Protein 3E0Z (pdb70)

Solvent-accessible surface area: 18967 Å² total

Sequence (419 aa):
GITSIARQQSIILKCLRQKSVLVSNYELYYTAGLAKKCFGIAVDADEPKQLLEEELQKHIIDKVSSPADEQEKYLIHLLGNYEPDDTHDEEQTVELFHGETEEHIWQVSITSIARQSIILKCLRQKSVLVSNYELYYTAGLAKKCFGIAVDDADEPKQLLEEELQKHIDKVVSPADEQEKYLIHLLGNYEPDDTHDEQQTVELFHGETEEHIWQVSITGITSSIARQSSIILKCLRQKSVLVSNYELYYTAGLAKKCFGIAVDADEPKQLLEEELQKHIIDKVSPADEEQEKYLIHLLGNYEPDDTHDEQTVELFHGETEEHIWQVSIGITSIARQSIILKCLRQKSVLVSNYELYYTAGLAKKCFGIAVDADEPKQLLEEELQKHIDKVSPADEQEKYLIHLLGNYEPDDTHDEQTVELFHGETEEHIWQVSI

CATH classification: 1.20.58.1400

Foldseek 3Di:
DAQLVLQQVLLVCLVVVDDEDDALLVVLLLLLLCCQQPVQPAALPWRVVSLVSCVVPLVVDDHPDSSSVSSSVRSVDDDYDGDRDPSSRVSNCVNPDPPRSDRD/DLLVLQVVLLVCLVVVDDEDDALLVVLLLLLLCCQQFVQPAALPWRVVSLVSCVVPLVPGDGPDSSSVSSSVRSVDDDYDGDRDPSSSVSNVVNPDPQRSDNDPD/DCLLVLLLVLLVCLVVVDDEDDALLVVLLLLLLCCQQFVQDAALPFSVVSLVSCVVPLVPGDGPDSSSVSSSVRSVDDDYDGDSDVSSSVSNPNNPDPQRSDSPD/DPLLVLVLVLLVCLVVVDDADDALSVVLLLLLLCCQPPVQDDALPFPVVSLVSLVVPLPPSDDPDSSNVSSSVRSVDDDYDGDRDVSSRVSSCNNPDPPHSDSDD

Secondary structure (DSSP, 8-state):
--HHHHHHHHHHHHHHT-----SHHHHHHHHHHHHHHH--------HHHHHHHHHTTGGG---SSHHHHHHHHHHHS----S---HHHHHHH--TT-SSTT---/-HHHHHHHHHHHHHHT-----SHHHHHHHHHHHHHHH--------HHHHHHHHHHHTTT---SSHHHHHHHHHHHS----S---HHHHHHH--TT-SSTT-----/--HHHHHHHHHHHHHHT-----SHHHHHHHHHHHHHHH--------HHHHHHHHHHHGGG---SSHHHHHHHHHTTS----S---HHHHHHH--TT-SSTT-S--/--HHHHHHHHHHHHHHT-----SHHHHHHHHHHHHHHH--------HHHHHHHHHHHSTTT--SSHHHHHHHHHHTS----S---HHHHHHH--TT-SSTT-S--

Structure (mmCIF, N/CA/C/O backbone):
data_3E0Z
#
_entry.id   3E0Z
#
_cell.length_a   51.790
_cell.length_b   60.180
_cell.length_c   59.860
_cell.angle_alpha   90.000
_cell.angle_beta   98.180
_cell.angle_gamma   90.000
#
_symmetry.space_group_name_H-M   'P 1 21 1'
#
loop_
_entity.id
_entity.type
_entity.pdbx_description
1 polymer 'protein of unknown function'
2 non-polymer DI(HYDROXYETHYL)ETHER
3 non-polymer 'TETRAETHYLENE GLYCOL'
4 water water
#
loop_
_atom_site.group_PDB
_atom_site.id
_atom_site.type_symbol
_atom_site.label_atom_id
_atom_site.label_alt_id
_atom_site.label_comp_id
_atom_site.label_asym_id
_atom_site.label_entity_id
_atom_site.label_seq_id
_atom_site.pdbx_PDB_ins_code
_atom_site.Cartn_x
_atom_site.Cartn_y
_atom_site.Cartn_z
_atom_site.occupancy
_atom_site.B_iso_or_equiv
_atom_site.auth_seq_id
_atom_site.auth_comp_id
_atom_site.auth_asym_id
_atom_site.auth_atom_id
_atom_site.pdbx_PDB_model_num
ATOM 1 N N . GLY A 1 1 ? 21.307 6.837 7.674 1.00 31.56 0 GLY A N 1
ATOM 2 C CA . GLY A 1 1 ? 20.402 7.849 8.300 1.00 28.27 0 GLY A CA 1
ATOM 3 C C . GLY A 1 1 ? 21.072 8.863 9.218 1.00 26.43 0 GLY A C 1
ATOM 4 O O . GLY A 1 1 ? 20.775 8.907 10.424 1.00 25.49 0 GLY A O 1
ATOM 13 N N . ILE A 1 3 ? 23.971 9.168 10.728 1.00 16.59 2 ILE A N 1
ATOM 14 C CA . ILE A 1 3 ? 24.806 8.781 11.896 1.00 16.08 2 ILE A CA 1
ATOM 15 C C . ILE A 1 3 ? 26.110 9.604 12.000 1.00 16.07 2 ILE A C 1
ATOM 16 O O . ILE A 1 3 ? 26.478 10.063 13.090 1.00 16.52 2 ILE A O 1
ATOM 21 N N . THR A 1 4 ? 26.754 9.872 10.864 1.00 15.17 3 THR A N 1
ATOM 22 C CA . THR A 1 4 ? 28.038 10.593 10.905 1.00 13.56 3 THR A CA 1
ATOM 23 C C . THR A 1 4 ? 27.939 12.060 11.336 1.00 11.27 3 THR A C 1
ATOM 24 O O . THR A 1 4 ? 28.703 12.474 12.225 1.00 13.27 3 THR A O 1
ATOM 28 N N . SER A 1 5 ? 27.012 12.840 10.771 1.00 11.11 4 SER A N 1
ATOM 29 C CA . SER A 1 5 ? 26.871 14.255 11.181 1.00 12.45 4 SER A CA 1
ATOM 30 C C . SER A 1 5 ? 26.388 14.347 12.642 1.00 11.15 4 SER A C 1
ATOM 31 O O . SER A 1 5 ? 26.834 15.211 13.383 1.00 12.86 4 SER A O 1
ATOM 34 N N . ILE A 1 6 ? 25.483 13.442 13.036 1.00 11.55 5 ILE A N 1
ATOM 35 C CA . ILE A 1 6 ? 24.938 13.412 14.405 1.00 11.22 5 ILE A CA 1
ATOM 36 C C . ILE A 1 6 ? 26.011 13.199 15.470 1.00 9.94 5 ILE A C 1
ATOM 37 O O . ILE A 1 6 ? 26.084 13.987 16.441 1.00 10.64 5 ILE A O 1
ATOM 42 N N . ALA A 1 7 ? 26.833 12.169 15.262 1.00 8.02 6 ALA A N 1
ATOM 43 C CA . ALA A 1 7 ? 27.905 11.808 16.194 1.00 8.48 6 ALA A CA 1
ATOM 44 C C . ALA A 1 7 ? 28.965 12.890 16.306 1.00 10.26 6 ALA A C 1
ATOM 45 O O . ALA A 1 7 ? 29.410 13.199 17.414 1.00 10.65 6 ALA A O 1
ATOM 47 N N . ARG A 1 8 ? 29.369 13.474 15.178 1.00 8.50 7 ARG A N 1
ATOM 48 C CA . ARG A 1 8 ? 30.346 14.576 15.192 1.00 9.51 7 ARG A CA 1
ATOM 49 C C . ARG A 1 8 ? 29.854 15.780 15.978 1.00 10.45 7 ARG A C 1
ATOM 50 O O . ARG A 1 8 ? 30.579 16.308 16.829 1.00 10.25 7 ARG A O 1
ATOM 58 N N A GLN A 1 9 ? 28.634 16.207 15.679 0.50 10.41 8 GLN A N 1
ATOM 59 N N B GLN A 1 9 ? 28.640 16.223 15.641 0.50 10.43 8 GLN A N 1
ATOM 60 C CA A GLN A 1 9 ? 28.044 17.374 16.332 0.50 10.34 8 GLN A CA 1
ATOM 61 C CA B GLN A 1 9 ? 27.966 17.356 16.289 0.50 10.20 8 GLN A CA 1
ATOM 62 C C A GLN A 1 9 ? 27.848 17.147 17.829 0.50 9.45 8 GLN A C 1
ATOM 63 C C B GLN A 1 9 ? 27.874 17.131 17.800 0.50 9.14 8 GLN A C 1
ATOM 64 O O A GLN A 1 9 ? 28.105 18.057 18.635 0.50 9.90 8 GLN A O 1
ATOM 65 O O B GLN A 1 9 ? 28.244 18.017 18.582 0.50 9.44 8 GLN A O 1
ATOM 76 N N . SER A 1 10 ? 27.400 15.941 18.186 1.00 9.14 9 SER A N 1
ATOM 77 C CA . SER A 1 10 ? 27.189 15.562 19.585 1.00 10.83 9 SER A CA 1
ATOM 78 C C . SER A 1 10 ? 28.450 15.656 20.439 1.00 9.97 9 SER A C 1
ATOM 79 O O . SER A 1 10 ? 28.415 16.249 21.533 1.00 8.19 9 SER A O 1
ATOM 82 N N . ILE A 1 11 ? 29.550 15.130 19.900 1.00 9.21 10 ILE A N 1
ATOM 83 C CA . ILE A 1 11 ? 30.847 15.165 20.552 1.00 7.55 10 ILE A CA 1
ATOM 84 C C . ILE A 1 11 ? 31.406 16.590 20.654 1.00 8.19 10 ILE A C 1
ATOM 85 O O . ILE A 1 11 ? 31.909 16.977 21.708 1.00 8.06 10 ILE A O 1
ATOM 90 N N . ILE A 1 12 ? 31.285 17.363 19.583 1.00 11.49 11 ILE A N 1
ATOM 91 C CA . ILE A 1 12 ? 31.727 18.765 19.606 1.00 9.11 11 ILE A CA 1
ATOM 92 C C . ILE A 1 12 ? 30.970 19.558 20.715 1.00 8.45 11 ILE A C 1
ATOM 93 O O . ILE A 1 12 ? 31.605 20.213 21.561 1.00 9.60 11 ILE A O 1
ATOM 98 N N . LEU A 1 13 ? 29.641 19.448 20.729 1.00 11.28 12 LEU A N 1
ATOM 99 C CA . LEU A 1 13 ? 28.815 20.107 21.747 1.00 10.53 12 LEU A CA 1
ATOM 100 C C . LEU A 1 13 ? 29.182 19.652 23.172 1.00 11.90 12 LEU A C 1
ATOM 101 O O . LEU A 1 13 ? 29.280 20.493 24.039 1.00 10.94 12 LEU A O 1
ATOM 106 N N . LYS A 1 14 ? 29.409 18.345 23.390 1.00 11.25 13 LYS A N 1
ATOM 107 C CA . LYS A 1 14 ? 29.830 17.853 24.715 1.00 10.86 13 LYS A CA 1
ATOM 108 C C . LYS A 1 14 ? 31.160 18.463 25.147 1.00 12.18 13 LYS A C 1
ATOM 109 O O . LYS A 1 14 ? 31.285 18.906 26.278 1.00 12.96 13 LYS A O 1
ATOM 115 N N . CYS A 1 15 ? 32.123 18.572 24.232 1.00 10.80 14 CYS A N 1
ATOM 116 C CA . CYS A 1 15 ? 33.423 19.136 24.566 1.00 10.12 14 CYS A CA 1
ATOM 117 C C . CYS A 1 15 ? 33.378 20.656 24.753 1.00 10.51 14 CYS A C 1
ATOM 118 O O . CYS A 1 15 ? 34.114 21.164 25.570 1.00 10.98 14 CYS A O 1
ATOM 121 N N . LEU A 1 16 ? 32.543 21.354 23.988 1.00 9.30 15 LEU A N 1
ATOM 122 C CA . LEU A 1 16 ? 32.402 22.806 24.139 1.00 11.69 15 LEU A CA 1
ATOM 123 C C . LEU A 1 16 ? 31.679 23.177 25.454 1.00 11.38 15 LEU A C 1
ATOM 124 O O . LEU A 1 16 ? 32.059 24.118 26.131 1.00 12.73 15 LEU A O 1
ATOM 129 N N . ARG A 1 17 ? 30.655 22.415 25.790 1.00 12.63 16 ARG A N 1
ATOM 130 C CA . ARG A 1 17 ? 29.865 22.618 27.005 1.00 12.55 16 ARG A CA 1
ATOM 131 C C . ARG A 1 17 ? 30.486 22.000 28.259 1.00 11.96 16 ARG A C 1
ATOM 132 O O . ARG A 1 17 ? 30.184 22.446 29.368 1.00 13.47 16 ARG A O 1
ATOM 140 N N . GLN A 1 18 ? 31.346 20.998 28.062 1.00 12.27 17 GLN A N 1
ATOM 141 C CA . GLN A 1 18 ? 32.009 20.219 29.123 1.00 12.84 17 GLN A CA 1
ATOM 142 C C . GLN A 1 18 ? 30.897 19.538 29.932 1.00 12.84 17 GLN A C 1
ATOM 143 O O . GLN A 1 18 ? 30.813 19.672 31.147 1.00 11.80 17 GLN A O 1
ATOM 149 N N . LYS A 1 19 ? 30.052 18.807 29.215 1.00 11.44 18 LYS A N 1
ATOM 150 C CA . LYS A 1 19 ? 28.940 18.093 29.794 1.00 12.15 18 LYS A CA 1
ATOM 151 C C . LYS A 1 19 ? 28.762 16.737 29.138 1.00 10.81 18 LYS A C 1
ATOM 152 O O . LYS A 1 19 ? 29.113 16.554 27.958 1.00 10.27 18 LYS A O 1
ATOM 158 N N . SER A 1 20 ? 28.231 15.822 29.945 1.00 8.99 19 SER A N 1
ATOM 159 C CA . SER A 1 20 ? 27.877 14.456 29.548 1.00 9.55 19 SER A CA 1
ATOM 160 C C . SER A 1 20 ? 29.104 13.551 29.224 1.00 10.74 19 SER A C 1
ATOM 161 O O . SER A 1 20 ? 30.264 13.877 29.518 1.00 9.26 19 SER A O 1
ATOM 164 N N . VAL A 1 21 ? 28.786 12.378 28.690 1.00 9.15 20 VAL A N 1
ATOM 165 C CA . VAL A 1 21 ? 29.699 11.312 28.400 1.00 9.14 20 VAL A CA 1
ATOM 166 C C . VAL A 1 21 ? 29.364 10.677 27.064 1.00 9.07 20 VAL A C 1
ATOM 167 O O . VAL A 1 21 ? 28.338 11.009 26.449 1.00 9.45 20 VAL A O 1
ATOM 171 N N . LEU A 1 22 ? 30.208 9.741 26.631 1.00 9.17 21 LEU A N 1
ATOM 172 C CA . LEU A 1 22 ? 29.969 8.995 25.422 1.00 7.92 21 LEU A CA 1
ATOM 173 C C . LEU A 1 22 ? 28.732 8.109 25.660 1.00 8.61 21 LEU A C 1
ATOM 174 O O . LEU A 1 22 ? 28.599 7.499 26.740 1.00 9.47 21 LEU A O 1
ATOM 179 N N . VAL A 1 23 ? 27.821 8.091 24.692 1.00 8.40 22 VAL A N 1
ATOM 180 C CA . VAL A 1 23 ? 26.594 7.294 24.793 1.00 8.50 22 VAL A CA 1
ATOM 181 C C . VAL A 1 23 ? 26.403 6.327 23.631 1.00 9.54 22 VAL A C 1
ATOM 182 O O . VAL A 1 23 ? 25.362 5.667 23.592 1.00 9.48 22 VAL A O 1
ATOM 186 N N . SER A 1 24 ? 27.391 6.218 22.725 1.00 9.34 23 SER A N 1
ATOM 187 C CA . SER A 1 24 ? 27.340 5.295 21.612 1.00 6.97 23 SER A CA 1
ATOM 188 C C . SER A 1 24 ? 28.730 5.034 21.061 1.00 7.50 23 SER A C 1
ATOM 189 O O . SER A 1 24 ? 29.672 5.840 21.293 1.00 7.93 23 SER A O 1
ATOM 192 N N . ASN A 1 25 ? 28.874 3.905 20.378 1.00 7.20 24 ASN A N 1
ATOM 193 C CA . ASN A 1 25 ? 30.158 3.591 19.726 1.00 6.17 24 ASN A CA 1
ATOM 194 C C . ASN A 1 25 ? 30.455 4.555 18.566 1.00 8.49 24 ASN A C 1
ATOM 195 O O . ASN A 1 25 ? 31.624 4.814 18.268 1.00 9.20 24 ASN A O 1
ATOM 200 N N . TYR A 1 26 ? 29.416 5.114 17.931 1.00 7.83 25 TYR A N 1
ATOM 201 C CA . TYR A 1 26 ? 29.610 6.097 16.862 1.00 8.59 25 TYR A CA 1
ATOM 202 C C . TYR A 1 26 ? 30.384 7.283 17.483 1.00 9.50 25 TYR A C 1
ATOM 203 O O . TYR A 1 26 ? 31.424 7.712 16.941 1.00 8.16 25 TYR A O 1
ATOM 212 N N . GLU A 1 27 ? 29.903 7.757 18.639 1.00 8.46 26 GLU A N 1
ATOM 213 C CA . GLU A 1 27 ? 30.599 8.803 19.407 1.00 8.74 26 GLU A CA 1
ATOM 214 C C . GLU A 1 27 ? 32.007 8.351 19.822 1.00 8.41 26 GLU A C 1
ATOM 215 O O . GLU A 1 27 ? 32.950 9.135 19.709 1.00 10.87 26 GLU A O 1
ATOM 221 N N . LEU A 1 28 ? 32.155 7.117 20.298 1.00 8.79 27 LEU A N 1
ATOM 222 C CA . LEU A 1 28 ? 33.483 6.597 20.681 1.00 8.18 27 LEU A CA 1
ATOM 223 C C . LEU A 1 28 ? 34.516 6.656 19.558 1.00 8.04 27 LEU A C 1
ATOM 224 O O . LEU A 1 28 ? 35.614 7.135 19.798 1.00 6.99 27 LEU A O 1
ATOM 229 N N . TYR A 1 29 ? 34.145 6.191 18.357 1.00 6.46 28 TYR A N 1
ATOM 230 C CA . TYR A 1 29 ? 35.080 6.131 17.231 1.00 8.57 28 TYR A CA 1
ATOM 231 C C . TYR A 1 29 ? 35.499 7.522 16.755 1.00 7.72 28 TYR A C 1
ATOM 232 O O . TYR A 1 29 ? 36.692 7.735 16.468 1.00 7.20 28 TYR A O 1
ATOM 241 N N . TYR A 1 30 ? 34.558 8.467 16.746 1.00 7.93 29 TYR A N 1
ATOM 242 C CA . TYR A 1 30 ? 34.870 9.837 16.374 1.00 6.99 29 TYR A CA 1
ATOM 243 C C . TYR A 1 30 ? 35.832 10.429 17.409 1.00 7.73 29 TYR A C 1
ATOM 244 O O . TYR A 1 30 ? 36.872 11.000 17.050 1.00 7.90 29 TYR A O 1
ATOM 253 N N . THR A 1 31 ? 35.498 10.231 18.686 1.00 6.81 30 THR A N 1
ATOM 254 C CA . THR A 1 31 ? 36.312 10.681 19.798 1.00 7.66 30 THR A CA 1
ATOM 255 C C . THR A 1 31 ? 37.741 10.064 19.759 1.00 7.72 30 THR A C 1
ATOM 256 O O . THR A 1 31 ? 38.709 10.788 20.011 1.00 9.74 30 THR A O 1
ATOM 260 N N . ALA A 1 32 ? 37.833 8.762 19.415 1.00 8.06 31 ALA A N 1
ATOM 261 C CA . ALA A 1 32 ? 39.090 8.022 19.274 1.00 8.71 31 ALA A CA 1
ATOM 262 C C . ALA A 1 32 ? 39.944 8.654 18.182 1.00 8.37 31 ALA A C 1
ATOM 263 O O . ALA A 1 32 ? 41.160 8.795 18.334 1.00 8.37 31 ALA A O 1
ATOM 265 N N . GLY A 1 33 ? 39.296 9.038 17.084 1.00 7.72 32 GLY A N 1
ATOM 266 C CA . GLY A 1 33 ? 39.960 9.678 15.980 1.00 7.49 32 GLY A CA 1
ATOM 267 C C . GLY A 1 33 ? 40.553 11.000 16.396 1.00 8.49 32 GLY A C 1
ATOM 268 O O . GLY A 1 33 ? 41.705 11.280 16.075 1.00 9.55 32 GLY A O 1
ATOM 269 N N . LEU A 1 34 ? 39.769 11.799 17.121 1.00 9.32 33 LEU A N 1
ATOM 270 C CA . LEU A 1 34 ? 40.230 13.092 17.631 1.00 8.60 33 LEU A CA 1
ATOM 271 C C . LEU A 1 34 ? 41.440 12.935 18.571 1.00 8.79 33 LEU A C 1
ATOM 272 O O . LEU A 1 34 ? 42.344 13.731 18.510 1.00 8.21 33 LEU A O 1
ATOM 277 N N . ALA A 1 35 ? 41.421 11.893 19.400 1.00 9.49 34 ALA A N 1
ATOM 278 C CA . ALA A 1 35 ? 42.513 11.557 20.299 1.00 8.84 34 ALA A CA 1
ATOM 279 C C . ALA A 1 35 ? 43.775 11.229 19.493 1.00 11.25 34 ALA A C 1
ATOM 280 O O . ALA A 1 35 ? 44.873 11.647 19.896 1.00 11.16 34 ALA A O 1
ATOM 282 N N . LYS A 1 36 ? 43.648 10.470 18.390 1.00 11.56 35 LYS A N 1
ATOM 283 C CA . LYS A 1 36 ? 44.812 10.171 17.525 1.00 9.98 35 LYS A CA 1
ATOM 284 C C . LYS A 1 36 ? 45.394 11.465 16.990 1.00 11.50 35 LYS A C 1
ATOM 285 O O . LYS A 1 36 ? 46.606 11.673 17.043 1.00 11.27 35 LYS A O 1
ATOM 291 N N . LYS A 1 37 ? 44.521 12.326 16.462 1.00 11.80 36 LYS A N 1
ATOM 292 C CA . LYS A 1 37 ? 44.935 13.625 15.921 1.00 11.36 36 LYS A CA 1
ATOM 293 C C . LYS A 1 37 ? 45.579 14.560 16.963 1.00 11.47 36 LYS A C 1
ATOM 294 O O . LYS A 1 37 ? 46.648 15.110 16.719 1.00 12.34 36 LYS A O 1
ATOM 300 N N . CYS A 1 38 ? 44.883 14.763 18.078 1.00 11.81 37 CYS A N 1
ATOM 301 C CA . CYS A 1 38 ? 45.316 15.676 19.131 1.00 11.12 37 CYS A CA 1
ATOM 302 C C . CYS A 1 38 ? 46.420 15.177 20.032 1.00 11.69 37 CYS A C 1
ATOM 303 O O . CYS A 1 38 ? 47.274 15.970 20.424 1.00 10.21 37 CYS A O 1
ATOM 306 N N . PHE A 1 39 ? 46.390 13.882 20.362 1.00 9.90 38 PHE A N 1
ATOM 307 C CA . PHE A 1 39 ? 47.363 13.286 21.310 1.00 9.77 38 PHE A CA 1
ATOM 308 C C . PHE A 1 39 ? 48.374 12.294 20.751 1.00 11.24 38 PHE A C 1
ATOM 309 O O . PHE A 1 39 ? 49.305 11.954 21.475 1.00 13.63 38 PHE A O 1
ATOM 317 N N . GLY A 1 40 ? 48.189 11.826 19.517 1.00 10.90 39 GLY A N 1
ATOM 318 C CA . GLY A 1 40 ? 49.102 10.881 18.907 1.00 11.90 39 GLY A CA 1
ATOM 319 C C . GLY A 1 40 ? 49.079 9.464 19.432 1.00 10.58 39 GLY A C 1
ATOM 320 O O . GLY A 1 40 ? 50.036 8.712 19.231 1.00 12.36 39 GLY A O 1
ATOM 321 N N . ILE A 1 41 ? 47.987 9.089 20.086 1.00 9.97 40 ILE A N 1
ATOM 322 C CA . ILE A 1 41 ? 47.827 7.734 20.610 1.00 8.16 40 ILE A CA 1
ATOM 323 C C . ILE A 1 41 ? 47.606 6.849 19.380 1.00 10.22 40 ILE A C 1
ATOM 324 O O . ILE A 1 41 ? 46.818 7.177 18.490 1.00 7.78 40 ILE A O 1
ATOM 329 N N . ALA A 1 42 ? 48.312 5.733 19.354 1.00 10.11 41 ALA A N 1
ATOM 330 C CA . ALA A 1 42 ? 48.281 4.785 18.243 1.00 11.19 41 ALA A CA 1
ATOM 331 C C . ALA A 1 42 ? 47.052 3.882 18.200 1.00 11.27 41 ALA A C 1
ATOM 332 O O . ALA A 1 42 ? 47.124 2.701 18.551 1.00 12.61 41 ALA A O 1
ATOM 334 N N . VAL A 1 43 ? 45.940 4.462 17.771 1.00 12.72 42 VAL A N 1
ATOM 335 C CA . VAL A 1 43 ? 44.663 3.776 17.578 1.00 10.25 42 VAL A CA 1
ATOM 336 C C . VAL A 1 43 ? 44.368 3.796 16.065 1.00 9.20 42 VAL A C 1
ATOM 337 O O . VAL A 1 43 ? 44.983 4.552 15.326 1.00 11.43 42 VAL A O 1
ATOM 341 N N . ASP A 1 44 ? 43.483 2.911 15.607 1.00 11.48 43 ASP A N 1
ATOM 342 C CA . ASP A 1 44 ? 43.078 2.885 14.185 1.00 10.57 43 ASP A CA 1
ATOM 343 C C . ASP A 1 44 ? 41.632 2.457 14.115 1.00 8.01 43 ASP A C 1
ATOM 344 O O . ASP A 1 44 ? 41.124 1.798 15.036 1.00 10.31 43 ASP A O 1
ATOM 349 N N . ALA A 1 45 ? 40.987 2.827 13.004 1.00 8.54 44 ALA A N 1
ATOM 350 C CA . ALA A 1 45 ? 39.570 2.546 12.749 1.00 9.71 44 ALA A CA 1
ATOM 351 C C . ALA A 1 45 ? 39.176 1.065 12.775 1.00 9.90 44 ALA A C 1
ATOM 352 O O . ALA A 1 45 ? 38.020 0.755 13.119 1.00 12.43 44 ALA A O 1
ATOM 354 N N . ASP A 1 46 ? 40.114 0.190 12.422 1.00 9.20 45 ASP A N 1
ATOM 355 C CA . ASP A 1 46 ? 39.880 -1.266 12.359 1.00 9.75 45 ASP A CA 1
ATOM 356 C C . ASP A 1 46 ? 39.932 -1.998 13.709 1.00 9.79 45 ASP A C 1
ATOM 357 O O . ASP A 1 46 ? 39.654 -3.197 13.747 1.00 11.08 45 ASP A O 1
ATOM 367 N N . GLU A 1 48 ? 38.651 -3.152 17.324 1.00 6.59 47 GLU A N 1
ATOM 368 C CA . GLU A 1 48 ? 37.334 -3.436 17.892 1.00 7.00 47 GLU A CA 1
ATOM 369 C C . GLU A 1 48 ? 37.070 -2.484 19.057 1.00 8.13 47 GLU A C 1
ATOM 370 O O . GLU A 1 48 ? 38.023 -1.903 19.590 1.00 9.38 47 GLU A O 1
ATOM 376 N N . PRO A 1 49 ? 35.776 -2.295 19.445 1.00 9.73 48 PRO A N 1
ATOM 377 C CA . PRO A 1 49 ? 35.473 -1.288 20.482 1.00 10.18 48 PRO A CA 1
ATOM 378 C C . PRO A 1 49 ? 36.254 -1.320 21.811 1.00 7.51 48 PRO A C 1
ATOM 379 O O . PRO A 1 49 ? 36.833 -0.302 22.192 1.00 9.58 48 PRO A O 1
ATOM 383 N N . LYS A 1 50 ? 36.272 -2.468 22.491 1.00 9.04 49 LYS A N 1
ATOM 384 C CA . LYS A 1 50 ? 37.004 -2.605 23.762 1.00 11.67 49 LYS A CA 1
ATOM 385 C C . LYS A 1 50 ? 38.513 -2.479 23.549 1.00 10.55 49 LYS A C 1
ATOM 386 O O . LYS A 1 50 ? 39.179 -1.828 24.355 1.00 11.26 49 LYS A O 1
ATOM 392 N N . GLN A 1 51 ? 39.023 -3.063 22.463 1.00 10.35 50 GLN A N 1
ATOM 393 C CA . GLN A 1 51 ? 40.433 -2.959 22.083 1.00 11.54 50 GLN A CA 1
ATOM 394 C C . GLN A 1 51 ? 40.851 -1.491 21.927 1.00 10.12 50 GLN A C 1
ATOM 395 O O . GLN A 1 51 ? 41.885 -1.075 22.428 1.00 9.33 50 GLN A O 1
ATOM 401 N N . LEU A 1 52 ? 40.039 -0.734 21.191 1.00 11.03 51 LEU A N 1
ATOM 402 C CA . LEU A 1 52 ? 40.260 0.675 20.933 1.00 10.58 51 LEU A CA 1
ATOM 403 C C . LEU A 1 52 ? 40.327 1.451 22.241 1.00 11.61 51 LEU A C 1
ATOM 404 O O . LEU A 1 52 ? 41.269 2.187 22.477 1.00 10.33 51 LEU A O 1
ATOM 409 N N . LEU A 1 53 ? 39.324 1.216 23.092 1.00 11.10 52 LEU A N 1
ATOM 410 C CA . LEU A 1 53 ? 39.229 1.884 24.391 1.00 11.31 52 LEU A CA 1
ATOM 411 C C . LEU A 1 53 ? 40.392 1.527 25.313 1.00 11.11 52 LEU A C 1
ATOM 412 O O . LEU A 1 53 ? 40.888 2.409 26.017 1.00 9.83 52 LEU A O 1
ATOM 417 N N A GLU A 1 54 ? 40.813 0.250 25.313 0.50 13.03 53 GLU A N 1
ATOM 418 N N B GLU A 1 54 ? 40.807 0.256 25.293 0.50 12.88 53 GLU A N 1
ATOM 419 C CA A GLU A 1 54 ? 41.956 -0.221 26.121 0.50 13.54 53 GLU A CA 1
ATOM 420 C CA B GLU A 1 54 ? 41.931 -0.255 26.086 0.50 13.95 53 GLU A CA 1
ATOM 421 C C A GLU A 1 54 ? 43.225 0.526 25.713 0.50 12.21 53 GLU A C 1
ATOM 422 C C B GLU A 1 54 ? 43.225 0.478 25.708 0.50 12.58 53 GLU A C 1
ATOM 423 O O A GLU A 1 54 ? 43.973 0.972 26.583 0.50 10.07 53 GLU A O 1
ATOM 424 O O B GLU A 1 54 ? 43.976 0.890 26.590 0.50 10.55 53 GLU A O 1
ATOM 435 N N . GLU A 1 55 ? 43.471 0.625 24.402 1.00 10.82 54 GLU A N 1
ATOM 436 C CA . GLU A 1 55 ? 44.655 1.342 23.895 1.00 11.00 54 GLU A CA 1
ATOM 437 C C . GLU A 1 55 ? 44.608 2.826 24.303 1.00 11.54 54 GLU A C 1
ATOM 438 O O . GLU A 1 55 ? 45.614 3.366 24.738 1.00 11.69 54 GLU A O 1
ATOM 444 N N . LEU A 1 56 ? 43.447 3.475 24.168 1.00 9.42 55 LEU A N 1
ATOM 445 C CA . LEU A 1 56 ? 43.313 4.878 24.582 1.00 11.12 55 LEU A CA 1
ATOM 446 C C . LEU A 1 56 ? 43.549 5.026 26.085 1.00 12.19 55 LEU A C 1
ATOM 447 O O . LEU A 1 56 ? 44.325 5.903 26.492 1.00 9.86 55 LEU A O 1
ATOM 452 N N . GLN A 1 57 ? 42.938 4.132 26.877 1.00 11.49 56 GLN A N 1
ATOM 453 C CA . GLN A 1 57 ? 43.060 4.168 28.351 1.00 12.59 56 GLN A CA 1
ATOM 454 C C . GLN A 1 57 ? 44.459 3.853 28.904 1.00 12.59 56 GLN A C 1
ATOM 455 O O . GLN A 1 57 ? 44.742 4.211 30.062 1.00 12.02 56 GLN A O 1
ATOM 461 N N . LYS A 1 58 ? 45.310 3.158 28.113 1.00 13.46 57 LYS A N 1
ATOM 462 C CA . LYS A 1 58 ? 46.720 2.957 28.496 1.00 13.55 57 LYS A CA 1
ATOM 463 C C . LYS A 1 58 ? 47.480 4.293 28.553 1.00 14.19 57 LYS A C 1
ATOM 464 O O . LYS A 1 58 ? 48.512 4.362 29.229 1.00 13.94 57 LYS A O 1
ATOM 470 N N . HIS A 1 59 ? 47.022 5.322 27.809 1.00 12.06 58 HIS A N 1
ATOM 471 C CA . HIS A 1 59 ? 47.731 6.632 27.714 1.00 13.67 58 HIS A CA 1
ATOM 472 C C . HIS A 1 59 ? 47.033 7.968 27.932 1.00 14.62 58 HIS A C 1
ATOM 473 O O . HIS A 1 59 ? 47.736 8.978 28.175 1.00 13.55 58 HIS A O 1
ATOM 480 N N A ILE A 1 60 ? 45.699 8.014 27.816 0.50 14.05 59 ILE A N 1
ATOM 481 N N B ILE A 1 60 ? 45.703 7.972 27.869 0.50 13.84 59 ILE A N 1
ATOM 482 C CA A ILE A 1 60 ? 44.917 9.273 27.998 0.50 14.34 59 ILE A CA 1
ATOM 483 C CA B ILE A 1 60 ? 44.896 9.191 27.993 0.50 14.28 59 ILE A CA 1
ATOM 484 C C A ILE A 1 60 ? 45.157 10.049 29.301 0.50 14.74 59 ILE A C 1
ATOM 485 C C B ILE A 1 60 ? 45.120 10.014 29.289 0.50 14.85 59 ILE A C 1
ATOM 486 O O A ILE A 1 60 ? 45.128 11.273 29.294 0.50 16.48 59 ILE A O 1
ATOM 487 O O B ILE A 1 60 ? 45.055 11.240 29.257 0.50 16.76 59 ILE A O 1
ATOM 496 N N . ASP A 1 61 ? 45.444 9.334 30.386 1.00 15.02 60 ASP A N 1
ATOM 497 C CA . ASP A 1 61 ? 45.672 9.964 31.688 1.00 17.11 60 ASP A CA 1
ATOM 498 C C . ASP A 1 61 ? 47.057 10.627 31.846 1.00 17.53 60 ASP A C 1
ATOM 499 O O . ASP A 1 61 ? 47.295 11.274 32.865 1.00 16.40 60 ASP A O 1
ATOM 504 N N . LYS A 1 62 ? 47.961 10.420 30.876 1.00 16.59 61 LYS A N 1
ATOM 505 C CA . LYS A 1 62 ? 49.316 11.012 30.818 1.00 16.76 61 LYS A CA 1
ATOM 506 C C . LYS A 1 62 ? 49.409 12.207 29.840 1.00 14.40 61 LYS A C 1
ATOM 507 O O . LYS A 1 62 ? 50.440 12.874 29.755 1.00 11.79 61 LYS A O 1
ATOM 511 N N . VAL A 1 63 ? 48.338 12.447 29.095 1.00 14.56 62 VAL A N 1
ATOM 512 C CA . VAL A 1 63 ? 48.233 13.518 28.141 1.00 13.36 62 VAL A CA 1
ATOM 513 C C . VAL A 1 63 ? 48.054 14.871 28.838 1.00 13.48 62 VAL A C 1
ATOM 514 O O . VAL A 1 63 ? 47.371 14.938 29.860 1.00 13.47 62 VAL A O 1
ATOM 518 N N A SER A 1 64 ? 48.681 15.910 28.286 0.50 14.34 63 SER A N 1
ATOM 519 N N B SER A 1 64 ? 48.675 15.912 28.283 0.50 14.63 63 SER A N 1
ATOM 520 C CA A SER A 1 64 ? 48.573 17.275 28.782 0.50 14.87 63 SER A CA 1
ATOM 521 C CA B SER A 1 64 ? 48.571 17.287 28.766 0.50 15.48 63 SER A CA 1
ATOM 522 C C A SER A 1 64 ? 47.698 17.962 27.721 0.50 14.57 63 SER A C 1
ATOM 523 C C B SER A 1 64 ? 47.699 17.973 27.715 0.50 14.85 63 SER A C 1
ATOM 524 O O A SER A 1 64 ? 48.197 18.250 26.630 0.50 15.05 63 SER A O 1
ATOM 525 O O B SER A 1 64 ? 48.203 18.275 26.630 0.50 15.31 63 SER A O 1
ATOM 530 N N . PRO A 1 65 ? 46.389 18.200 28.011 1.00 14.26 64 PRO A N 1
ATOM 531 C CA . PRO A 1 65 ? 45.515 18.806 27.007 1.00 15.11 64 PRO A CA 1
ATOM 532 C C . PRO A 1 65 ? 45.856 20.259 26.691 1.00 13.62 64 PRO A C 1
ATOM 533 O O . PRO A 1 65 ? 46.283 20.989 27.574 1.00 14.43 64 PRO A O 1
ATOM 537 N N . ALA A 1 66 ? 45.719 20.620 25.421 1.00 15.35 65 ALA A N 1
ATOM 538 C CA . ALA A 1 66 ? 46.025 21.979 24.955 1.00 16.95 65 ALA A CA 1
ATOM 539 C C . ALA A 1 66 ? 44.954 22.999 25.290 1.00 16.01 65 ALA A C 1
ATOM 540 O O . ALA A 1 66 ? 45.236 24.207 25.242 1.00 16.09 65 ALA A O 1
ATOM 542 N N . ASP A 1 67 ? 43.737 22.542 25.593 1.00 14.63 66 ASP A N 1
ATOM 543 C CA . ASP A 1 67 ? 42.613 23.436 25.884 1.00 14.61 66 ASP A CA 1
ATOM 544 C C . ASP A 1 67 ? 41.510 22.648 26.584 1.00 13.18 66 ASP A C 1
ATOM 545 O O . ASP A 1 67 ? 41.634 21.431 26.747 1.00 10.45 66 ASP A O 1
ATOM 550 N N . GLU A 1 68 ? 40.423 23.326 26.944 1.00 10.65 67 GLU A N 1
ATOM 551 C CA . GLU A 1 68 ? 39.301 22.698 27.656 1.00 11.86 67 GLU A CA 1
ATOM 552 C C . GLU A 1 68 ? 38.594 21.580 26.864 1.00 10.29 67 GLU A C 1
ATOM 553 O O . GLU A 1 68 ? 38.136 20.612 27.453 1.00 10.33 67 GLU A O 1
ATOM 559 N N . GLN A 1 69 ? 38.580 21.670 25.542 1.00 9.88 68 GLN A N 1
ATOM 560 C CA . GLN A 1 69 ? 37.911 20.673 24.692 1.00 10.89 68 GLN A CA 1
ATOM 561 C C . GLN A 1 69 ? 38.710 19.359 24.695 1.00 9.75 68 GLN A C 1
ATOM 562 O O . GLN A 1 69 ? 38.119 18.289 24.817 1.00 9.38 68 GLN A O 1
ATOM 568 N N . GLU A 1 70 ? 40.048 19.458 24.600 1.00 10.90 69 GLU A N 1
ATOM 569 C CA . GLU A 1 70 ? 40.913 18.298 24.672 1.00 11.44 69 GLU A CA 1
ATOM 570 C C . GLU A 1 70 ? 40.857 17.695 26.062 1.00 9.92 69 GLU A C 1
ATOM 571 O O . GLU A 1 70 ? 40.892 16.492 26.184 1.00 11.95 69 GLU A O 1
ATOM 577 N N . LYS A 1 71 ? 40.744 18.536 27.091 1.00 12.18 70 LYS A N 1
ATOM 578 C CA . LYS A 1 71 ? 40.620 18.052 28.460 1.00 11.23 70 LYS A CA 1
ATOM 579 C C . LYS A 1 71 ? 39.322 17.246 28.566 1.00 11.68 70 LYS A C 1
ATOM 580 O O . LYS A 1 71 ? 39.322 16.197 29.192 1.00 10.50 70 LYS A O 1
ATOM 586 N N . TYR A 1 72 ? 38.252 17.689 27.892 1.00 11.49 71 TYR A N 1
ATOM 587 C CA . TYR A 1 72 ? 36.988 16.946 27.934 1.00 10.55 71 TYR A CA 1
ATOM 588 C C . TYR A 1 72 ? 37.106 15.618 27.164 1.00 11.03 71 TYR A C 1
ATOM 589 O O . TYR A 1 72 ? 36.496 14.649 27.572 1.00 9.38 71 TYR A O 1
ATOM 598 N N . LEU A 1 73 ? 37.910 15.555 26.099 1.00 11.19 72 LEU A N 1
ATOM 599 C CA . LEU A 1 73 ? 38.145 14.280 25.391 1.00 12.32 72 LEU A CA 1
ATOM 600 C C . LEU A 1 73 ? 38.674 13.217 26.360 1.00 10.88 72 LEU A C 1
ATOM 601 O O . LEU A 1 73 ? 38.267 12.075 26.284 1.00 11.63 72 LEU A O 1
ATOM 606 N N . ILE A 1 74 ? 39.525 13.625 27.305 1.00 10.47 73 ILE A N 1
ATOM 607 C CA . ILE A 1 74 ? 40.097 12.718 28.320 1.00 11.42 73 ILE A CA 1
ATOM 608 C C . ILE A 1 74 ? 38.961 12.196 29.212 1.00 9.84 73 ILE A C 1
ATOM 609 O O . ILE A 1 74 ? 38.922 10.997 29.533 1.00 10.08 73 ILE A O 1
ATOM 614 N N . HIS A 1 75 ? 38.049 13.084 29.595 1.00 9.98 74 HIS A N 1
ATOM 615 C CA . HIS A 1 75 ? 36.877 12.683 30.370 1.00 9.43 74 HIS A CA 1
ATOM 616 C C . HIS A 1 75 ? 36.007 11.686 29.596 1.00 8.06 74 HIS A C 1
ATOM 617 O O . HIS A 1 75 ? 35.620 10.667 30.145 1.00 10.34 74 HIS A O 1
ATOM 624 N N . LEU A 1 76 ? 35.735 11.986 28.332 1.00 8.11 75 LEU A N 1
ATOM 625 C CA . LEU A 1 76 ? 34.924 11.084 27.503 1.00 7.59 75 LEU A CA 1
ATOM 626 C C . LEU A 1 76 ? 35.516 9.676 27.366 1.00 8.35 75 LEU A C 1
ATOM 627 O O . LEU A 1 76 ? 34.822 8.669 27.552 1.00 10.13 75 LEU A O 1
ATOM 632 N N . LEU A 1 77 ? 36.819 9.619 27.075 1.00 11.07 76 LEU A N 1
ATOM 633 C CA . LEU A 1 77 ? 37.515 8.349 26.873 1.00 10.54 76 LEU A CA 1
ATOM 634 C C . LEU A 1 77 ? 37.801 7.561 28.138 1.00 13.23 76 LEU A C 1
ATOM 635 O O . LEU A 1 77 ? 38.028 6.356 28.044 1.00 16.20 76 LEU A O 1
ATOM 640 N N . GLY A 1 78 ? 37.786 8.196 29.313 1.00 12.55 77 GLY A N 1
ATOM 641 C CA . GLY A 1 78 ? 38.006 7.451 30.553 1.00 12.77 77 GLY A CA 1
ATOM 642 C C . GLY A 1 78 ? 36.755 6.867 31.180 1.00 12.82 77 GLY A C 1
ATOM 643 O O . GLY A 1 78 ? 36.880 6.161 32.148 1.00 13.06 77 GLY A O 1
ATOM 644 N N . ASN A 1 79 ? 35.558 7.130 30.614 1.00 13.04 78 ASN A N 1
ATOM 645 C CA . ASN A 1 79 ? 34.281 6.748 31.224 1.00 14.44 78 ASN A CA 1
ATOM 646 C C . ASN A 1 79 ? 33.232 6.199 30.253 1.00 11.75 78 ASN A C 1
ATOM 647 O O . ASN A 1 79 ? 32.210 6.830 30.032 1.00 10.73 78 ASN A O 1
ATOM 652 N N . TYR A 1 80 ? 33.498 5.032 29.663 1.00 11.51 79 TYR A N 1
ATOM 653 C CA . TYR A 1 80 ? 32.552 4.421 28.701 1.00 9.91 79 TYR A CA 1
ATOM 654 C C . TYR A 1 80 ? 32.622 2.887 28.648 1.00 11.32 79 TYR A C 1
ATOM 655 O O . TYR A 1 80 ? 33.714 2.334 28.711 1.00 11.58 79 TYR A O 1
ATOM 664 N N . GLU A 1 81 ? 31.451 2.236 28.567 1.00 9.31 80 GLU A N 1
ATOM 665 C CA . GLU A 1 81 ? 31.328 0.783 28.431 1.00 13.51 80 GLU A CA 1
ATOM 666 C C . GLU A 1 81 ? 30.787 0.545 26.995 1.00 12.19 80 GLU A C 1
ATOM 667 O O . GLU A 1 81 ? 29.589 0.704 26.773 1.00 11.61 80 GLU A O 1
ATOM 671 N N . PRO A 1 82 ? 31.665 0.207 26.022 1.00 12.70 81 PRO A N 1
ATOM 672 C CA . PRO A 1 82 ? 31.175 0.030 24.650 1.00 12.04 81 PRO A CA 1
ATOM 673 C C . PRO A 1 82 ? 30.358 -1.203 24.390 1.00 12.62 81 PRO A C 1
ATOM 674 O O . PRO A 1 82 ? 30.469 -2.170 25.132 1.00 12.66 81 PRO A O 1
ATOM 678 N N . ASP A 1 83 ? 29.538 -1.147 23.337 1.00 12.59 82 ASP A N 1
ATOM 679 C CA . ASP A 1 83 ? 28.768 -2.305 22.900 1.00 12.19 82 ASP A CA 1
ATOM 680 C C . ASP A 1 83 ? 29.604 -2.884 21.752 1.00 10.61 82 ASP A C 1
ATOM 681 O O . ASP A 1 83 ? 30.745 -2.422 21.514 1.00 10.41 82 ASP A O 1
ATOM 686 N N . ASP A 1 84 ? 29.057 -3.870 21.045 1.00 12.19 83 ASP A N 1
ATOM 687 C CA . ASP A 1 84 ? 29.778 -4.498 19.920 1.00 11.88 83 ASP A CA 1
ATOM 688 C C . ASP A 1 84 ? 29.650 -3.790 18.546 1.00 11.50 83 ASP A C 1
ATOM 689 O O . ASP A 1 84 ? 30.026 -4.388 17.544 1.00 16.14 83 ASP A O 1
ATOM 694 N N . THR A 1 85 ? 29.153 -2.546 18.483 1.00 9.62 84 THR A N 1
ATOM 695 C CA . THR A 1 85 ? 29.012 -1.859 17.195 1.00 9.38 84 THR A CA 1
ATOM 696 C C . THR A 1 85 ? 30.369 -1.422 16.609 1.00 9.24 84 THR A C 1
ATOM 697 O O . THR A 1 85 ? 31.098 -0.643 17.232 1.00 8.89 84 THR A O 1
ATOM 701 N N . HIS A 1 86 ? 30.694 -1.964 15.440 1.00 9.08 85 HIS A N 1
ATOM 702 C CA . HIS A 1 86 ? 31.913 -1.648 14.735 1.00 8.10 85 HIS A CA 1
ATOM 703 C C . HIS A 1 86 ? 31.615 -1.842 13.252 1.00 9.62 85 HIS A C 1
ATOM 704 O O . HIS A 1 86 ? 32.158 -2.705 12.583 1.00 12.90 85 HIS A O 1
ATOM 711 N N . ASP A 1 87 ? 30.724 -0.999 12.776 1.00 10.65 86 ASP A N 1
ATOM 712 C CA . ASP A 1 87 ? 30.228 -1.052 11.393 1.00 11.33 86 ASP A CA 1
ATOM 713 C C . ASP A 1 87 ? 30.968 -0.048 10.524 1.00 10.60 86 ASP A C 1
ATOM 714 O O . ASP A 1 87 ? 31.929 0.579 10.984 1.00 9.82 86 ASP A O 1
ATOM 719 N N A GLU A 1 88 ? 30.512 0.078 9.278 0.50 10.34 87 GLU A N 1
ATOM 720 N N B GLU A 1 88 ? 30.548 0.088 9.265 0.50 10.52 87 GLU A N 1
ATOM 721 C CA A GLU A 1 88 ? 31.048 1.016 8.285 0.50 11.12 87 GLU A CA 1
ATOM 722 C CA B GLU A 1 88 ? 31.172 1.051 8.336 0.50 11.08 87 GLU A CA 1
ATOM 723 C C A GLU A 1 88 ? 31.038 2.490 8.762 0.50 10.09 87 GLU A C 1
ATOM 724 C C B GLU A 1 88 ? 31.077 2.517 8.797 0.50 10.27 87 GLU A C 1
ATOM 725 O O A GLU A 1 88 ? 31.951 3.231 8.438 0.50 8.75 87 GLU A O 1
ATOM 726 O O B GLU A 1 88 ? 31.966 3.291 8.481 0.50 9.08 87 GLU A O 1
ATOM 737 N N . GLN A 1 89 ? 30.047 2.872 9.573 1.00 10.65 88 GLN A N 1
ATOM 738 C CA . GLN A 1 89 ? 29.896 4.244 10.102 1.00 10.90 88 GLN A CA 1
ATOM 739 C C . GLN A 1 89 ? 30.864 4.498 11.269 1.00 8.96 88 GLN A C 1
ATOM 740 O O . GLN A 1 89 ? 31.373 5.611 11.418 1.00 8.39 88 GLN A O 1
ATOM 746 N N . THR A 1 90 ? 31.129 3.497 12.104 1.00 8.71 89 THR A N 1
ATOM 747 C CA . THR A 1 90 ? 32.131 3.676 13.179 1.00 9.27 89 THR A CA 1
ATOM 748 C C . THR A 1 90 ? 33.529 3.927 12.510 1.00 9.75 89 THR A C 1
ATOM 749 O O . THR A 1 90 ? 34.297 4.799 12.936 1.00 8.14 89 THR A O 1
ATOM 753 N N . VAL A 1 91 ? 33.821 3.183 11.435 1.00 6.62 90 VAL A N 1
ATOM 754 C CA . VAL A 1 91 ? 35.090 3.336 10.711 1.00 8.15 90 VAL A CA 1
ATOM 755 C C . VAL A 1 91 ? 35.231 4.738 10.106 1.00 8.30 90 VAL A C 1
ATOM 756 O O . VAL A 1 91 ? 36.262 5.377 10.308 1.00 10.25 90 VAL A O 1
ATOM 760 N N . GLU A 1 92 ? 34.175 5.216 9.439 1.00 8.89 91 GLU A N 1
ATOM 761 C CA . GLU A 1 92 ? 34.193 6.551 8.832 1.00 10.32 91 GLU A CA 1
ATOM 762 C C . GLU A 1 92 ? 34.318 7.617 9.894 1.00 8.18 91 GLU A C 1
ATOM 763 O O . GLU A 1 92 ? 35.040 8.564 9.685 1.00 9.18 91 GLU A O 1
ATOM 769 N N . LEU A 1 93 ? 33.576 7.481 10.988 1.00 8.26 92 LEU A N 1
ATOM 770 C CA . LEU A 1 93 ? 33.682 8.421 12.112 1.00 7.95 92 LEU A CA 1
ATOM 771 C C . LEU A 1 93 ? 35.102 8.503 12.702 1.00 9.33 92 LEU A C 1
ATOM 772 O O . LEU A 1 93 ? 35.571 9.597 13.040 1.00 10.33 92 LEU A O 1
ATOM 777 N N . PHE A 1 94 ? 35.794 7.362 12.795 1.00 9.31 93 PHE A N 1
ATOM 778 C CA . PHE A 1 94 ? 37.189 7.354 13.249 1.00 8.99 93 PHE A CA 1
ATOM 779 C C . PHE A 1 94 ? 38.010 8.196 12.252 1.00 8.56 93 PHE A C 1
ATOM 780 O O . PHE A 1 94 ? 38.772 9.080 12.661 1.00 8.64 93 PHE A O 1
ATOM 788 N N . HIS A 1 95 ? 37.842 7.937 10.953 1.00 8.49 94 HIS A N 1
ATOM 789 C CA . HIS A 1 95 ? 38.601 8.699 9.938 1.00 9.99 94 HIS A CA 1
ATOM 790 C C . HIS A 1 95 ? 38.263 10.196 9.958 1.00 9.68 94 HIS A C 1
ATOM 791 O O . HIS A 1 95 ? 39.129 11.034 9.760 1.00 11.55 94 HIS A O 1
ATOM 806 N N . GLY A 1 97 ? 37.383 11.865 12.647 1.00 9.44 96 GLY A N 1
ATOM 807 C CA . GLY A 1 97 ? 38.039 12.433 13.832 1.00 8.78 96 GLY A CA 1
ATOM 808 C C . GLY A 1 97 ? 39.529 12.650 13.630 1.00 9.50 96 GLY A C 1
ATOM 809 O O . GLY A 1 97 ? 40.053 13.732 13.946 1.00 9.97 96 GLY A O 1
ATOM 810 N N . GLU A 1 98 ? 40.212 11.640 13.096 1.00 10.64 97 GLU A N 1
ATOM 811 C CA . GLU A 1 98 ? 41.664 11.753 12.881 1.00 11.47 97 GLU A CA 1
ATOM 812 C C . GLU A 1 98 ? 42.061 12.812 11.848 1.00 9.59 97 GLU 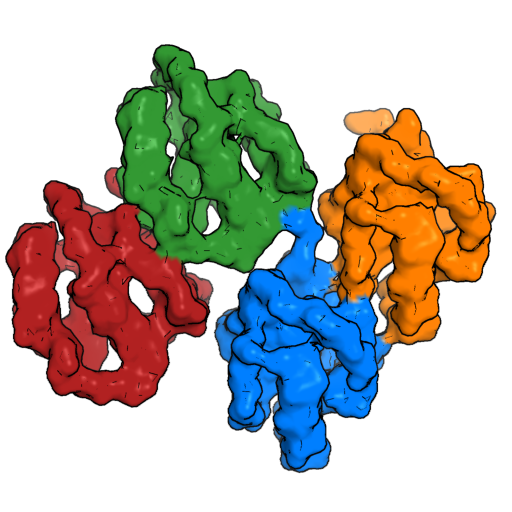A C 1
ATOM 813 O O 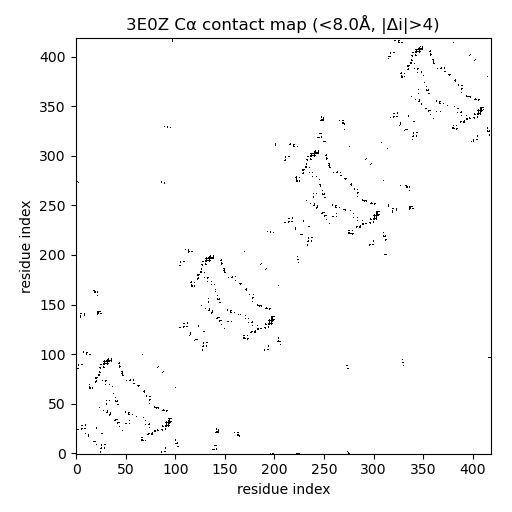. GLU A 1 98 ? 43.157 13.329 11.918 1.00 13.42 97 GLU A O 1
ATOM 819 N N . THR A 1 99 ? 41.203 13.061 10.861 1.00 10.60 98 THR A N 1
ATOM 820 C CA . THR A 1 99 ? 41.468 14.052 9.800 1.00 12.03 98 THR A CA 1
ATOM 821 C C . THR A 1 99 ? 40.644 15.320 9.970 1.00 12.94 98 THR A C 1
ATOM 822 O O . THR A 1 99 ? 40.545 16.084 9.020 1.00 15.69 98 THR A O 1
ATOM 826 N N . GLU A 1 100 ? 40.074 15.565 11.158 1.00 12.25 99 GLU A N 1
ATOM 827 C CA . GLU A 1 100 ? 39.214 16.727 11.394 1.00 8.71 99 GLU A CA 1
ATOM 828 C C . GLU A 1 100 ? 39.848 18.072 10.980 1.00 10.57 99 GLU A C 1
ATOM 829 O O . GLU A 1 100 ? 40.840 18.483 11.557 1.00 12.25 99 GLU A O 1
ATOM 835 N N . GLU A 1 101 ? 39.257 18.717 9.973 1.00 9.59 100 GLU A N 1
ATOM 836 C CA . GLU A 1 101 ? 39.768 19.997 9.450 1.00 12.88 100 GLU A CA 1
ATOM 837 C C . GLU A 1 101 ? 39.092 21.216 10.060 1.00 10.85 100 GLU A C 1
ATOM 838 O O . GLU A 1 101 ? 39.592 22.320 9.890 1.00 13.80 100 GLU A O 1
ATOM 844 N N . HIS A 1 102 ? 37.976 21.033 10.766 1.00 11.88 101 HIS A N 1
ATOM 845 C CA . HIS A 1 102 ? 37.232 22.133 11.408 1.00 11.08 101 HIS A CA 1
ATOM 846 C C . HIS A 1 102 ? 36.991 21.701 12.860 1.00 10.56 101 HIS A C 1
ATOM 847 O O . HIS A 1 102 ? 35.852 21.625 13.316 1.00 9.56 101 HIS A O 1
ATOM 854 N N . ILE A 1 103 ? 38.080 21.447 13.586 1.00 11.20 102 ILE A N 1
ATOM 855 C CA . ILE A 1 103 ? 37.967 20.936 14.965 1.00 10.07 102 ILE A CA 1
ATOM 856 C C . ILE A 1 103 ? 37.195 21.903 15.874 1.00 11.98 102 ILE A C 1
ATOM 857 O O . ILE A 1 103 ? 37.376 23.131 15.818 1.00 11.12 102 ILE A O 1
ATOM 862 N N . TRP A 1 104 ? 36.236 21.325 16.586 1.00 13.33 103 TRP A N 1
ATOM 863 C CA . TRP A 1 104 ? 35.347 22.016 17.515 1.00 13.28 103 TRP A CA 1
ATOM 864 C C . TRP A 1 104 ? 34.371 23.017 16.880 1.00 13.59 103 TRP A C 1
ATOM 865 O O . TRP A 1 104 ? 33.783 23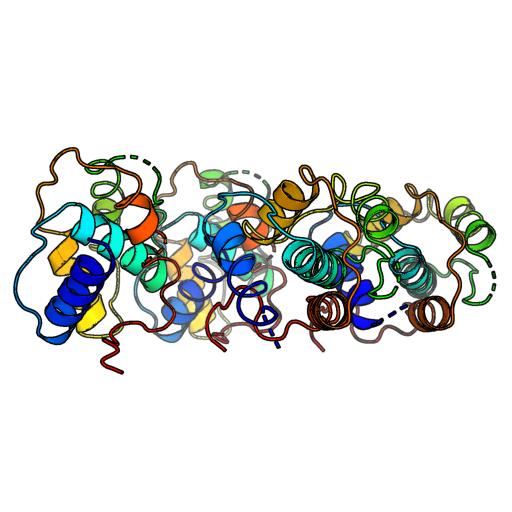.803 17.607 1.00 14.83 103 TRP A O 1
ATOM 876 N N . GLN A 1 105 ? 34.141 22.933 15.570 1.00 14.02 104 GLN A N 1
ATOM 877 C CA . GLN A 1 105 ? 33.228 23.825 14.867 1.00 14.94 104 GLN A CA 1
ATOM 878 C C . GLN A 1 105 ? 32.007 23.038 14.467 1.00 14.25 104 GLN A C 1
ATOM 879 O O . GLN A 1 105 ? 32.123 22.153 13.645 1.00 14.96 104 GLN A O 1
ATOM 885 N N . VAL A 1 106 ? 30.846 23.334 15.050 1.00 16.91 105 VAL A N 1
ATOM 886 C CA . VAL A 1 106 ? 29.591 22.656 14.659 1.00 19.14 105 VAL A CA 1
ATOM 887 C C . VAL A 1 106 ? 29.191 23.120 13.261 1.00 20.63 105 VAL A C 1
ATOM 888 O O . VAL A 1 106 ? 29.631 24.186 12.806 1.00 18.13 105 VAL A O 1
ATOM 892 N N . SER A 1 107 ? 28.383 22.306 12.587 1.00 24.92 106 SER A N 1
ATOM 893 C CA . SER A 1 107 ? 27.876 22.613 11.238 1.00 28.92 106 SER A CA 1
ATOM 894 C C . SER A 1 107 ? 26.548 23.377 11.333 1.00 29.96 106 SER A C 1
ATOM 895 O O . SER A 1 107 ? 26.473 24.572 11.022 1.00 32.16 106 SER A O 1
ATOM 903 N N . ILE B 1 3 ? -1.397 9.944 10.687 1.00 18.59 2 ILE B N 1
ATOM 904 C CA . ILE B 1 3 ? -0.653 9.449 11.838 1.00 19.24 2 ILE B CA 1
ATOM 905 C C . ILE B 1 3 ? 0.712 10.112 12.087 1.00 17.78 2 ILE B C 1
ATOM 906 O O . ILE B 1 3 ? 0.989 10.506 13.219 1.00 19.44 2 ILE B O 1
ATOM 911 N N . THR B 1 4 ? 1.501 10.304 11.027 1.00 16.88 3 THR B N 1
ATOM 912 C CA . THR B 1 4 ? 2.862 10.896 11.169 1.00 14.93 3 THR B CA 1
ATOM 913 C C . THR B 1 4 ? 2.856 12.403 11.488 1.00 15.25 3 THR B C 1
ATOM 914 O O . THR B 1 4 ? 3.655 12.857 12.315 1.00 14.52 3 THR B O 1
ATOM 918 N N . SER B 1 5 ? 1.986 13.170 10.827 1.00 15.94 4 SER B N 1
ATOM 919 C CA . SER B 1 5 ? 1.865 14.624 11.103 1.00 14.99 4 SER B CA 1
ATOM 920 C C . SER B 1 5 ? 1.330 14.844 12.535 1.00 14.23 4 SER B C 1
ATOM 921 O O . SER B 1 5 ? 1.860 15.676 13.246 1.00 13.21 4 SER B O 1
ATOM 924 N N . ILE B 1 6 ? 0.324 14.055 12.947 1.00 13.92 5 ILE B N 1
ATOM 925 C CA . ILE B 1 6 ? -0.284 14.112 14.298 1.00 13.87 5 ILE B CA 1
ATOM 926 C C . ILE B 1 6 ? 0.726 13.802 15.402 1.00 12.56 5 ILE B C 1
ATOM 927 O O . ILE B 1 6 ? 0.827 14.537 16.384 1.00 10.74 5 ILE B O 1
ATOM 932 N N . ALA B 1 7 ? 1.471 12.718 15.210 1.00 10.05 6 ALA B N 1
ATOM 933 C CA . ALA B 1 7 ? 2.463 12.284 16.186 1.00 10.45 6 ALA B CA 1
ATOM 934 C C . ALA B 1 7 ? 3.584 13.306 16.340 1.00 10.25 6 ALA B C 1
ATOM 935 O O . ALA B 1 7 ? 3.943 13.662 17.467 1.00 11.66 6 ALA B O 1
ATOM 937 N N . ARG B 1 8 ? 4.108 13.809 15.218 1.00 9.70 7 ARG B N 1
ATOM 938 C CA . ARG B 1 8 ? 5.163 14.820 15.272 1.00 10.47 7 ARG B CA 1
ATOM 939 C C . ARG B 1 8 ? 4.712 16.108 15.999 1.00 11.20 7 ARG B C 1
ATOM 940 O O . ARG B 1 8 ? 5.426 16.604 16.874 1.00 10.45 7 ARG B O 1
ATOM 948 N N . GLN B 1 9 ? 3.552 16.629 15.619 1.00 12.89 8 GLN B N 1
ATOM 949 C CA . GLN B 1 9 ? 3.022 17.868 16.223 1.00 12.52 8 GLN B CA 1
ATOM 950 C C . GLN B 1 9 ? 2.781 17.703 17.720 1.00 10.34 8 GLN B C 1
ATOM 951 O O . GLN B 1 9 ? 3.178 18.563 18.514 1.00 8.26 8 GLN B O 1
ATOM 957 N N . SER B 1 10 ? 2.209 16.562 18.096 1.00 11.57 9 SER B N 1
ATOM 958 C CA . SER B 1 10 ? 1.936 16.238 19.499 1.00 11.21 9 SER B CA 1
ATOM 959 C C . SER B 1 10 ? 3.201 16.229 20.351 1.00 12.30 9 SER B C 1
ATOM 960 O O . SER B 1 10 ? 3.221 16.865 21.414 1.00 11.97 9 SER B O 1
ATOM 963 N N . ILE B 1 11 ? 4.255 15.551 19.878 1.00 10.40 10 ILE B N 1
ATOM 964 C CA . ILE B 1 11 ? 5.540 15.526 20.597 1.00 10.04 10 ILE B CA 1
ATOM 965 C C . ILE B 1 11 ? 6.178 16.915 20.717 1.00 8.11 10 ILE B C 1
ATOM 966 O O . ILE B 1 11 ? 6.662 17.276 21.797 1.00 10.87 10 ILE B O 1
ATOM 971 N N . ILE B 1 12 ? 6.152 17.692 19.642 1.00 9.13 11 ILE B N 1
ATOM 972 C CA . ILE B 1 12 ? 6.680 19.084 19.667 1.00 9.03 11 ILE B CA 1
ATOM 973 C C . ILE B 1 12 ? 5.942 19.922 20.735 1.00 10.51 11 ILE B C 1
ATOM 974 O O . ILE B 1 12 ? 6.585 20.529 21.597 1.00 10.00 11 ILE B O 1
ATOM 979 N N . LEU B 1 13 ? 4.616 19.861 20.726 1.00 10.16 12 LEU B N 1
ATOM 980 C CA . LEU B 1 13 ? 3.804 20.609 21.706 1.00 11.59 12 LEU B CA 1
ATOM 981 C C . LEU B 1 13 ? 4.013 20.161 23.143 1.00 10.43 12 LEU B C 1
ATOM 982 O O . LEU B 1 13 ? 4.018 20.985 24.041 1.00 11.37 12 LEU B O 1
ATOM 987 N N . LYS B 1 14 ? 4.174 18.859 23.346 1.00 9.79 13 LYS B N 1
ATOM 988 C CA . LYS B 1 14 ? 4.443 18.294 24.678 1.00 9.48 13 LYS B CA 1
ATOM 989 C C . LYS B 1 14 ? 5.795 18.757 25.185 1.00 10.07 13 LYS B C 1
ATOM 990 O O . LYS B 1 14 ? 5.915 19.092 26.361 1.00 8.98 13 LYS B O 1
ATOM 996 N N . CYS B 1 15 ? 6.810 18.775 24.310 1.00 11.36 14 CYS B N 1
ATOM 997 C CA . CYS B 1 15 ? 8.152 19.233 24.679 1.00 11.29 14 CYS B CA 1
ATOM 998 C C . CYS B 1 15 ? 8.200 20.759 24.868 1.00 11.60 14 CYS B C 1
ATOM 999 O O . CYS B 1 15 ? 8.906 21.233 25.743 1.00 11.51 14 CYS B O 1
ATOM 1002 N N . LEU B 1 16 ? 7.450 21.504 24.057 1.00 12.98 15 LEU B N 1
ATOM 1003 C CA . LEU B 1 16 ? 7.399 22.969 24.190 1.00 12.50 15 LEU B CA 1
ATOM 1004 C C . LEU B 1 16 ? 6.698 23.396 25.482 1.00 13.86 15 LEU B C 1
ATOM 1005 O O . LEU B 1 16 ? 7.174 24.302 26.161 1.00 15.00 15 LEU B O 1
ATOM 1010 N N . ARG B 1 17 ? 5.607 22.716 25.830 1.00 11.68 16 ARG B N 1
ATOM 1011 C CA . ARG B 1 17 ? 4.838 23.007 27.038 1.00 12.32 16 ARG B CA 1
ATOM 1012 C C . ARG B 1 17 ? 5.207 22.216 28.285 1.00 12.84 16 ARG B C 1
ATOM 1013 O O . ARG B 1 17 ? 4.721 22.542 29.370 1.00 15.04 16 ARG B O 1
ATOM 1021 N N . GLN B 1 18 ? 6.088 21.227 28.138 1.00 12.73 17 GLN B N 1
ATOM 1022 C CA . GLN B 1 18 ? 6.478 20.299 29.204 1.00 12.06 17 GLN B CA 1
ATOM 1023 C C . GLN B 1 18 ? 5.234 19.732 29.915 1.00 13.14 17 GLN B C 1
ATOM 1024 O O . GLN B 1 18 ? 5.070 19.897 31.122 1.00 8.83 17 GLN B O 1
ATOM 1030 N N . LYS B 1 19 ? 4.367 19.114 29.102 1.00 11.44 18 LYS B N 1
ATOM 1031 C CA . LYS B 1 19 ? 3.138 18.486 29.560 1.00 12.15 18 LYS B CA 1
ATOM 1032 C C . LYS B 1 19 ? 2.943 17.145 28.919 1.00 12.09 18 LYS B C 1
ATOM 1033 O O . LYS B 1 19 ? 3.355 16.922 27.773 1.00 13.20 18 LYS B O 1
ATOM 1039 N N . SER B 1 20 ? 2.283 16.282 29.673 1.00 10.84 19 SER B N 1
ATOM 1040 C CA . SER B 1 20 ? 1.885 14.944 29.255 1.00 8.64 19 SER B CA 1
ATOM 1041 C C . SER B 1 20 ? 3.047 13.953 29.041 1.00 9.17 19 SER B C 1
ATOM 1042 O O . SER B 1 20 ? 4.213 14.210 29.425 1.00 8.90 19 SER B O 1
ATOM 1045 N N . VAL B 1 21 ? 2.690 12.794 28.492 1.00 9.38 20 VAL B N 1
ATOM 1046 C CA . VAL B 1 21 ? 3.591 11.684 28.275 1.00 9.94 20 VAL B CA 1
ATOM 1047 C C . VAL B 1 21 ? 3.284 11.022 26.961 1.00 8.21 20 VAL B C 1
ATOM 1048 O O . VAL B 1 21 ? 2.323 11.397 26.286 1.00 9.37 20 VAL B O 1
ATOM 1052 N N . LEU B 1 22 ? 4.112 10.054 26.589 1.00 8.82 21 LEU B N 1
ATOM 1053 C CA . LEU B 1 22 ? 3.897 9.285 25.356 1.00 9.03 21 LEU B CA 1
ATOM 1054 C C . LEU B 1 22 ? 2.599 8.486 25.470 1.00 10.20 21 LEU B C 1
ATOM 1055 O O . LEU B 1 22 ? 2.377 7.835 26.495 1.00 8.89 21 LEU B O 1
ATOM 1060 N N . VAL B 1 23 ? 1.749 8.583 24.440 1.00 7.73 22 VAL B N 1
ATOM 1061 C CA . VAL B 1 23 ? 0.473 7.857 24.404 1.00 9.37 22 VAL B CA 1
ATOM 1062 C C . VAL B 1 23 ? 0.391 6.877 23.255 1.00 8.98 22 VAL B C 1
ATOM 1063 O O . VAL B 1 23 ? -0.649 6.225 23.108 1.00 7.68 22 VAL B O 1
ATOM 1067 N N . SER B 1 24 ? 1.461 6.743 22.451 1.00 8.57 23 SER B N 1
ATOM 1068 C CA . SER B 1 24 ? 1.439 5.788 21.345 1.00 7.56 23 SER B CA 1
ATOM 1069 C C . SER B 1 24 ? 2.829 5.425 20.897 1.00 7.69 23 SER B C 1
ATOM 1070 O O . SER B 1 24 ? 3.809 6.103 21.219 1.00 6.26 23 SER B O 1
ATOM 1073 N N . ASN B 1 25 ? 2.921 4.302 20.180 1.00 6.59 24 ASN B N 1
ATOM 1074 C CA . ASN B 1 25 ? 4.226 3.918 19.619 1.00 5.26 24 ASN B CA 1
ATOM 1075 C C . ASN B 1 25 ? 4.640 4.852 18.491 1.00 7.66 24 ASN B C 1
ATOM 1076 O O . ASN B 1 25 ? 5.826 4.970 18.242 1.00 9.65 24 ASN B O 1
ATOM 1081 N N . TYR B 1 26 ? 3.687 5.552 17.853 1.00 6.38 25 TYR B N 1
ATOM 1082 C CA . TYR B 1 26 ? 3.984 6.527 16.793 1.00 8.76 25 TYR B CA 1
ATOM 1083 C C . TYR B 1 26 ? 4.755 7.664 17.449 1.00 8.52 25 TYR B C 1
ATOM 1084 O O . TYR B 1 26 ? 5.820 8.056 16.955 1.00 9.41 25 TYR B O 1
ATOM 1093 N N . GLU B 1 27 ? 4.251 8.133 18.598 1.00 7.78 26 GLU B N 1
ATOM 1094 C CA . GLU B 1 27 ? 4.942 9.138 19.407 1.00 9.35 26 GLU B CA 1
ATOM 1095 C C . GLU B 1 27 ? 6.331 8.626 19.900 1.00 7.99 26 GLU B C 1
ATOM 1096 O O . GLU B 1 27 ? 7.302 9.373 19.830 1.00 9.80 26 GLU B O 1
ATOM 1102 N N . LEU B 1 28 ? 6.417 7.369 20.359 1.00 6.47 27 LEU B N 1
ATOM 1103 C CA . LEU B 1 28 ? 7.679 6.790 20.835 1.00 8.31 27 LEU B CA 1
ATOM 1104 C C . LEU B 1 28 ? 8.764 6.825 19.780 1.00 8.84 27 LEU B C 1
ATOM 1105 O O . LEU B 1 28 ? 9.859 7.284 20.053 1.00 8.52 27 LEU B O 1
ATOM 1110 N N . TYR B 1 29 ? 8.449 6.313 18.591 1.00 9.71 28 TYR B N 1
ATOM 1111 C CA . TYR B 1 29 ? 9.421 6.247 17.493 1.00 8.16 28 TYR B CA 1
ATOM 1112 C C . TYR B 1 29 ? 9.903 7.641 17.029 1.00 7.91 28 TYR B C 1
ATOM 1113 O O . TYR B 1 29 ? 11.090 7.772 16.776 1.00 9.06 28 TYR B O 1
ATOM 1122 N N . TYR B 1 30 ? 9.021 8.637 16.953 1.00 6.72 29 TYR B N 1
ATOM 1123 C CA . TYR B 1 30 ? 9.429 10.017 16.588 1.00 6.87 29 TYR B CA 1
ATOM 1124 C C . TYR B 1 30 ? 10.355 10.548 17.670 1.00 7.56 29 TYR B C 1
ATOM 1125 O O . TYR B 1 30 ? 11.444 11.081 17.368 1.00 8.56 29 TYR B O 1
ATOM 1134 N N . THR B 1 31 ? 9.948 10.371 18.918 1.00 5.58 30 THR B N 1
ATOM 1135 C CA . THR B 1 31 ? 10.715 10.820 20.083 1.00 8.24 30 THR B CA 1
ATOM 1136 C C . THR B 1 31 ? 12.111 10.156 20.146 1.00 7.83 30 THR B C 1
ATOM 1137 O O . THR B 1 31 ? 13.124 10.816 20.425 1.00 10.10 30 THR B O 1
ATOM 1141 N N . ALA B 1 32 ? 12.175 8.848 19.850 1.00 9.61 31 ALA B N 1
ATOM 1142 C CA . ALA B 1 32 ? 13.445 8.093 19.795 1.00 8.03 31 ALA B CA 1
ATOM 1143 C C . ALA B 1 32 ? 14.357 8.647 18.688 1.00 6.47 31 ALA B C 1
ATOM 1144 O O . ALA B 1 32 ? 15.559 8.774 18.878 1.00 8.19 31 ALA B O 1
ATOM 1146 N N . GLY B 1 33 ? 13.799 8.956 17.524 1.00 7.33 32 GLY B N 1
ATOM 1147 C CA . GLY B 1 33 ? 14.571 9.560 16.441 1.00 8.74 32 GLY B CA 1
ATOM 1148 C C . GLY B 1 33 ? 15.155 10.907 16.849 1.00 8.40 32 GLY B C 1
ATOM 1149 O O . GLY B 1 33 ? 16.304 11.203 16.544 1.00 8.39 32 GLY B O 1
ATOM 1150 N N . LEU B 1 34 ? 14.353 11.727 17.524 1.00 9.28 33 LEU B N 1
ATOM 1151 C CA . LEU B 1 34 ? 14.835 13.029 18.045 1.00 9.75 33 LEU B CA 1
ATOM 1152 C C . LEU B 1 34 ? 15.974 12.806 19.066 1.00 7.39 33 LEU B C 1
ATOM 1153 O O . LEU B 1 34 ? 16.992 13.485 18.986 1.00 10.03 33 LEU B O 1
ATOM 1158 N N . ALA B 1 35 ? 15.814 11.805 19.932 1.00 7.36 34 ALA B N 1
ATOM 1159 C CA . ALA B 1 35 ? 16.837 11.422 20.918 1.00 9.45 34 ALA B CA 1
ATOM 1160 C C . ALA B 1 35 ? 18.150 11.014 20.206 1.00 9.32 34 ALA B C 1
ATOM 1161 O O . ALA B 1 35 ? 19.231 11.376 20.654 1.00 6.92 34 ALA B O 1
ATOM 1163 N N . LYS B 1 36 ? 18.059 10.250 19.115 1.00 7.89 35 LYS B N 1
ATOM 1164 C CA . LYS B 1 36 ? 19.266 9.914 18.340 1.00 9.52 35 LYS B CA 1
ATOM 1165 C C . LYS B 1 36 ? 19.924 11.207 17.811 1.00 9.80 35 LYS B C 1
ATOM 1166 O O . LYS B 1 36 ? 21.128 11.430 17.988 1.00 9.03 35 LYS B O 1
ATOM 1172 N N . LYS B 1 37 ? 19.124 12.051 17.169 1.00 8.99 36 LYS B N 1
ATOM 1173 C CA . LYS B 1 37 ? 19.631 13.300 16.624 1.00 10.15 36 LYS B CA 1
ATOM 1174 C C . LYS B 1 37 ? 20.249 14.233 17.667 1.00 9.30 36 LYS B C 1
ATOM 1175 O O . LYS B 1 37 ? 21.351 14.711 17.468 1.00 12.96 36 LYS B O 1
ATOM 1181 N N . CYS B 1 38 ? 19.536 14.479 18.756 1.00 9.16 37 CYS B N 1
ATOM 1182 C CA . CYS B 1 38 ? 19.987 15.395 19.802 1.00 9.17 37 CYS B CA 1
ATOM 1183 C C . CYS B 1 38 ? 21.065 14.901 20.736 1.00 11.01 37 CYS B C 1
ATOM 1184 O O . CYS B 1 38 ? 21.930 15.686 21.144 1.00 10.20 37 CYS B O 1
ATOM 1187 N N . PHE B 1 39 ? 21.012 13.602 21.052 1.00 7.94 38 PHE B N 1
ATOM 1188 C CA . PHE B 1 39 ? 21.911 12.985 22.036 1.00 10.79 38 PHE B CA 1
ATOM 1189 C C . PHE B 1 39 ? 22.948 12.010 21.505 1.00 10.33 38 PHE B C 1
ATOM 1190 O O . PHE B 1 39 ? 23.850 11.681 22.258 1.00 12.21 38 PHE B O 1
ATOM 1198 N N . GLY B 1 40 ? 22.816 11.556 20.256 1.00 10.80 39 GLY B N 1
ATOM 1199 C CA . GLY B 1 40 ? 23.746 10.611 19.648 1.00 8.23 39 GLY B CA 1
ATOM 1200 C C . GLY B 1 40 ? 23.641 9.161 20.110 1.00 10.18 39 GLY B C 1
ATOM 1201 O O . GLY B 1 40 ? 24.595 8.401 19.941 1.00 13.30 39 GLY B O 1
ATOM 1202 N N . ILE B 1 41 ? 22.506 8.779 20.698 1.00 10.59 40 ILE B N 1
ATOM 1203 C CA . ILE B 1 41 ? 22.294 7.408 21.152 1.00 8.29 40 ILE B CA 1
ATOM 1204 C C . ILE B 1 41 ? 22.052 6.558 19.892 1.00 9.74 40 ILE B C 1
ATOM 1205 O O . ILE B 1 41 ? 21.320 6.998 18.990 1.00 11.33 40 ILE B O 1
ATOM 1210 N N . ALA B 1 42 ? 22.637 5.352 19.859 1.00 8.83 41 ALA B N 1
ATOM 1211 C CA . ALA B 1 42 ? 22.535 4.411 18.732 1.00 9.74 41 ALA B CA 1
ATOM 1212 C C . ALA B 1 42 ? 21.266 3.557 18.678 1.00 9.92 41 ALA B C 1
ATOM 1213 O O . ALA B 1 42 ? 21.316 2.342 18.807 1.00 12.25 41 ALA B O 1
ATOM 1215 N N . VAL B 1 43 ? 20.143 4.251 18.637 1.00 11.58 42 VAL B N 1
ATOM 1216 C CA . VAL B 1 43 ? 18.873 3.686 18.287 1.00 11.10 42 VAL B CA 1
ATOM 1217 C C . VAL B 1 43 ? 18.668 3.693 16.768 1.00 9.53 42 VAL B C 1
ATOM 1218 O O . VAL B 1 43 ? 19.273 4.426 16.093 1.00 10.32 42 VAL B O 1
ATOM 1222 N N A ASP B 1 44 ? 17.795 2.815 16.284 0.50 10.25 43 ASP B N 1
ATOM 1223 N N B ASP B 1 44 ? 17.779 2.814 16.310 0.50 10.78 43 ASP B N 1
ATOM 1224 C CA A ASP B 1 44 ? 17.505 2.785 14.845 0.50 9.15 43 ASP B CA 1
ATOM 1225 C CA B ASP B 1 44 ? 17.505 2.638 14.888 0.50 10.11 43 ASP B CA 1
ATOM 1226 C C A ASP B 1 44 ? 16.038 2.418 14.666 0.50 7.87 43 ASP B C 1
ATOM 1227 C C B ASP B 1 44 ? 16.024 2.371 14.670 0.50 8.49 43 ASP B C 1
ATOM 1228 O O A ASP B 1 44 ? 15.440 1.759 15.525 0.50 8.30 43 ASP B O 1
ATOM 1229 O O B ASP B 1 44 ? 15.382 1.745 15.524 0.50 8.84 43 ASP B O 1
ATOM 1238 N N . ALA B 1 45 ? 15.487 2.844 13.533 1.00 9.20 44 ALA B N 1
ATOM 1239 C CA . ALA B 1 45 ? 14.061 2.657 13.165 1.00 7.54 44 ALA B CA 1
ATOM 1240 C C . ALA B 1 45 ? 13.585 1.205 13.116 1.00 10.17 44 ALA B C 1
ATOM 1241 O O . ALA B 1 45 ? 12.405 0.951 13.364 1.00 10.00 44 ALA B O 1
ATOM 1243 N N . ASP B 1 46 ? 14.517 0.290 12.805 1.00 8.57 45 ASP B N 1
ATOM 1244 C CA . ASP B 1 46 ? 14.277 -1.131 12.734 1.00 9.23 45 ASP B CA 1
ATOM 1245 C C . ASP B 1 46 ? 14.260 -1.891 14.068 1.00 9.48 45 ASP B C 1
ATOM 1246 O O . ASP B 1 46 ? 13.996 -3.073 14.041 1.00 10.88 45 ASP B O 1
ATOM 1256 N N . GLU B 1 48 ? 12.743 -3.164 17.629 1.00 8.81 47 GLU B N 1
ATOM 1257 C CA . GLU B 1 48 ? 11.379 -3.430 18.138 1.00 7.77 47 GLU B CA 1
ATOM 1258 C C . GLU B 1 48 ? 11.127 -2.443 19.301 1.00 8.73 47 GLU B C 1
ATOM 1259 O O . GLU B 1 48 ? 12.069 -1.810 19.809 1.00 9.71 47 GLU B O 1
ATOM 1265 N N . PRO B 1 49 ? 9.854 -2.234 19.687 1.00 8.66 48 PRO B N 1
ATOM 1266 C CA . PRO B 1 49 ? 9.593 -1.170 20.690 1.00 7.99 48 PRO B CA 1
ATOM 1267 C C . PRO B 1 49 ? 10.296 -1.209 22.044 1.00 8.77 48 PRO B C 1
ATOM 1268 O O . PRO B 1 49 ? 10.768 -0.183 22.504 1.00 9.24 48 PRO B O 1
ATOM 1272 N N . LYS B 1 50 ? 10.303 -2.363 22.694 1.00 7.66 49 LYS B N 1
ATOM 1273 C CA . LYS B 1 50 ? 11.006 -2.495 23.996 1.00 9.34 49 LYS B CA 1
ATOM 1274 C C . LYS B 1 50 ? 12.515 -2.390 23.824 1.00 8.95 49 LYS B C 1
ATOM 1275 O O . LYS B 1 50 ? 13.181 -1.783 24.664 1.00 11.18 49 LYS B O 1
ATOM 1281 N N . GLN B 1 51 ? 13.028 -3.004 22.755 1.00 8.25 50 GLN B N 1
ATOM 1282 C CA . GLN B 1 51 ? 14.442 -2.950 22.370 1.00 10.18 50 GLN B CA 1
ATOM 1283 C C . GLN B 1 51 ? 14.879 -1.496 22.237 1.00 7.99 50 GLN B C 1
ATOM 1284 O O . GLN B 1 51 ? 15.916 -1.102 22.751 1.00 9.85 50 GLN B O 1
ATOM 1290 N N . LEU B 1 52 ? 14.068 -0.722 21.526 1.00 10.15 51 LEU B N 1
ATOM 1291 C CA . LEU B 1 52 ? 14.285 0.698 21.291 1.00 10.44 51 LEU B CA 1
ATOM 1292 C C . LEU B 1 52 ? 14.387 1.447 22.607 1.00 10.03 51 LEU B C 1
ATOM 1293 O O . LEU B 1 52 ? 15.346 2.173 22.848 1.00 10.83 51 LEU B O 1
ATOM 1298 N N . LEU B 1 53 ? 13.376 1.257 23.449 1.00 10.57 52 LEU B N 1
ATOM 1299 C CA . LEU B 1 53 ? 13.333 1.885 24.751 1.00 13.12 52 LEU B CA 1
ATOM 1300 C C . LEU B 1 53 ? 14.507 1.406 25.677 1.00 11.22 52 LEU B C 1
ATOM 1301 O O . LEU B 1 53 ? 15.042 2.235 26.425 1.00 15.11 52 LEU B O 1
ATOM 1306 N N A GLU B 1 54 ? 14.895 0.131 25.601 0.50 12.44 53 GLU B N 1
ATOM 1307 N N B GLU B 1 54 ? 14.894 0.122 25.594 0.50 13.21 53 GLU B N 1
ATOM 1308 C CA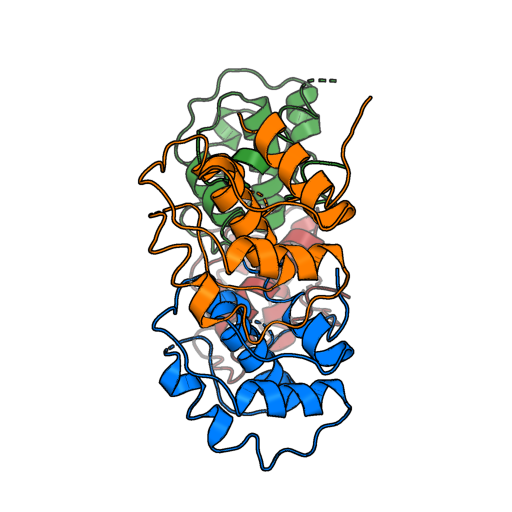 A GLU B 1 54 ? 15.990 -0.417 26.428 0.50 12.96 53 GLU B CA 1
ATOM 1309 C CA B GLU B 1 54 ? 16.017 -0.464 26.370 0.50 13.56 53 GLU B CA 1
ATOM 1310 C C A GLU B 1 54 ? 17.346 0.230 26.046 0.50 12.38 53 GLU B C 1
ATOM 1311 C C B GLU B 1 54 ? 17.326 0.270 26.046 0.50 12.63 53 GLU B C 1
ATOM 1312 O O A GLU B 1 54 ? 18.149 0.492 26.927 0.50 12.98 53 GLU B O 1
ATOM 1313 O O B GLU B 1 54 ? 18.079 0.616 26.949 0.50 13.33 53 GLU B O 1
ATOM 1324 N N . GLU B 1 55 ? 17.580 0.480 24.755 1.00 11.62 54 GLU B N 1
ATOM 1325 C CA . GLU B 1 55 ? 18.807 1.171 24.283 1.00 10.84 54 GLU B CA 1
ATOM 1326 C C . GLU B 1 55 ? 18.792 2.623 24.783 1.00 10.87 54 GLU B C 1
ATOM 1327 O O . GLU B 1 55 ? 19.810 3.093 25.281 1.00 11.83 54 GLU B O 1
ATOM 1333 N N . LEU B 1 56 ? 17.639 3.306 24.684 1.00 9.56 55 LEU B N 1
ATOM 1334 C CA . LEU B 1 56 ? 17.507 4.685 25.181 1.00 11.99 55 LEU B CA 1
ATOM 1335 C C . LEU B 1 56 ? 17.736 4.759 26.684 1.00 13.91 55 LEU B C 1
ATOM 1336 O O . LEU B 1 56 ? 18.518 5.598 27.150 1.00 13.77 55 LEU B O 1
ATOM 1341 N N . GLN B 1 57 ? 17.088 3.862 27.425 1.00 13.57 56 GLN B N 1
ATOM 1342 C CA . GLN B 1 57 ? 17.207 3.838 28.901 1.00 14.35 56 GLN B CA 1
ATOM 1343 C C . GLN B 1 57 ? 18.626 3.486 29.417 1.00 14.84 56 GLN B C 1
ATOM 1344 O O . GLN B 1 57 ? 18.963 3.913 30.512 1.00 15.39 56 GLN B O 1
ATOM 1350 N N . LYS B 1 58 ? 19.454 2.781 28.614 1.00 13.01 57 LYS B N 1
ATOM 1351 C CA . LYS B 1 58 ? 20.864 2.523 28.958 1.00 16.46 57 LYS B CA 1
ATOM 1352 C C . LYS B 1 58 ? 21.686 3.825 29.038 1.00 15.61 57 LYS B C 1
ATOM 1353 O O . LYS B 1 58 ? 22.710 3.831 29.729 1.00 18.71 57 LYS B O 1
ATOM 1357 N N . HIS B 1 59 ? 21.253 4.889 28.345 1.00 13.96 58 HIS B N 1
ATOM 1358 C CA . HIS B 1 59 ? 22.001 6.157 28.258 1.00 15.03 58 HIS B CA 1
ATOM 1359 C C . HIS B 1 59 ? 21.311 7.474 28.566 1.00 16.94 58 HIS B C 1
ATOM 1360 O O . HIS B 1 59 ? 22.025 8.439 28.870 1.00 14.78 58 HIS B O 1
ATOM 1367 N N . ILE B 1 60 ? 19.978 7.576 28.462 1.00 17.44 59 ILE B N 1
ATOM 1368 C CA . ILE B 1 60 ? 19.301 8.884 28.732 1.00 20.20 59 ILE B CA 1
ATOM 1369 C C . ILE B 1 60 ? 19.562 9.494 30.136 1.00 18.17 59 ILE B C 1
ATOM 1370 O O . ILE B 1 60 ? 19.465 10.702 30.291 1.00 16.11 59 ILE B O 1
ATOM 1375 N N . ASP B 1 61 ? 19.926 8.662 31.111 1.00 18.11 60 ASP B N 1
ATOM 1376 C CA . ASP B 1 61 ? 20.299 9.100 32.473 1.00 17.04 60 ASP B CA 1
ATOM 1377 C C . ASP B 1 61 ? 21.571 9.979 32.470 1.00 17.90 60 ASP B C 1
ATOM 1378 O O . ASP B 1 61 ? 21.730 10.852 33.326 1.00 16.13 60 ASP B O 1
ATOM 1383 N N . LYS B 1 62 ? 22.480 9.694 31.528 1.00 16.85 61 LYS B N 1
ATOM 1384 C CA . LYS B 1 62 ? 23.747 10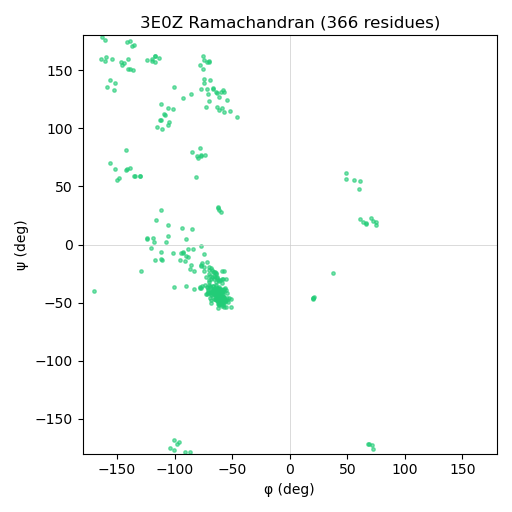.433 31.360 1.00 16.11 61 LYS B CA 1
ATOM 1385 C C . LYS B 1 62 ? 23.731 11.598 30.343 1.00 14.39 61 LYS B C 1
ATOM 1386 O O . LYS B 1 62 ? 24.726 12.344 30.258 1.00 12.51 61 LYS B O 1
ATOM 1392 N N A VAL B 1 63 ? 22.657 11.750 29.551 0.50 15.73 62 VAL B N 1
ATOM 1393 N N B VAL B 1 63 ? 22.619 11.769 29.630 0.50 15.26 62 VAL B N 1
ATOM 1394 C CA A VAL B 1 63 ? 22.599 12.859 28.578 0.50 15.63 62 VAL B CA 1
ATOM 1395 C CA B VAL B 1 63 ? 22.460 12.847 28.664 0.50 14.79 62 VAL B CA 1
ATOM 1396 C C A VAL B 1 63 ? 22.365 14.176 29.327 0.50 16.45 62 VAL B C 1
ATOM 1397 C C B VAL B 1 63 ? 22.339 14.200 29.369 0.50 16.05 62 VAL B C 1
ATOM 1398 O O A VAL B 1 63 ? 21.740 14.189 30.386 0.50 17.33 62 VAL B O 1
ATOM 1399 O O B VAL B 1 63 ? 21.765 14.259 30.457 0.50 17.11 62 VAL B O 1
ATOM 1406 N N . SER B 1 64 ? 22.915 15.253 28.768 1.00 17.89 63 SER B N 1
ATOM 1407 C CA . SER B 1 64 ? 22.833 16.596 29.288 1.00 17.78 63 SER B CA 1
ATOM 1408 C C . SER B 1 64 ? 21.992 17.358 28.240 1.00 17.13 63 SER B C 1
ATOM 1409 O O . SER B 1 64 ? 22.500 17.672 27.187 1.00 19.50 63 SER B O 1
ATOM 1412 N N . PRO B 1 65 ? 20.694 17.623 28.503 1.00 15.54 64 PRO B N 1
ATOM 1413 C CA . PRO B 1 65 ? 19.889 18.318 27.483 1.00 14.50 64 PRO B CA 1
ATOM 1414 C C . PRO B 1 65 ? 20.304 19.776 27.306 1.00 15.42 64 PRO B C 1
ATOM 1415 O O . PRO B 1 65 ? 20.638 20.429 28.292 1.00 17.87 64 PRO B O 1
ATOM 1419 N N . ALA B 1 66 ? 20.296 20.250 26.066 1.00 16.18 65 ALA B N 1
ATOM 1420 C CA . ALA B 1 66 ? 20.672 21.628 25.733 1.00 17.74 65 ALA B CA 1
ATOM 1421 C C . ALA B 1 66 ? 19.583 22.661 26.048 1.00 17.63 65 ALA B C 1
ATOM 1422 O O . ALA B 1 66 ? 19.890 23.854 26.109 1.00 18.41 65 ALA B O 1
ATOM 1424 N N . ASP B 1 67 ? 18.330 22.215 26.228 1.00 15.62 66 ASP B N 1
ATOM 1425 C CA . ASP B 1 67 ? 17.210 23.107 26.500 1.00 16.33 66 ASP B CA 1
ATOM 1426 C C . ASP B 1 67 ? 16.062 22.335 27.129 1.00 14.22 66 ASP B C 1
ATOM 1427 O O . ASP B 1 67 ? 16.142 21.112 27.280 1.00 13.09 66 ASP B O 1
ATOM 1432 N N . GLU B 1 68 ? 15.014 23.064 27.499 1.00 13.81 67 GLU B N 1
ATOM 1433 C CA . GLU B 1 68 ? 13.813 22.487 28.118 1.00 14.88 67 GLU B CA 1
ATOM 1434 C C . GLU B 1 68 ? 13.107 21.437 27.254 1.00 10.49 67 GLU B C 1
ATOM 1435 O O . GLU B 1 68 ? 12.590 20.451 27.786 1.00 10.25 67 GLU B O 1
ATOM 1441 N N . GLN B 1 69 ? 13.152 21.612 25.933 1.00 10.21 68 GLN B N 1
ATOM 1442 C CA . GLN B 1 69 ? 12.526 20.684 24.993 1.00 10.90 68 GLN B CA 1
ATOM 1443 C C . GLN B 1 69 ? 13.265 19.337 25.008 1.00 11.24 68 GLN B C 1
ATOM 1444 O O . GLN B 1 69 ? 12.626 18.275 25.124 1.00 12.15 68 GLN B O 1
ATOM 1450 N N . GLU B 1 70 ? 14.593 19.380 24.874 1.00 9.62 69 GLU B N 1
ATOM 1451 C CA . GLU B 1 70 ? 15.413 18.159 24.957 1.00 11.56 69 GLU B CA 1
ATOM 1452 C C . GLU B 1 70 ? 15.245 17.489 26.319 1.00 10.62 69 GLU B C 1
ATOM 1453 O O . GLU B 1 70 ? 15.183 16.258 26.419 1.00 11.76 69 GLU B O 1
ATOM 1459 N N . LYS B 1 71 ? 15.165 18.290 27.379 1.00 13.04 70 LYS B N 1
ATOM 1460 C CA . LYS B 1 71 ? 14.951 17.744 28.714 1.00 12.30 70 LYS B CA 1
ATOM 1461 C C . LYS B 1 71 ? 13.609 17.003 28.788 1.00 11.92 70 LYS B C 1
ATOM 1462 O O . LYS B 1 71 ? 13.539 15.964 29.442 1.00 11.65 70 LYS B O 1
ATOM 1468 N N . TYR B 1 72 ? 12.573 17.496 28.095 1.00 11.50 71 T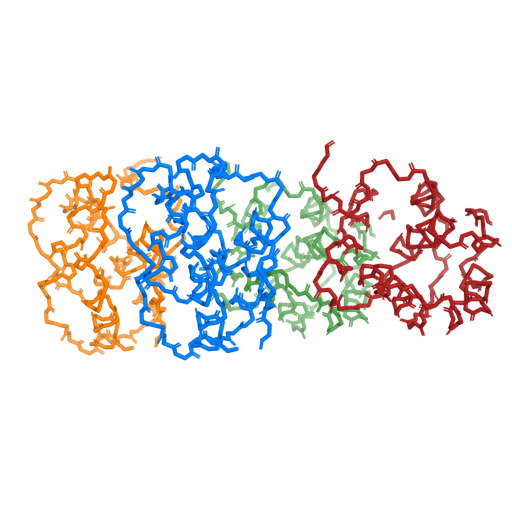YR B N 1
ATOM 1469 C CA . TYR B 1 72 ? 11.290 16.814 28.105 1.00 10.61 71 TYR B CA 1
ATOM 1470 C C . TYR B 1 72 ? 11.356 15.490 27.327 1.00 10.96 71 TYR B C 1
ATOM 1471 O O . TYR B 1 72 ? 10.672 14.531 27.720 1.00 8.40 71 TYR B O 1
ATOM 1480 N N . LEU B 1 73 ? 12.207 15.388 26.293 1.00 10.85 72 LEU B N 1
ATOM 1481 C CA . LEU B 1 73 ? 12.394 14.093 25.593 1.00 11.01 72 LEU B CA 1
ATOM 1482 C C . LEU B 1 73 ? 12.787 13.019 26.575 1.00 11.67 72 LEU B C 1
ATOM 1483 O O . LEU B 1 73 ? 12.329 11.889 26.448 1.00 9.43 72 LEU B O 1
ATOM 1488 N N . ILE B 1 74 ? 13.635 13.375 27.539 1.00 9.70 73 ILE B N 1
ATOM 1489 C CA . ILE B 1 74 ? 14.088 12.464 28.596 1.00 10.92 73 ILE B CA 1
ATOM 1490 C C . ILE B 1 74 ? 12.888 12.011 29.463 1.00 9.72 73 ILE B C 1
ATOM 1491 O O . ILE B 1 74 ? 12.798 10.825 29.842 1.00 9.45 73 ILE B O 1
ATOM 1496 N N . HIS B 1 75 ? 12.007 12.947 29.799 1.00 10.38 74 HIS B N 1
ATOM 1497 C CA . HIS B 1 75 ? 10.795 12.622 30.562 1.00 8.02 74 HIS B CA 1
ATOM 1498 C C . HIS B 1 75 ? 9.917 11.686 29.748 1.00 7.22 74 HIS B C 1
ATOM 1499 O O . HIS B 1 75 ? 9.436 10.673 30.276 1.00 8.26 74 HIS B O 1
ATOM 1506 N N . LEU B 1 76 ? 9.724 12.014 28.470 1.00 6.53 75 LEU B N 1
ATOM 1507 C CA . LEU B 1 76 ? 8.913 11.177 27.590 1.00 8.00 75 LEU B CA 1
ATOM 1508 C C . LEU B 1 76 ? 9.463 9.732 27.482 1.00 8.22 75 LEU B C 1
ATOM 1509 O O . LEU B 1 76 ? 8.739 8.763 27.669 1.00 8.96 75 LEU B O 1
ATOM 1514 N N . LEU B 1 77 ? 10.763 9.623 27.239 1.00 10.24 76 LEU B N 1
ATOM 1515 C CA . LEU B 1 77 ? 11.405 8.304 27.064 1.00 10.04 76 LEU B CA 1
ATOM 1516 C C . LEU B 1 77 ? 11.612 7.483 28.311 1.00 11.41 76 LEU B C 1
ATOM 1517 O O . LEU B 1 77 ? 11.735 6.244 28.204 1.00 13.38 76 LEU B O 1
ATOM 1522 N N . GLY B 1 78 ? 11.656 8.126 29.479 1.00 11.24 77 GLY B N 1
ATOM 1523 C CA . GLY B 1 78 ? 11.804 7.401 30.737 1.00 12.67 77 GLY B CA 1
ATOM 1524 C C . GLY B 1 78 ? 10.539 6.843 31.362 1.00 12.94 77 GLY B C 1
ATOM 1525 O O . GLY B 1 78 ? 10.638 6.098 32.322 1.00 15.21 77 GLY B O 1
ATOM 1526 N N . ASN B 1 79 ? 9.358 7.119 30.774 1.00 12.06 78 ASN B N 1
ATOM 1527 C CA . ASN B 1 79 ? 8.056 6.780 31.336 1.00 13.28 78 ASN B CA 1
ATOM 1528 C C . ASN B 1 79 ? 7.007 6.330 30.333 1.00 12.38 78 ASN B C 1
ATOM 1529 O O . ASN B 1 79 ? 5.965 6.978 30.184 1.00 10.13 78 ASN B O 1
ATOM 1534 N N . TYR B 1 80 ? 7.258 5.195 29.682 1.00 10.21 79 TYR B N 1
ATOM 1535 C CA . TYR B 1 80 ? 6.331 4.666 28.670 1.00 11.27 79 TYR B CA 1
ATOM 1536 C C . TYR B 1 80 ? 6.444 3.162 28.582 1.00 10.33 79 TYR B C 1
ATOM 1537 O O . TYR B 1 80 ? 7.563 2.662 28.539 1.00 13.69 79 TYR B O 1
ATOM 1546 N N . GLU B 1 81 ? 5.295 2.476 28.584 1.00 10.58 80 GLU B N 1
ATOM 1547 C CA . GLU B 1 81 ? 5.198 1.026 28.425 1.00 13.09 80 GLU B CA 1
ATOM 1548 C C . GLU B 1 81 ? 4.698 0.832 26.981 1.00 12.61 80 GLU B C 1
ATOM 1549 O O . GLU B 1 81 ? 3.537 1.097 26.702 1.00 12.15 80 GLU B O 1
ATOM 1553 N N . PRO B 1 82 ? 5.574 0.414 26.046 1.00 13.51 81 PRO B N 1
ATOM 1554 C CA . PRO B 1 82 ? 5.054 0.307 24.668 1.00 12.81 81 PRO B CA 1
ATOM 1555 C C . PRO B 1 82 ? 4.169 -0.882 24.374 1.00 11.52 81 PRO B C 1
ATOM 1556 O O . PRO B 1 82 ? 4.127 -1.857 25.134 1.00 13.04 81 PRO B O 1
ATOM 1560 N N . ASP B 1 83 ? 3.419 -0.784 23.280 1.00 12.83 82 ASP B N 1
ATOM 1561 C CA . ASP B 1 83 ? 2.638 -1.913 22.816 1.00 11.85 82 ASP B CA 1
ATOM 1562 C C . ASP B 1 83 ? 3.585 -2.510 21.756 1.00 10.96 82 ASP B C 1
ATOM 1563 O O . ASP B 1 83 ? 4.742 -2.080 21.636 1.00 9.96 82 ASP B O 1
ATOM 1568 N N . ASP B 1 84 ? 3.113 -3.461 20.968 1.00 11.55 83 ASP B N 1
ATOM 1569 C CA . ASP B 1 84 ? 3.992 -4.080 19.956 1.00 11.07 83 ASP B CA 1
ATOM 1570 C C . ASP B 1 84 ? 3.925 -3.452 18.564 1.00 11.80 83 ASP B C 1
ATOM 1571 O O . ASP B 1 84 ? 4.433 -4.065 17.624 1.00 12.14 83 ASP B O 1
ATOM 1576 N N . THR B 1 85 ? 3.333 -2.257 18.422 1.00 9.41 84 THR B N 1
ATOM 1577 C CA . THR B 1 85 ? 3.214 -1.639 17.120 1.00 10.61 84 THR B CA 1
ATOM 1578 C C . THR B 1 85 ? 4.572 -1.171 16.611 1.00 9.15 84 THR B C 1
ATOM 1579 O O . THR B 1 85 ? 5.243 -0.400 17.266 1.00 9.01 84 THR B O 1
ATOM 1583 N N . HIS B 1 86 ? 4.928 -1.659 15.434 1.00 8.82 85 HIS B N 1
ATOM 1584 C CA . HIS B 1 86 ? 6.170 -1.339 14.766 1.00 5.65 85 HIS B CA 1
ATOM 1585 C C . HIS B 1 86 ? 5.936 -1.585 13.275 1.00 8.43 85 HIS B C 1
ATOM 1586 O O . HIS B 1 86 ? 6.472 -2.499 12.678 1.00 12.64 85 HIS B O 1
ATOM 1593 N N . ASP B 1 87 ? 5.120 -0.710 12.712 1.00 10.10 86 ASP B N 1
ATOM 1594 C CA . ASP B 1 87 ? 4.713 -0.727 11.313 1.00 10.25 86 ASP B CA 1
ATOM 1595 C C . ASP B 1 87 ? 5.531 0.300 10.506 1.00 11.19 86 ASP B C 1
ATOM 1596 O O . ASP B 1 87 ? 6.391 1.015 11.066 1.00 11.19 86 ASP B O 1
ATOM 1601 N N . GLU B 1 88 ? 5.211 0.435 9.213 1.00 10.61 87 GLU B N 1
ATOM 1602 C CA . GLU B 1 88 ? 5.890 1.421 8.343 1.00 10.70 87 GLU B CA 1
ATOM 1603 C C . GLU B 1 88 ? 5.831 2.865 8.822 1.00 8.45 87 GLU B C 1
ATOM 1604 O O . GLU B 1 88 ? 6.779 3.618 8.583 1.00 12.28 87 GLU B O 1
ATOM 1610 N N A GLN B 1 89 ? 4.731 3.231 9.482 0.50 10.38 88 GLN B N 1
ATOM 1611 N N B GLN B 1 89 ? 4.747 3.241 9.496 0.50 10.38 88 GLN B N 1
ATOM 1612 C CA A GLN B 1 89 ? 4.524 4.583 9.994 0.50 10.65 88 GLN B CA 1
ATOM 1613 C CA B GLN B 1 89 ? 4.578 4.617 9.984 0.50 10.54 88 GLN B CA 1
ATOM 1614 C C A GLN B 1 89 ? 5.476 4.856 11.172 0.50 8.93 88 GLN B C 1
ATOM 1615 C C B GLN B 1 89 ? 5.469 4.882 11.205 0.50 9.05 88 GLN B C 1
ATOM 1616 O O A GLN B 1 89 ? 6.029 5.943 11.264 0.50 9.37 88 GLN B O 1
ATOM 1617 O O B GLN B 1 89 ? 5.949 6.000 11.374 0.50 9.86 88 GLN B O 1
ATOM 1628 N N . THR B 1 90 ? 5.658 3.882 12.069 1.00 9.99 89 THR B N 1
ATOM 1629 C CA . THR B 1 90 ? 6.583 4.041 13.210 1.00 7.49 89 THR B CA 1
ATOM 1630 C C . THR B 1 90 ? 8.024 4.194 12.666 1.00 8.16 89 THR B C 1
ATOM 1631 O O . THR B 1 90 ? 8.758 5.045 13.146 1.00 8.31 89 THR B O 1
ATOM 1635 N N . VAL B 1 91 ? 8.392 3.406 11.627 1.00 6.57 90 VAL B N 1
ATOM 1636 C CA . VAL B 1 91 ? 9.733 3.490 11.001 1.00 7.24 90 VAL B CA 1
ATOM 1637 C C . VAL B 1 91 ? 9.939 4.890 10.413 1.00 6.21 90 VAL B C 1
ATOM 1638 O O . VAL B 1 91 ? 10.957 5.534 10.680 1.00 8.14 90 VAL B O 1
ATOM 1642 N N . GLU B 1 92 ? 8.967 5.362 9.639 1.00 6.78 91 GLU B N 1
ATOM 1643 C CA . GLU B 1 92 ? 9.039 6.718 9.054 1.00 9.65 91 GLU B CA 1
ATOM 1644 C C . GLU B 1 92 ? 9.151 7.806 10.120 1.00 8.65 91 GLU B C 1
ATOM 1645 O O . GLU B 1 92 ? 9.956 8.697 9.972 1.00 9.75 91 GLU B O 1
ATOM 1651 N N . LEU B 1 93 ? 8.333 7.723 11.165 1.00 8.86 92 LEU B N 1
ATOM 1652 C CA . LEU B 1 93 ? 8.396 8.658 12.299 1.00 8.01 92 LEU B CA 1
ATOM 1653 C C . LEU B 1 93 ? 9.784 8.656 12.943 1.00 8.75 92 LEU B C 1
ATOM 1654 O O . LEU B 1 93 ? 10.291 9.738 13.291 1.00 9.46 92 LEU B O 1
ATOM 1659 N N . PHE B 1 94 ? 10.421 7.484 13.048 1.00 8.26 93 PHE B N 1
ATOM 1660 C CA . PHE B 1 94 ? 11.796 7.416 13.592 1.00 9.84 93 PHE B CA 1
ATOM 1661 C C . PHE B 1 94 ? 12.724 8.205 12.680 1.00 8.56 93 PHE B C 1
ATOM 1662 O O . PHE B 1 94 ? 13.474 9.062 13.148 1.00 8.25 93 PHE B O 1
ATOM 1670 N N . HIS B 1 95 ? 12.643 7.945 11.390 1.00 9.94 94 HIS B N 1
ATOM 1671 C CA . HIS B 1 95 ? 13.497 8.658 10.432 1.00 8.84 94 HIS B CA 1
ATOM 1672 C C . HIS B 1 95 ? 13.231 10.173 10.417 1.00 8.66 94 HIS B C 1
ATOM 1673 O O . HIS B 1 95 ? 14.165 10.960 10.283 1.00 6.75 94 HIS B O 1
ATOM 1688 N N . GLY B 1 97 ? 12.278 12.005 13.007 1.00 9.21 96 GLY B N 1
ATOM 1689 C CA . GLY B 1 97 ? 12.964 12.561 14.195 1.00 7.36 96 GLY B CA 1
ATOM 1690 C C . GLY B 1 97 ? 14.469 12.646 14.028 1.00 8.82 96 GLY B C 1
ATOM 1691 O O . GLY B 1 97 ? 15.098 13.657 14.343 1.00 9.66 96 GLY B O 1
ATOM 1692 N N . GLU B 1 98 ? 15.026 11.557 13.521 1.00 9.54 97 GLU B N 1
ATOM 1693 C CA . GLU B 1 98 ? 16.447 11.386 13.224 1.00 11.10 97 GLU B CA 1
ATOM 1694 C C . GLU B 1 98 ? 17.021 12.456 12.313 1.00 10.37 97 GLU B C 1
ATOM 1695 O O . GLU B 1 98 ? 18.164 12.901 12.493 1.00 13.27 97 GLU B O 1
ATOM 1701 N N . THR B 1 99 ? 16.246 12.811 11.297 1.00 10.23 98 THR B N 1
ATOM 1702 C CA . THR B 1 99 ? 16.624 13.820 10.306 1.00 11.26 98 THR B CA 1
ATOM 1703 C C . THR B 1 99 ? 15.762 15.082 10.408 1.00 11.19 98 THR B C 1
ATOM 1704 O O . THR B 1 99 ? 15.611 15.778 9.410 1.00 13.99 98 THR B O 1
ATOM 1708 N N . GLU B 1 100 ? 15.260 15.428 11.600 1.00 10.39 99 GLU B N 1
ATOM 1709 C CA . GLU B 1 100 ? 14.373 16.579 11.758 1.00 10.85 99 GLU B CA 1
ATOM 1710 C C . GLU B 1 100 ? 15.035 17.924 11.361 1.00 12.29 99 GLU B C 1
ATOM 1711 O O . GLU B 1 100 ? 15.975 18.353 12.006 1.00 14.24 99 GLU B O 1
ATOM 1717 N N . GLU B 1 101 ? 14.527 18.574 10.317 1.00 12.92 100 GLU B N 1
ATOM 1718 C CA . GLU B 1 101 ? 15.077 19.853 9.827 1.00 13.93 100 GLU B CA 1
ATOM 1719 C C . GLU B 1 101 ? 14.384 21.108 10.378 1.00 14.06 100 GLU B C 1
ATOM 1720 O O . GLU B 1 101 ? 14.854 22.219 10.122 1.00 13.26 100 GLU B O 1
ATOM 1726 N N . HIS B 1 102 ? 13.274 20.943 11.106 1.00 11.4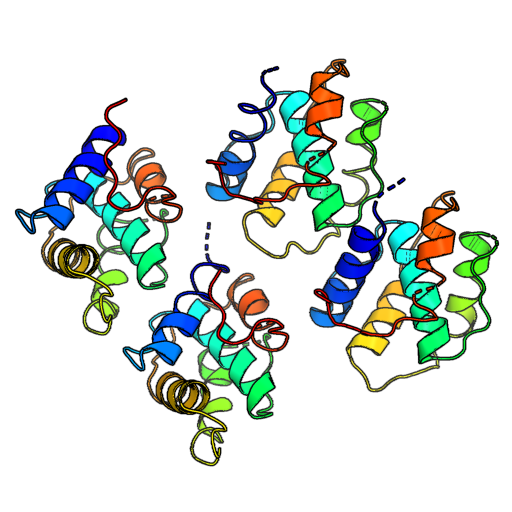1 101 HIS B N 1
ATOM 1727 C CA . HIS B 1 102 ? 12.503 22.045 11.690 1.00 9.85 101 HIS B CA 1
ATOM 1728 C C . HIS B 1 102 ? 12.173 21.637 13.131 1.00 11.71 101 HIS B C 1
ATOM 1729 O O . HIS B 1 102 ? 11.001 21.592 13.542 1.00 9.51 101 HIS B O 1
ATOM 1736 N N . ILE B 1 103 ? 13.225 21.398 13.905 1.00 11.85 102 ILE B N 1
ATOM 1737 C CA . ILE B 1 103 ? 13.083 20.911 15.285 1.00 11.62 102 ILE B CA 1
ATOM 1738 C C . ILE B 1 103 ? 12.311 21.909 16.157 1.00 11.20 102 ILE B C 1
ATOM 1739 O O . ILE B 1 103 ? 12.606 23.100 16.136 1.00 13.78 102 ILE B O 1
ATOM 1744 N N . TRP B 1 104 ? 11.265 21.407 16.819 1.00 11.25 103 TRP B N 1
ATOM 1745 C CA . TRP B 1 104 ? 10.352 22.147 17.726 1.00 11.84 103 TRP B CA 1
ATOM 1746 C C . TRP B 1 104 ? 9.479 23.213 17.035 1.00 14.02 103 TRP B C 1
ATOM 1747 O O . TRP B 1 104 ? 8.920 24.090 17.725 1.00 11.83 103 TRP B O 1
ATOM 1758 N N . GLN B 1 105 ? 9.339 23.116 15.706 1.00 12.95 104 GLN B N 1
ATOM 1759 C CA . GLN B 1 105 ? 8.591 24.064 14.912 1.00 16.78 104 GLN B CA 1
ATOM 1760 C C . GLN B 1 105 ? 7.355 23.405 14.364 1.00 15.89 104 GLN B C 1
ATOM 1761 O O . GLN B 1 105 ? 7.470 22.422 13.668 1.00 16.77 104 GLN B O 1
ATOM 1767 N N . VAL B 1 106 ? 6.179 23.919 14.687 1.00 18.54 105 VAL B N 1
ATOM 1768 C CA . VAL B 1 106 ? 4.931 23.393 14.129 1.00 20.27 105 VAL B CA 1
ATOM 1769 C C . VAL B 1 106 ? 4.597 24.422 13.031 1.00 21.77 105 VAL B C 1
ATOM 1770 O O . VAL B 1 106 ? 4.437 25.606 13.333 1.00 22.15 105 VAL B O 1
ATOM 1774 N N . SER B 1 107 ? 4.589 23.987 11.773 1.00 23.71 106 SER B N 1
ATOM 1775 C CA . SER B 1 107 ? 4.269 24.853 10.631 1.00 25.27 106 SER B CA 1
ATOM 1776 C C . SER B 1 107 ? 2.747 24.858 10.465 1.00 26.52 106 SER B C 1
ATOM 1777 O O . SER B 1 107 ? 2.119 23.793 10.430 1.00 26.61 106 SER B O 1
ATOM 1780 N N . ILE B 1 108 ? 2.177 26.056 10.383 1.00 26.41 107 ILE B N 1
ATOM 1781 C CA . ILE B 1 108 ? 0.738 26.274 10.223 1.00 27.06 107 ILE B CA 1
ATOM 1782 C C . ILE B 1 108 ? 0.386 26.588 8.762 1.00 26.83 107 ILE B C 1
ATOM 1783 O O . ILE B 1 108 ? -0.681 26.181 8.286 1.00 26.19 107 ILE B O 1
ATOM 1788 N N . THR B 1 109 ? 1.265 27.333 8.078 1.00 25.59 108 THR B N 1
ATOM 1789 C CA . THR B 1 109 ? 1.116 27.728 6.674 1.00 23.71 108 THR B CA 1
ATOM 1790 C C . THR B 1 109 ? 2.484 27.678 5.968 1.00 23.04 108 THR B C 1
ATOM 1791 O O . THR B 1 109 ? 2.699 28.246 4.896 1.00 20.78 108 THR B O 1
ATOM 1796 N N . GLY C 1 1 ? 11.811 23.988 -13.712 1.00 24.31 0 GLY C N 1
ATOM 1797 C CA . GLY C 1 1 ? 10.438 23.993 -13.072 1.00 26.46 0 GLY C CA 1
ATOM 1798 C C . GLY C 1 1 ? 10.306 23.188 -11.779 1.00 27.73 0 GLY C C 1
ATOM 1799 O O . GLY C 1 1 ? 11.283 22.601 -11.314 1.00 27.72 0 GLY C O 1
ATOM 1805 N N . ILE C 1 3 ? 9.275 20.260 -10.894 1.00 15.81 2 ILE C N 1
ATOM 1806 C CA . ILE C 1 3 ? 9.763 18.874 -10.810 1.00 16.34 2 ILE C CA 1
ATOM 1807 C C . ILE C 1 3 ? 11.237 18.820 -10.363 1.00 14.55 2 ILE C C 1
ATOM 1808 O O . ILE C 1 3 ? 11.638 17.807 -9.840 1.00 12.95 2 ILE C O 1
ATOM 1813 N N . THR C 1 4 ? 12.026 19.884 -10.588 1.00 13.03 3 THR C N 1
ATOM 1814 C CA . THR C 1 4 ? 13.445 19.906 -10.141 1.00 13.69 3 THR C CA 1
ATOM 1815 C C . THR C 1 4 ? 13.539 19.840 -8.591 1.00 12.40 3 THR C C 1
ATOM 1816 O O . THR C 1 4 ? 14.375 19.095 -8.061 1.00 16.91 3 THR C O 1
ATOM 1820 N N A SER C 1 5 ? 12.679 20.586 -7.896 0.50 12.85 4 SER C N 1
ATOM 1821 N N B SER C 1 5 ? 12.680 20.588 -7.890 0.50 12.50 4 SER C N 1
ATOM 1822 C CA A SER C 1 5 ? 12.653 20.579 -6.434 0.50 11.41 4 SER C CA 1
ATOM 1823 C CA B SER C 1 5 ? 12.658 20.573 -6.421 0.50 10.66 4 SER C CA 1
ATOM 1824 C C A SER C 1 5 ? 12.145 19.224 -5.908 0.50 11.64 4 SER C C 1
ATOM 1825 C C B SER C 1 5 ? 12.132 19.229 -5.894 0.50 11.31 4 SER C C 1
ATOM 1826 O O A SER C 1 5 ? 12.728 18.648 -4.984 0.50 13.74 4 SER C O 1
ATOM 1827 O O B SER C 1 5 ? 12.686 18.662 -4.948 0.50 13.57 4 SER C O 1
ATOM 1832 N N . ILE C 1 6 ? 11.081 18.715 -6.525 1.00 12.38 5 ILE C N 1
ATOM 1833 C CA . ILE C 1 6 ? 10.479 17.436 -6.151 1.00 12.67 5 ILE C CA 1
ATOM 1834 C C . ILE C 1 6 ? 11.442 16.255 -6.363 1.00 12.70 5 ILE C C 1
ATOM 1835 O O . ILE C 1 6 ? 11.612 15.416 -5.458 1.00 10.52 5 ILE C O 1
ATOM 1840 N N . ALA C 1 7 ? 12.121 16.233 -7.515 1.00 9.46 6 ALA C N 1
ATOM 1841 C CA . ALA C 1 7 ? 13.053 15.138 -7.802 1.00 8.88 6 ALA C CA 1
ATOM 1842 C C . ALA C 1 7 ? 14.243 15.159 -6.809 1.00 9.53 6 ALA C C 1
ATOM 1843 O O . ALA C 1 7 ? 14.641 14.109 -6.316 1.00 9.41 6 ALA C O 1
ATOM 1845 N N . ARG C 1 8 ? 14.732 16.358 -6.477 1.00 8.82 7 ARG C N 1
ATOM 1846 C CA . ARG C 1 8 ? 15.820 16.550 -5.506 1.00 9.83 7 ARG C CA 1
ATOM 1847 C C . ARG C 1 8 ? 15.403 16.041 -4.112 1.00 9.48 7 ARG C C 1
ATOM 1848 O O . ARG C 1 8 ? 16.102 15.226 -3.496 1.00 8.62 7 ARG C O 1
ATOM 1856 N N . GLN C 1 9 ? 14.272 16.544 -3.624 1.00 8.47 8 GLN C N 1
ATOM 1857 C CA . GLN C 1 9 ? 13.753 16.128 -2.323 1.00 9.49 8 GLN C CA 1
ATOM 1858 C C . GLN C 1 9 ? 13.499 14.635 -2.222 1.00 8.71 8 GLN C C 1
ATOM 1859 O O . GLN C 1 9 ? 13.815 14.052 -1.190 1.00 10.16 8 GLN C O 1
ATOM 1865 N N A SER C 1 10 ? 12.967 14.044 -3.297 0.50 8.81 9 SER C N 1
ATOM 1866 N N B SER C 1 10 ? 12.962 14.039 -3.293 0.50 8.90 9 SER C N 1
ATOM 1867 C CA A SER C 1 10 ? 12.658 12.613 -3.358 0.50 11.11 9 SER C CA 1
ATOM 1868 C CA B SER C 1 10 ? 12.665 12.601 -3.342 0.50 11.23 9 SER C CA 1
ATOM 1869 C C A SER C 1 10 ? 13.914 11.745 -3.208 0.50 10.40 9 SER C C 1
ATOM 1870 C C B SER C 1 10 ? 13.921 11.741 -3.200 0.50 10.41 9 SER C C 1
ATOM 1871 O O A SER C 1 10 ? 13.904 10.773 -2.460 0.50 11.32 9 SER C O 1
ATOM 1872 O O B SER C 1 10 ? 13.918 10.769 -2.452 0.50 11.20 9 SER C O 1
ATOM 1877 N N . ILE C 1 11 ? 14.972 12.094 -3.933 1.00 10.35 10 ILE C N 1
ATOM 1878 C CA . ILE C 1 11 ? 16.251 11.372 -3.863 1.00 7.66 10 ILE C CA 1
ATOM 1879 C C . ILE C 1 11 ? 16.862 11.500 -2.471 1.00 10.08 10 ILE C C 1
ATOM 1880 O O . ILE C 1 11 ? 17.340 10.504 -1.929 1.00 8.00 10 ILE C O 1
ATOM 1885 N N . ILE C 1 12 ? 16.821 12.708 -1.912 1.00 8.72 11 ILE C N 1
ATOM 1886 C CA . ILE C 1 12 ? 17.315 12.957 -0.549 1.00 9.30 11 ILE C CA 1
ATOM 1887 C C . ILE C 1 12 ? 16.568 12.092 0.481 1.00 11.32 11 ILE C C 1
ATOM 1888 O O . ILE C 1 12 ? 17.205 11.407 1.303 1.00 10.09 11 ILE C O 1
ATOM 1893 N N . LEU C 1 13 ? 15.242 12.070 0.385 1.00 9.79 12 LEU C N 1
ATOM 1894 C CA . LEU C 1 13 ? 14.418 11.266 1.289 1.00 9.88 12 LEU C CA 1
ATOM 1895 C C . LEU C 1 13 ? 14.696 9.763 1.133 1.00 8.69 12 LEU C C 1
ATOM 1896 O O . LEU C 1 13 ? 14.863 9.074 2.126 1.00 12.14 12 LEU C O 1
ATOM 1901 N N . LYS C 1 14 ? 14.831 9.289 -0.100 1.00 8.40 13 LYS C N 1
ATOM 1902 C CA . LYS C 1 14 ? 15.128 7.861 -0.359 1.00 8.99 13 LYS C CA 1
ATOM 1903 C C . LYS C 1 14 ? 16.490 7.429 0.210 1.00 8.90 13 LYS C C 1
ATOM 1904 O O . LYS C 1 14 ? 16.574 6.342 0.795 1.00 11.28 13 LYS C O 1
ATOM 1910 N N . CYS C 1 15 ? 17.518 8.284 0.064 1.00 9.51 14 CYS C N 1
ATOM 1911 C CA . CYS C 1 15 ? 18.853 7.991 0.613 1.00 11.08 14 CYS C CA 1
ATOM 1912 C C . CYS C 1 15 ? 18.872 8.090 2.155 1.00 9.66 14 CYS C C 1
ATOM 1913 O O . CYS C 1 15 ? 19.540 7.293 2.810 1.00 10.74 14 CYS C O 1
ATOM 1916 N N . LEU C 1 16 ? 18.167 9.072 2.713 1.00 10.59 15 LEU C N 1
ATOM 1917 C CA . LEU C 1 16 ? 18.037 9.208 4.179 1.00 11.60 15 LEU C CA 1
ATOM 1918 C C . LEU C 1 16 ? 17.317 8.016 4.805 1.00 11.63 15 LEU C C 1
ATOM 1919 O O . LEU C 1 16 ? 17.724 7.523 5.851 1.00 12.12 15 LEU C O 1
ATOM 1924 N N . ARG C 1 17 ? 16.267 7.554 4.144 1.00 11.59 16 ARG C N 1
ATOM 1925 C CA . ARG C 1 17 ? 15.459 6.407 4.597 1.00 10.61 16 ARG C CA 1
ATOM 1926 C C . ARG C 1 17 ? 15.981 5.042 4.152 1.00 12.75 16 ARG C C 1
ATOM 1927 O O . ARG C 1 17 ? 15.617 4.051 4.758 1.00 12.94 16 ARG C O 1
ATOM 1935 N N . GLN C 1 18 ? 16.802 5.005 3.101 1.00 12.52 17 GLN C N 1
ATOM 1936 C CA . GLN C 1 18 ? 17.332 3.780 2.499 1.00 13.79 17 GLN C CA 1
ATOM 1937 C C . GLN C 1 18 ? 16.151 2.923 2.015 1.00 12.75 17 GLN C C 1
ATOM 1938 O O . GLN C 1 18 ? 16.069 1.721 2.313 1.00 13.23 17 GLN C O 1
ATOM 1944 N N . LYS C 1 19 ? 15.222 3.569 1.298 1.00 10.76 18 LYS C N 1
ATOM 1945 C CA . LYS C 1 19 ? 14.033 2.902 0.762 1.00 11.42 18 LYS C CA 1
ATOM 1946 C C . LYS C 1 19 ? 13.730 3.417 -0.614 1.00 11.70 18 LYS C C 1
ATOM 1947 O O . LYS C 1 19 ? 14.203 4.481 -1.033 1.00 12.96 18 LYS C O 1
ATOM 1953 N N . SER C 1 20 ? 12.966 2.605 -1.327 1.00 10.10 19 SER C N 1
ATOM 1954 C CA . SER C 1 20 ? 12.476 2.894 -2.662 1.00 10.27 19 SER C CA 1
ATOM 1955 C C . SER C 1 20 ? 13.528 2.843 -3.790 1.00 9.46 19 SER C C 1
ATOM 1956 O O . SER C 1 20 ? 14.713 2.554 -3.579 1.00 10.69 19 SER C O 1
ATOM 1959 N N . VAL C 1 21 ? 13.067 3.199 -4.992 1.00 9.45 20 VAL C N 1
ATOM 1960 C CA . VAL C 1 21 ? 13.847 3.122 -6.201 1.00 10.22 20 VAL C CA 1
ATOM 1961 C C . VAL C 1 21 ? 13.717 4.364 -7.047 1.00 9.78 20 VAL C C 1
ATOM 1962 O O . VAL C 1 21 ? 12.923 5.260 -6.733 1.00 10.32 20 VAL C O 1
ATOM 1966 N N . LEU C 1 22 ? 14.542 4.419 -8.090 1.00 8.33 21 LEU C N 1
ATOM 1967 C CA . LEU C 1 22 ? 14.493 5.524 -9.043 1.00 9.00 21 LEU C CA 1
ATOM 1968 C C . LEU C 1 22 ? 13.191 5.328 -9.840 1.00 6.52 21 LEU C C 1
ATOM 1969 O O . LEU C 1 22 ? 12.892 4.194 -10.274 1.00 10.63 21 LEU C O 1
ATOM 1974 N N . VAL C 1 23 ? 12.386 6.383 -9.930 1.00 9.00 22 VAL C N 1
ATOM 1975 C CA . VAL C 1 23 ? 11.093 6.356 -10.656 1.00 9.28 22 VAL C CA 1
ATOM 1976 C C . VAL C 1 23 ? 11.009 7.337 -11.848 1.00 9.96 22 VAL C C 1
ATOM 1977 O O . VAL C 1 23 ? 9.950 7.452 -12.475 1.00 10.28 22 VAL C O 1
ATOM 1981 N N . SER C 1 24 ? 12.105 8.021 -12.181 1.00 8.09 23 SER C N 1
ATOM 1982 C CA . SER C 1 24 ? 12.105 8.980 -13.287 1.00 7.48 23 SER C CA 1
ATOM 1983 C C . SER C 1 24 ? 13.503 9.323 -13.709 1.00 8.43 23 SER C C 1
ATOM 1984 O O . SER C 1 24 ? 14.454 9.122 -12.944 1.00 7.44 23 SER C O 1
ATOM 1987 N N . ASN C 1 25 ? 13.604 9.827 -14.943 1.00 8.24 24 ASN C N 1
ATOM 1988 C CA . ASN C 1 25 ? 14.892 10.311 -15.465 1.00 7.48 24 ASN C CA 1
ATOM 1989 C C . ASN C 1 25 ? 15.303 11.586 -14.697 1.00 8.20 24 ASN C C 1
ATOM 1990 O O . ASN C 1 25 ? 16.488 11.825 -14.521 1.00 7.31 24 ASN C O 1
ATOM 1995 N N . TYR C 1 26 ? 14.330 12.369 -14.215 1.00 8.46 25 TYR C N 1
ATOM 1996 C CA . TYR C 1 26 ? 14.619 13.557 -13.357 1.00 9.79 25 TYR C CA 1
ATOM 1997 C C . TYR C 1 26 ? 15.431 13.101 -12.142 1.00 8.34 25 TYR C C 1
ATOM 1998 O O . TYR C 1 26 ? 16.467 13.699 -11.851 1.00 8.60 25 TYR C O 1
ATOM 2007 N N . GLU C 1 27 ? 14.969 12.028 -11.472 1.00 8.72 26 GLU C N 1
ATOM 2008 C CA . GLU C 1 27 ? 15.702 11.420 -10.343 1.00 8.22 26 GLU C CA 1
ATOM 2009 C C . GLU C 1 27 ? 17.054 10.857 -10.806 1.00 10.18 26 GLU C C 1
ATOM 2010 O O . GLU C 1 27 ? 18.071 11.053 -10.126 1.00 9.72 26 GLU C O 1
ATOM 2016 N N . LEU C 1 28 ? 17.067 10.168 -11.949 1.00 8.45 27 LEU C N 1
ATOM 2017 C CA . LEU C 1 28 ? 18.346 9.627 -12.479 1.00 8.45 27 LEU C CA 1
ATOM 2018 C C . LEU C 1 28 ? 19.425 10.692 -12.624 1.00 7.97 27 LEU C C 1
ATOM 2019 O O . LEU C 1 28 ? 20.567 10.480 -12.216 1.00 6.03 27 LEU C O 1
ATOM 2024 N N . TYR C 1 29 ? 19.068 11.803 -13.256 1.00 7.95 28 TYR C N 1
ATOM 2025 C CA . TYR C 1 29 ? 20.040 12.898 -13.505 1.00 9.37 28 TYR C CA 1
ATOM 2026 C C . TYR C 1 29 ? 20.533 13.605 -12.228 1.00 9.56 28 TYR C C 1
ATOM 2027 O O . TYR C 1 29 ? 21.692 13.927 -12.141 1.00 8.50 28 TYR C O 1
ATOM 2036 N N . TYR C 1 30 ? 19.653 13.825 -11.256 1.00 7.90 29 TYR C N 1
ATOM 2037 C CA . TYR C 1 30 ? 20.073 14.400 -9.971 1.00 5.91 29 TYR C CA 1
ATOM 2038 C C . TYR C 1 30 ? 21.031 13.448 -9.236 1.00 6.63 29 TYR C C 1
ATOM 2039 O O . TYR C 1 30 ? 22.065 13.868 -8.725 1.00 5.93 29 TYR C O 1
ATOM 2048 N N . THR C 1 31 ? 20.692 12.154 -9.250 1.00 6.30 30 THR C N 1
ATOM 2049 C CA . THR C 1 31 ? 21.491 11.094 -8.607 1.00 7.58 30 THR C CA 1
ATOM 2050 C C . THR C 1 31 ? 22.884 11.004 -9.280 1.00 8.27 30 THR C C 1
ATOM 2051 O O . THR C 1 31 ? 23.908 10.887 -8.595 1.00 8.53 30 THR C O 1
ATOM 2055 N N . ALA C 1 32 ? 22.880 11.031 -10.613 1.00 8.86 31 ALA C N 1
ATOM 2056 C CA . ALA C 1 32 ? 24.090 11.012 -11.434 1.00 7.94 31 ALA C CA 1
ATOM 2057 C C . ALA C 1 32 ? 24.996 12.184 -11.065 1.00 8.76 31 ALA C C 1
ATOM 2058 O O . ALA C 1 32 ? 26.196 11.977 -10.924 1.00 7.23 31 ALA C O 1
ATOM 2060 N N . GLY C 1 33 ? 24.406 13.384 -10.921 1.00 9.38 32 GLY C N 1
ATOM 2061 C CA . GLY C 1 33 ? 25.095 14.622 -10.528 1.00 11.05 32 GLY C CA 1
ATOM 2062 C C . GLY C 1 33 ? 25.742 14.461 -9.158 1.00 9.95 32 GLY C C 1
ATOM 2063 O O . GLY C 1 33 ? 26.935 14.789 -8.983 1.00 9.12 32 GLY C O 1
ATOM 2064 N N . LEU C 1 34 ? 24.964 13.985 -8.183 1.00 11.02 33 LEU C N 1
ATOM 2065 C CA . LEU C 1 34 ? 25.504 13.715 -6.832 1.00 9.43 33 LEU C CA 1
ATOM 2066 C C . LEU C 1 34 ? 26.604 12.657 -6.839 1.00 9.85 33 LEU C C 1
ATOM 2067 O O . LEU C 1 34 ? 27.566 12.776 -6.092 1.00 9.67 33 LEU C O 1
ATOM 2072 N N . ALA C 1 35 ? 26.445 11.625 -7.666 1.00 9.01 34 ALA C N 1
ATOM 2073 C CA . ALA C 1 35 ? 27.429 10.561 -7.836 1.00 9.92 34 ALA C CA 1
ATOM 2074 C C . ALA C 1 35 ? 28.746 11.155 -8.356 1.00 9.83 34 ALA C C 1
ATOM 2075 O O . ALA C 1 35 ? 29.800 10.782 -7.876 1.00 9.43 34 ALA C O 1
ATOM 2077 N N . LYS C 1 36 ? 28.672 12.091 -9.301 1.00 9.91 35 LYS C N 1
ATOM 2078 C CA . LYS C 1 36 ? 29.876 12.778 -9.816 1.00 9.30 35 LYS C CA 1
ATOM 2079 C C . LYS C 1 36 ? 30.584 13.552 -8.690 1.00 9.08 35 LYS C C 1
ATOM 2080 O O . LYS C 1 36 ? 31.796 13.413 -8.495 1.00 10.53 35 LYS C O 1
ATOM 2086 N N . LYS C 1 37 ? 29.812 14.373 -7.982 1.00 9.88 36 LYS C N 1
ATOM 2087 C CA . LYS C 1 37 ? 30.306 15.191 -6.876 1.00 10.00 36 LYS C CA 1
ATOM 2088 C C . LYS C 1 37 ? 30.935 14.350 -5.779 1.00 10.93 36 LYS C C 1
ATOM 2089 O O . LYS C 1 37 ? 32.038 14.651 -5.344 1.00 10.85 36 LYS C O 1
ATOM 2095 N N . CYS C 1 38 ? 30.233 13.297 -5.356 1.00 9.87 37 CYS C N 1
ATOM 2096 C CA . CYS C 1 38 ? 30.727 12.425 -4.278 1.00 10.93 37 CYS C CA 1
ATOM 2097 C C . CYS C 1 38 ? 31.804 11.394 -4.642 1.00 10.35 37 CYS C C 1
ATOM 2098 O O . CYS C 1 38 ? 32.693 11.140 -3.815 1.00 10.02 37 CYS C O 1
ATOM 2101 N N . PHE C 1 39 ? 31.718 10.816 -5.836 1.00 8.60 38 PHE C N 1
ATOM 2102 C CA . PHE C 1 39 ? 32.630 9.747 -6.264 1.00 10.00 38 PHE C CA 1
ATOM 2103 C C . PHE C 1 39 ? 33.633 10.036 -7.388 1.00 9.92 38 PHE C C 1
ATOM 2104 O O . PHE C 1 39 ? 34.499 9.194 -7.649 1.00 11.27 38 PHE C O 1
ATOM 2112 N N . GLY C 1 40 ? 33.562 11.200 -8.027 1.00 10.03 39 GLY C N 1
ATOM 2113 C CA . GLY C 1 40 ? 34.506 11.556 -9.100 1.00 9.75 39 GLY C CA 1
ATOM 2114 C C . GLY C 1 40 ? 34.369 10.804 -10.423 1.00 7.61 39 GLY C C 1
ATOM 2115 O O . GLY C 1 40 ? 35.338 10.715 -11.213 1.00 7.01 39 GLY C O 1
ATOM 2116 N N . ILE C 1 41 ? 33.165 10.268 -10.652 1.00 8.81 40 ILE C N 1
ATOM 2117 C CA . ILE C 1 41 ? 32.806 9.543 -11.864 1.00 8.54 40 ILE C CA 1
ATOM 2118 C C . ILE C 1 41 ? 32.560 10.604 -12.954 1.00 9.96 40 ILE C C 1
ATOM 2119 O O . ILE C 1 41 ? 31.850 11.583 -12.727 1.00 8.13 40 ILE C O 1
ATOM 2124 N N . ALA C 1 42 ? 33.129 10.361 -14.128 1.00 9.37 41 ALA C N 1
ATOM 2125 C CA . ALA C 1 42 ? 33.083 11.298 -15.251 1.00 9.67 41 ALA C CA 1
ATOM 2126 C C . ALA C 1 42 ? 31.834 11.172 -16.073 1.00 10.36 41 ALA C C 1
ATOM 2127 O O . ALA C 1 42 ? 31.823 10.537 -17.120 1.00 11.84 41 ALA C O 1
ATOM 2129 N N . VAL C 1 43 ? 30.770 11.780 -15.538 1.00 12.52 42 VAL C N 1
ATOM 2130 C CA . VAL C 1 43 ? 29.476 11.865 -16.184 1.00 10.94 42 VAL C CA 1
ATOM 2131 C C . VAL C 1 43 ? 29.221 13.369 -16.405 1.00 8.60 42 VAL C C 1
ATOM 2132 O O . VAL C 1 43 ? 29.837 14.222 -15.782 1.00 9.35 42 VAL C O 1
ATOM 2136 N N . ASP C 1 44 ? 28.291 13.666 -17.297 1.00 10.66 43 ASP C N 1
ATOM 2137 C CA . ASP C 1 44 ? 27.908 15.028 -17.669 1.00 13.13 43 ASP C CA 1
ATOM 2138 C C . ASP C 1 44 ? 26.428 15.107 -17.980 1.00 11.91 43 ASP C C 1
ATOM 2139 O O . ASP C 1 44 ? 25.813 14.114 -18.429 1.00 9.83 43 ASP C O 1
ATOM 2144 N N . ALA C 1 45 ? 25.889 16.315 -17.795 1.00 9.26 44 ALA C N 1
ATOM 2145 C CA . ALA C 1 45 ? 24.476 16.630 -17.993 1.00 10.10 44 ALA C CA 1
ATOM 2146 C C . ALA C 1 45 ? 24.034 16.432 -19.433 1.00 9.29 44 ALA C C 1
ATOM 2147 O O . ALA C 1 45 ? 22.884 16.081 -19.671 1.00 11.06 44 ALA C O 1
ATOM 2149 N N . ASP C 1 46 ? 24.968 16.608 -20.372 1.00 8.24 45 ASP C N 1
ATOM 2150 C CA . ASP C 1 46 ? 24.693 16.420 -21.794 1.00 10.66 45 ASP C CA 1
ATOM 2151 C C . ASP C 1 46 ? 24.631 14.954 -22.263 1.00 8.99 45 ASP C C 1
ATOM 2152 O O . ASP C 1 46 ? 24.292 14.719 -23.414 1.00 9.10 45 ASP C O 1
ATOM 2165 N N . GLU C 1 48 ? 23.177 11.255 -22.849 1.00 8.38 47 GLU C N 1
ATOM 2166 C CA . GLU C 1 48 ? 21.834 10.685 -23.041 1.00 7.12 47 GLU C CA 1
ATOM 2167 C C . GLU C 1 48 ? 21.571 9.690 -21.900 1.00 7.71 47 GLU C C 1
ATOM 2168 O O . GLU C 1 48 ? 22.535 9.213 -21.284 1.00 11.30 47 GLU C O 1
ATOM 2174 N N . PRO C 1 49 ? 20.287 9.382 -21.599 1.00 9.11 48 PRO C N 1
ATOM 2175 C CA . PRO C 1 49 ? 19.980 8.520 -20.432 1.00 8.22 48 PRO C CA 1
ATOM 2176 C C . PRO C 1 49 ? 20.689 7.179 -20.342 1.00 9.86 48 PRO C C 1
ATOM 2177 O O . PRO C 1 49 ? 21.230 6.851 -19.280 1.00 10.00 48 PRO C O 1
ATOM 2181 N N . LYS C 1 50 ? 20.737 6.431 -21.439 1.00 10.61 49 LYS C N 1
ATOM 2182 C CA . LYS C 1 50 ? 21.422 5.120 -21.419 1.00 11.39 49 LYS C CA 1
ATOM 2183 C C . LYS C 1 50 ? 22.936 5.254 -21.240 1.00 11.68 49 LYS C C 1
ATOM 2184 O O . LYS C 1 50 ? 23.520 4.456 -20.534 1.00 14.31 49 LYS C O 1
ATOM 2187 N N . GLN C 1 51 ? 23.557 6.225 -21.907 1.00 11.54 50 GLN C N 1
ATOM 2188 C CA . GLN C 1 51 ? 24.980 6.516 -21.788 1.00 12.75 50 GLN C CA 1
ATOM 2189 C C . GLN C 1 51 ? 25.339 6.868 -20.350 1.00 11.54 50 GLN C C 1
ATOM 2190 O O . GLN C 1 51 ? 26.367 6.434 -19.802 1.00 10.65 50 GLN C O 1
ATOM 2196 N N . LEU C 1 52 ? 24.524 7.766 -19.801 1.00 9.91 51 LEU C N 1
ATOM 2197 C CA . LEU C 1 52 ? 24.679 8.234 -18.447 1.00 12.17 51 LEU C CA 1
ATOM 2198 C C . LEU C 1 52 ? 24.695 7.087 -17.452 1.00 10.98 51 LEU C C 1
ATOM 2199 O O . LEU C 1 52 ? 25.620 7.007 -16.637 1.00 12.27 51 LEU C O 1
ATOM 2204 N N . LEU C 1 53 ? 23.667 6.242 -17.513 1.00 11.52 52 LEU C N 1
ATOM 2205 C CA . LEU C 1 53 ? 23.549 5.103 -16.607 1.00 11.58 52 LEU C CA 1
ATOM 2206 C C . LEU C 1 53 ? 24.702 4.094 -16.832 1.00 11.51 52 LEU C C 1
ATOM 2207 O O . LEU C 1 53 ? 25.225 3.567 -15.853 1.00 11.13 52 LEU C O 1
ATOM 2212 N N A GLU C 1 54 ? 25.093 3.870 -18.097 0.50 13.11 53 GLU C N 1
ATOM 2213 N N B GLU C 1 54 ? 25.080 3.840 -18.090 0.50 13.06 53 GLU C N 1
ATOM 2214 C CA A GLU C 1 54 ? 26.204 2.951 -18.442 0.50 13.30 53 GLU C CA 1
ATOM 2215 C CA B GLU C 1 54 ? 26.206 2.916 -18.406 0.50 13.37 53 GLU C CA 1
ATOM 2216 C C A GLU C 1 54 ? 27.515 3.368 -17.772 0.50 12.34 53 GLU C C 1
ATOM 2217 C C B GLU C 1 54 ? 27.547 3.358 -17.803 0.50 12.55 53 GLU C C 1
ATOM 2218 O O A GLU C 1 54 ? 28.185 2.533 -17.158 0.50 12.51 53 GLU C O 1
ATOM 2219 O O B GLU C 1 54 ? 28.267 2.526 -17.249 0.50 12.82 53 GLU C O 1
ATOM 2230 N N . GLU C 1 55 ? 27.867 4.648 -17.915 1.00 12.31 54 GLU C N 1
ATOM 2231 C CA . GLU C 1 55 ? 29.085 5.217 -17.336 1.00 12.66 54 GLU C CA 1
ATOM 2232 C C . GLU C 1 55 ? 29.034 5.115 -15.810 1.00 12.26 54 GLU C C 1
ATOM 2233 O O . GLU C 1 55 ? 30.035 4.803 -15.195 1.00 13.41 54 GLU C O 1
ATOM 2239 N N . LEU C 1 56 ? 27.872 5.392 -15.203 1.00 11.56 55 LEU C N 1
ATOM 2240 C CA . LEU C 1 56 ? 27.720 5.236 -13.747 1.00 9.63 55 LEU C CA 1
ATOM 2241 C C . LEU C 1 56 ? 27.910 3.790 -13.313 1.00 11.58 55 LEU C C 1
ATOM 2242 O O . LEU C 1 56 ? 28.733 3.519 -12.459 1.00 12.03 55 LEU C O 1
ATOM 2247 N N . GLN C 1 57 ? 27.199 2.875 -13.967 1.00 10.79 56 GLN C N 1
ATOM 2248 C CA . GLN C 1 57 ? 27.262 1.427 -13.648 1.00 11.30 56 GLN C CA 1
ATOM 2249 C C . GLN C 1 57 ? 28.632 0.767 -13.903 1.00 11.64 56 GLN C C 1
ATOM 2250 O O . GLN C 1 57 ? 28.953 -0.265 -13.303 1.00 11.14 56 GLN C O 1
ATOM 2256 N N . LYS C 1 58 ? 29.431 1.357 -14.785 1.00 12.09 57 LYS C N 1
ATOM 2257 C CA . LYS C 1 58 ? 30.781 0.893 -15.056 1.00 13.83 57 LYS C CA 1
ATOM 2258 C C . LYS C 1 58 ? 31.673 1.043 -13.811 1.00 12.71 57 LYS C C 1
ATOM 2259 O O . LYS C 1 58 ? 32.615 0.275 -13.651 1.00 13.07 57 LYS C O 1
ATOM 2265 N N . HIS C 1 59 ? 31.365 2.010 -12.936 1.00 12.75 58 HIS C N 1
ATOM 2266 C CA . HIS C 1 59 ? 32.168 2.287 -11.740 1.00 14.88 58 HIS C CA 1
ATOM 2267 C C . HIS C 1 59 ? 31.549 2.310 -10.366 1.00 14.31 58 HIS C C 1
ATOM 2268 O O . HIS C 1 59 ? 32.300 2.187 -9.406 1.00 14.69 58 HIS C O 1
ATOM 2275 N N A ILE C 1 60 ? 30.226 2.455 -10.247 0.50 14.78 59 ILE C N 1
ATOM 2276 N N B ILE C 1 60 ? 30.219 2.363 -10.289 0.50 14.43 59 ILE C N 1
ATOM 2277 C CA A ILE C 1 60 ? 29.566 2.554 -8.903 0.50 14.74 59 ILE C CA 1
ATOM 2278 C CA B ILE C 1 60 ? 29.498 2.511 -9.011 0.50 14.96 59 ILE C CA 1
ATOM 2279 C C A ILE C 1 60 ? 29.830 1.455 -7.881 0.50 16.27 59 ILE C C 1
ATOM 2280 C C B ILE C 1 60 ? 29.787 1.456 -7.923 0.50 16.30 59 ILE C C 1
ATOM 2281 O O A ILE C 1 60 ? 29.866 1.753 -6.689 0.50 17.44 59 ILE C O 1
ATOM 2282 O O B ILE C 1 60 ? 29.816 1.796 -6.743 0.50 17.37 59 ILE C O 1
ATOM 2291 N N . ASP C 1 61 ? 30.063 0.219 -8.337 1.00 15.37 60 ASP C N 1
ATOM 2292 C CA . ASP C 1 61 ? 30.369 -0.899 -7.414 1.00 18.66 60 ASP C CA 1
ATOM 2293 C C . ASP C 1 61 ? 31.764 -0.768 -6.770 1.00 18.34 60 ASP C C 1
ATOM 2294 O O . ASP C 1 61 ? 31.999 -1.381 -5.737 1.00 20.41 60 ASP C O 1
ATOM 2296 N N . LYS C 1 62 ? 32.663 0.011 -7.383 1.00 16.91 61 LYS C N 1
ATOM 2297 C CA . LYS C 1 62 ? 34.023 0.252 -6.864 1.00 16.33 61 LYS C CA 1
ATOM 2298 C C . LYS C 1 62 ? 34.172 1.494 -5.972 1.00 15.40 61 LYS C C 1
ATOM 2299 O O . LYS C 1 62 ? 35.251 1.691 -5.395 1.00 14.18 61 LYS C O 1
ATOM 2302 N N . VAL C 1 63 ? 33.130 2.319 -5.837 1.00 15.06 62 VAL C N 1
ATOM 2303 C CA . VAL C 1 63 ? 33.229 3.542 -5.021 1.00 18.50 62 VAL C CA 1
ATOM 2304 C C . VAL C 1 63 ? 33.131 3.145 -3.543 1.00 20.20 62 VAL C C 1
ATOM 2305 O O . VAL C 1 63 ? 32.578 2.091 -3.217 1.00 22.68 62 VAL C O 1
ATOM 2309 N N . SER C 1 64 ? 33.701 3.988 -2.687 1.00 22.47 63 SER C N 1
ATOM 2310 C CA . SER C 1 64 ? 33.681 3.838 -1.242 1.00 23.42 63 SER C CA 1
ATOM 2311 C C . SER C 1 64 ? 32.800 5.000 -0.768 1.00 22.06 63 SER C C 1
ATOM 2312 O O . SER C 1 64 ? 33.228 6.167 -0.897 1.00 24.04 63 SER C O 1
ATOM 2315 N N . PRO C 1 65 ? 31.551 4.711 -0.313 1.00 18.49 64 PRO C N 1
ATOM 2316 C CA . PRO C 1 65 ? 30.715 5.818 0.148 1.00 16.49 64 PRO C CA 1
ATOM 2317 C C . PRO C 1 65 ? 31.168 6.323 1.514 1.00 16.50 64 PRO C C 1
ATOM 2318 O O . PRO C 1 65 ? 31.646 5.549 2.338 1.00 18.45 64 PRO C O 1
ATOM 2322 N N . ALA C 1 66 ? 31.092 7.639 1.699 1.00 18.42 65 ALA C N 1
ATOM 2323 C CA . ALA C 1 66 ? 31.454 8.290 2.956 1.00 18.91 65 ALA C CA 1
ATOM 2324 C C . ALA C 1 66 ? 30.380 8.119 4.033 1.00 20.23 65 ALA C C 1
ATOM 2325 O O . ALA C 1 66 ? 30.676 8.359 5.194 1.00 20.50 65 ALA C O 1
ATOM 2327 N N . ASP C 1 67 ? 29.152 7.727 3.677 1.00 17.92 66 ASP C N 1
ATOM 2328 C CA . ASP C 1 67 ? 28.062 7.558 4.651 1.00 16.22 66 ASP C CA 1
ATOM 2329 C C . ASP C 1 67 ? 26.933 6.661 4.094 1.00 15.74 66 ASP C C 1
ATOM 2330 O O . ASP C 1 67 ? 27.045 6.161 2.972 1.00 16.07 66 ASP C O 1
ATOM 2335 N N A GLU C 1 68 ? 25.876 6.488 4.888 0.50 14.80 67 GLU C N 1
ATOM 2336 N N B GLU C 1 68 ? 25.865 6.462 4.876 0.50 15.21 67 GLU C N 1
ATOM 2337 C CA A GLU C 1 68 ? 24.706 5.672 4.538 0.50 14.89 67 GLU C CA 1
ATOM 2338 C CA B GLU C 1 68 ? 24.724 5.614 4.453 0.50 15.86 67 GLU C CA 1
ATOM 2339 C C A GLU C 1 68 ? 23.941 6.231 3.331 0.50 12.83 67 GLU C C 1
ATOM 2340 C C B GLU C 1 68 ? 23.933 6.226 3.298 0.50 13.28 67 GLU C C 1
ATOM 2341 O O A GLU C 1 68 ? 23.371 5.465 2.552 0.50 14.73 67 GLU C O 1
ATOM 2342 O O B GLU C 1 68 ? 23.331 5.481 2.520 0.50 15.16 67 GLU C O 1
ATOM 2353 N N . GLN C 1 69 ? 23.934 7.559 3.194 1.00 12.93 68 GLN C N 1
ATOM 2354 C CA . GLN C 1 69 ? 23.236 8.266 2.120 1.00 10.84 68 GLN C CA 1
ATOM 2355 C C . GLN C 1 69 ? 23.934 8.025 0.781 1.00 10.80 68 GLN C C 1
ATOM 2356 O O . GLN C 1 69 ? 23.269 7.692 -0.211 1.00 12.81 68 GLN C O 1
ATOM 2362 N N . GLU C 1 70 ? 25.258 8.183 0.776 1.00 12.95 69 GLU C N 1
ATOM 2363 C CA . GLU C 1 70 ? 26.094 7.900 -0.400 1.00 12.26 69 GLU C CA 1
ATOM 2364 C C . GLU C 1 70 ? 26.007 6.420 -0.784 1.00 10.21 69 GLU C C 1
ATOM 2365 O O . GLU C 1 70 ? 25.987 6.088 -1.965 1.00 13.17 69 GLU C O 1
ATOM 2371 N N . LYS C 1 71 ? 25.932 5.530 0.200 1.00 12.80 70 LYS C N 1
ATOM 2372 C CA . LYS C 1 71 ? 25.772 4.114 -0.071 1.00 12.53 70 LYS C CA 1
ATOM 2373 C C . LYS C 1 71 ? 24.425 3.831 -0.760 1.00 12.40 70 LYS C C 1
ATOM 2374 O O . LYS C 1 71 ? 24.367 2.975 -1.644 1.00 11.57 70 LYS C O 1
ATOM 2380 N N . TYR C 1 72 ? 23.354 4.550 -0.385 1.00 13.10 71 TYR C N 1
ATOM 2381 C CA . TYR C 1 72 ? 22.059 4.310 -1.021 1.00 11.57 71 TYR C CA 1
ATOM 2382 C C . TYR C 1 72 ? 22.059 4.858 -2.456 1.00 11.91 71 TYR C C 1
ATOM 2383 O O . TYR C 1 72 ? 21.321 4.338 -3.276 1.00 12.56 71 TYR C O 1
ATOM 2392 N N . LEU C 1 73 ? 22.859 5.894 -2.775 1.00 11.24 72 LEU C N 1
ATOM 2393 C CA . LEU C 1 73 ? 22.971 6.347 -4.186 1.00 12.44 72 LEU C CA 1
ATOM 2394 C C . LEU C 1 73 ? 23.446 5.229 -5.103 1.00 12.26 72 LEU C C 1
ATOM 2395 O O . LEU C 1 73 ? 22.983 5.117 -6.234 1.00 13.51 72 LEU C O 1
ATOM 2400 N N . ILE C 1 74 ? 24.381 4.428 -4.602 1.00 11.72 73 ILE C N 1
ATOM 2401 C CA . ILE C 1 74 ? 24.921 3.256 -5.310 1.00 12.33 73 ILE C CA 1
ATOM 2402 C C . ILE C 1 74 ? 23.807 2.228 -5.538 1.00 12.56 73 ILE C C 1
ATOM 2403 O O . ILE C 1 74 ? 23.690 1.684 -6.645 1.00 12.10 73 ILE C O 1
ATOM 2408 N N . HIS C 1 75 ? 22.987 1.994 -4.505 1.00 11.87 74 HIS C N 1
ATOM 2409 C CA . HIS C 1 75 ? 21.871 1.053 -4.583 1.00 10.38 74 HIS C CA 1
ATOM 2410 C C . HIS C 1 75 ? 20.858 1.511 -5.662 1.00 10.33 74 HIS C C 1
ATOM 2411 O O . HIS C 1 75 ? 20.415 0.690 -6.478 1.00 10.21 74 HIS C O 1
ATOM 2418 N N . LEU C 1 76 ? 20.501 2.798 -5.623 1.00 8.18 75 LEU C N 1
ATOM 2419 C CA . LEU C 1 76 ? 19.568 3.421 -6.603 1.00 8.63 75 LEU C CA 1
ATOM 2420 C C . LEU C 1 76 ? 20.030 3.292 -8.049 1.00 10.69 75 LEU C C 1
ATOM 2421 O O . LEU C 1 76 ? 19.220 2.964 -8.946 1.00 10.55 75 LEU C O 1
ATOM 2426 N N . LEU C 1 77 ? 21.328 3.510 -8.258 1.00 9.83 76 LEU C N 1
ATOM 2427 C CA . LEU C 1 77 ? 21.941 3.409 -9.604 1.00 11.31 76 LEU C CA 1
ATOM 2428 C C . LEU C 1 77 ? 22.123 1.975 -10.129 1.00 14.42 76 LEU C C 1
ATOM 2429 O O . LEU C 1 77 ? 22.500 1.785 -11.299 1.00 15.03 76 LEU C O 1
ATOM 2434 N N . GLY C 1 78 ? 21.881 0.976 -9.276 1.00 13.44 77 GLY C N 1
ATOM 2435 C CA . GLY C 1 78 ? 21.949 -0.422 -9.669 1.00 14.08 77 GLY C CA 1
ATOM 2436 C C . GLY C 1 78 ? 20.654 -1.002 -10.213 1.00 13.88 77 GLY C C 1
ATOM 2437 O O . GLY C 1 78 ? 20.672 -2.123 -10.727 1.00 16.07 77 GLY C O 1
ATOM 2438 N N . ASN C 1 79 ? 19.538 -0.284 -10.090 1.00 13.39 78 ASN C N 1
ATOM 2439 C CA . ASN C 1 79 ? 18.235 -0.765 -10.530 1.00 14.72 78 ASN C CA 1
ATOM 2440 C C . ASN C 1 79 ? 17.309 0.293 -11.159 1.00 12.97 78 ASN C C 1
ATOM 2441 O O . ASN C 1 79 ? 16.366 0.796 -10.502 1.00 11.71 78 ASN C O 1
ATOM 2446 N N . TYR C 1 80 ? 17.536 0.587 -12.442 1.00 11.03 79 TYR C N 1
ATOM 2447 C CA . TYR C 1 80 ? 16.696 1.552 -13.165 1.00 11.56 79 TYR C CA 1
ATOM 2448 C C . TYR C 1 80 ? 16.752 1.378 -14.701 1.00 10.30 79 TYR C C 1
ATOM 2449 O O . TYR C 1 80 ? 17.817 1.181 -15.245 1.00 12.53 79 TYR C O 1
ATOM 2458 N N . GLU C 1 81 ? 15.577 1.435 -15.343 1.00 10.49 80 GLU C N 1
ATOM 2459 C CA . GLU C 1 81 ? 15.411 1.346 -16.803 1.00 12.14 80 GLU C CA 1
ATOM 2460 C C . GLU C 1 81 ? 15.088 2.764 -17.241 1.00 11.10 80 GLU C C 1
ATOM 2461 O O . GLU C 1 81 ? 13.971 3.183 -17.014 1.00 11.51 80 GLU C O 1
ATOM 2463 N N . PRO C 1 82 ? 16.056 3.518 -17.825 1.00 11.25 81 PRO C N 1
ATOM 2464 C CA . PRO C 1 82 ? 15.705 4.870 -18.240 1.00 9.37 81 PRO C CA 1
ATOM 2465 C C . PRO C 1 82 ? 14.766 4.932 -19.431 1.00 10.98 81 PRO C C 1
ATOM 2466 O O . PRO C 1 82 ? 14.676 3.972 -20.194 1.00 13.12 81 PRO C O 1
ATOM 2470 N N . ASP C 1 83 ? 14.055 6.051 -19.540 1.00 11.38 82 ASP C N 1
ATOM 2471 C CA . ASP C 1 83 ? 13.188 6.333 -20.681 1.00 10.99 82 ASP C CA 1
ATOM 2472 C C . ASP C 1 83 ? 13.991 7.354 -21.501 1.00 10.18 82 ASP C C 1
ATOM 2473 O O . ASP C 1 83 ? 15.141 7.671 -21.168 1.00 8.42 82 ASP C O 1
ATOM 2478 N N . ASP C 1 84 ? 13.392 7.860 -22.562 1.00 9.44 83 ASP C N 1
ATOM 2479 C CA . ASP C 1 84 ? 14.063 8.856 -23.437 1.00 10.36 83 ASP C CA 1
ATOM 2480 C C . ASP C 1 84 ? 14.146 10.306 -22.918 1.00 11.59 83 ASP C C 1
ATOM 2481 O O . ASP C 1 84 ? 14.692 11.147 -23.610 1.00 10.89 83 ASP C O 1
ATOM 2486 N N . THR C 1 85 ? 13.597 10.617 -21.744 1.00 9.33 84 THR C N 1
ATOM 2487 C CA . THR C 1 85 ? 13.603 12.004 -21.258 1.00 9.09 84 THR C CA 1
ATOM 2488 C C . THR C 1 85 ? 15.002 12.581 -21.006 1.00 9.26 84 THR C C 1
ATOM 2489 O O . THR C 1 85 ? 15.770 12.046 -20.202 1.00 7.73 84 THR C O 1
ATOM 2493 N N . HIS C 1 86 ? 15.322 13.644 -21.760 1.00 8.20 85 HIS C N 1
ATOM 2494 C CA . HIS C 1 86 ? 16.590 14.350 -21.617 1.00 8.38 85 HIS C CA 1
ATOM 2495 C C . HIS C 1 86 ? 16.305 15.806 -21.950 1.00 8.55 85 HIS C C 1
ATOM 2496 O O . HIS C 1 86 ? 16.903 16.420 -22.816 1.00 10.67 85 HIS C O 1
ATOM 2503 N N . ASP C 1 87 ? 15.360 16.343 -21.183 1.00 7.88 86 ASP C N 1
ATOM 2504 C CA . ASP C 1 87 ? 14.862 17.706 -21.368 1.00 11.02 86 ASP C CA 1
ATOM 2505 C C . ASP C 1 87 ? 15.686 18.658 -20.523 1.00 9.09 86 ASP C C 1
ATOM 2506 O O . ASP C 1 87 ? 16.604 18.227 -19.824 1.00 9.70 86 ASP C O 1
ATOM 2511 N N . GLU C 1 88 ? 15.338 19.946 -20.565 1.00 9.50 87 GLU C N 1
ATOM 2512 C CA . GLU C 1 88 ? 16.066 20.923 -19.774 1.00 8.56 87 GLU C CA 1
ATOM 2513 C C . GLU C 1 88 ? 16.055 20.707 -18.265 1.00 9.23 87 GLU C C 1
ATOM 2514 O O . GLU C 1 88 ? 17.002 21.087 -17.600 1.00 10.13 87 GLU C O 1
ATOM 2520 N N . GLN C 1 89 ? 14.976 20.127 -17.738 1.00 8.92 88 GLN C N 1
ATOM 2521 C CA . GLN C 1 89 ? 14.889 19.833 -16.309 1.00 10.51 88 GLN C CA 1
ATOM 2522 C C . GLN C 1 89 ? 15.864 18.703 -15.910 1.00 9.75 88 GLN C C 1
ATOM 2523 O O . GLN C 1 89 ? 16.437 18.757 -14.820 1.00 8.29 88 GLN C O 1
ATOM 2529 N N . THR C 1 90 ? 16.052 17.700 -16.773 1.00 10.88 89 THR C N 1
ATOM 2530 C CA . THR C 1 90 ? 17.037 16.650 -16.470 1.00 8.43 89 THR C CA 1
ATOM 2531 C C . THR C 1 90 ? 18.417 17.287 -16.412 1.00 9.34 89 THR C C 1
ATOM 2532 O O . THR C 1 90 ? 19.186 16.972 -15.504 1.00 10.79 89 THR C O 1
ATOM 2536 N N . VAL C 1 91 ? 18.711 18.211 -17.350 1.00 7.21 90 VAL C N 1
ATOM 2537 C CA . VAL C 1 91 ? 20.005 18.900 -17.387 1.00 7.65 90 VAL C CA 1
ATOM 2538 C C . VAL C 1 91 ? 20.205 19.747 -16.112 1.00 8.08 90 VAL C C 1
ATOM 2539 O O . VAL C 1 91 ? 21.254 19.690 -15.484 1.00 8.37 90 VAL C O 1
ATOM 2543 N N . GLU C 1 92 ? 19.168 20.483 -15.731 1.00 9.95 91 GLU C N 1
ATOM 2544 C CA . GLU C 1 92 ? 19.199 21.316 -14.520 1.00 9.98 91 GLU C CA 1
ATOM 2545 C C . GLU C 1 92 ? 19.450 20.455 -13.279 1.00 7.18 91 GLU C C 1
ATOM 2546 O O . GLU C 1 92 ? 20.260 20.827 -12.431 1.00 7.95 91 GLU C O 1
ATOM 2552 N N . LEU C 1 93 ? 18.729 19.344 -13.152 1.00 9.25 92 LEU C N 1
ATOM 2553 C CA . LEU C 1 93 ? 18.910 18.430 -12.034 1.00 7.08 92 LEU C CA 1
ATOM 2554 C C . LEU C 1 93 ? 20.333 17.873 -11.943 1.00 10.78 92 LEU C C 1
ATOM 2555 O O . LEU C 1 93 ? 20.845 17.750 -10.831 1.00 9.28 92 LEU C O 1
ATOM 2560 N N . PHE C 1 94 ? 20.942 17.538 -13.087 1.00 8.61 93 PHE C N 1
ATOM 2561 C CA . PHE C 1 94 ? 22.322 17.049 -13.099 1.00 9.47 93 PHE C CA 1
ATOM 2562 C C . PHE C 1 94 ? 23.250 18.103 -12.496 1.00 9.95 93 PHE C C 1
ATOM 2563 O O . PHE C 1 94 ? 24.103 17.794 -11.633 1.00 11.50 93 PHE C O 1
ATOM 2571 N N . HIS C 1 95 ? 23.101 19.338 -12.969 1.00 9.84 94 HIS C N 1
ATOM 2572 C CA . HIS C 1 95 ? 23.907 20.458 -12.476 1.00 9.76 94 HIS C CA 1
ATOM 2573 C C . HIS C 1 95 ? 23.689 20.705 -10.981 1.00 10.42 94 HIS C C 1
ATOM 2574 O O . HIS C 1 95 ? 24.637 21.022 -10.279 1.00 10.40 94 HIS C O 1
ATOM 2589 N N . GLY C 1 97 ? 22.886 18.406 -8.726 1.00 9.40 96 GLY C N 1
ATOM 2590 C CA . GLY C 1 97 ? 23.575 17.357 -8.008 1.00 9.39 96 GLY C CA 1
ATOM 2591 C C . GLY C 1 97 ? 25.070 17.571 -7.971 1.00 9.68 96 GLY C C 1
ATOM 2592 O O . GLY C 1 97 ? 25.661 17.467 -6.906 1.00 9.25 96 GLY C O 1
ATOM 2593 N N . GLU C 1 98 ? 25.685 17.910 -9.114 1.00 9.51 97 GLU C N 1
ATOM 2594 C CA . GLU C 1 98 ? 27.163 18.099 -9.150 1.00 10.77 97 GLU C CA 1
ATOM 2595 C C . GLU C 1 98 ? 27.679 19.321 -8.388 1.00 11.46 97 GLU C C 1
ATOM 2596 O O . GLU C 1 98 ? 28.861 19.356 -8.039 1.00 12.43 97 GLU C O 1
ATOM 2602 N N . THR C 1 99 ? 26.799 20.297 -8.138 1.00 10.78 98 THR C N 1
ATOM 2603 C CA . THR C 1 99 ? 27.113 21.514 -7.401 1.00 10.82 98 THR C CA 1
ATOM 2604 C C . THR C 1 99 ? 26.297 21.607 -6.090 1.00 11.89 98 THR C C 1
ATOM 2605 O O . THR C 1 99 ? 26.227 22.689 -5.516 1.00 12.94 98 THR C O 1
ATOM 2609 N N . GLU C 1 100 ? 25.787 20.485 -5.561 1.00 10.12 99 GLU C N 1
ATOM 2610 C CA . GLU C 1 100 ? 24.908 20.485 -4.380 1.00 10.70 99 GLU C CA 1
ATOM 2611 C C . GLU C 1 100 ? 25.528 21.155 -3.133 1.00 11.83 99 GLU C C 1
ATOM 2612 O O . GLU C 1 100 ? 26.513 20.685 -2.616 1.00 11.77 99 GLU C O 1
ATOM 2618 N N . GLU C 1 101 ? 24.954 22.284 -2.707 1.00 12.12 100 GLU C N 1
ATOM 2619 C CA . GLU C 1 101 ? 25.436 23.049 -1.538 1.00 13.53 100 GLU C CA 1
ATOM 2620 C C . GLU C 1 101 ? 24.803 22.677 -0.208 1.00 12.51 100 GLU C C 1
ATOM 2621 O O . GLU C 1 101 ? 25.316 23.071 0.836 1.00 13.24 100 GLU C O 1
ATOM 2627 N N . HIS C 1 102 ? 23.692 21.937 -0.237 1.00 11.79 101 HIS C N 1
ATOM 2628 C CA . HIS C 1 102 ? 22.957 21.524 0.948 1.00 11.92 101 HIS C CA 1
ATOM 2629 C C . HIS C 1 102 ? 22.714 20.028 0.839 1.00 11.83 101 HIS C C 1
ATOM 2630 O O . HIS C 1 102 ? 21.576 19.585 0.869 1.00 10.78 101 HIS C O 1
ATOM 2637 N N . ILE C 1 103 ? 23.808 19.271 0.734 1.00 11.12 102 ILE C N 1
ATOM 2638 C CA . ILE C 1 103 ? 23.719 17.822 0.545 1.00 10.93 102 ILE C CA 1
ATOM 2639 C C . ILE C 1 103 ? 22.918 17.140 1.668 1.00 12.72 102 ILE C C 1
ATOM 2640 O O . ILE C 1 103 ? 23.097 17.447 2.855 1.00 12.55 102 ILE C O 1
ATOM 2645 N N . TRP C 1 104 ? 21.975 16.284 1.260 1.00 11.66 103 TRP C N 1
ATOM 2646 C CA . TRP C 1 104 ? 21.069 15.527 2.154 1.00 12.83 103 TRP C CA 1
ATOM 2647 C C . TRP C 1 104 ? 20.134 16.364 3.063 1.00 12.99 103 TRP C C 1
ATOM 2648 O O . TRP C 1 104 ? 19.567 15.835 4.024 1.00 13.32 103 TRP C O 1
ATOM 2659 N N . GLN C 1 105 ? 19.885 17.610 2.666 1.00 14.65 104 GLN C N 1
ATOM 2660 C CA . GLN C 1 105 ? 19.057 18.557 3.390 1.00 15.40 104 GLN C CA 1
ATOM 2661 C C . GLN C 1 105 ? 17.844 18.760 2.511 1.00 15.60 104 GLN C C 1
ATOM 2662 O O . GLN C 1 105 ? 17.948 19.361 1.463 1.00 12.18 104 GLN C O 1
ATOM 2668 N N . VAL C 1 106 ? 16.699 18.215 2.911 1.00 15.28 105 VAL C N 1
ATOM 2669 C CA . VAL C 1 106 ? 15.455 18.304 2.114 1.00 18.20 105 VAL C CA 1
ATOM 2670 C C . VAL C 1 106 ? 14.966 19.741 1.927 1.00 19.00 105 VAL C C 1
ATOM 2671 O O . VAL C 1 106 ? 14.592 20.105 0.809 1.00 18.61 105 VAL C O 1
ATOM 2675 N N . SER C 1 107 ? 14.992 20.535 3.008 1.00 19.33 106 SER C N 1
ATOM 2676 C CA . SER C 1 107 ? 14.554 21.937 2.994 1.00 21.30 106 SER C CA 1
ATOM 2677 C C . SER C 1 107 ? 15.719 22.881 2.720 1.00 22.15 106 SER C C 1
ATOM 2678 O O . SER C 1 107 ? 16.727 22.808 3.427 1.00 25.19 106 SER C O 1
ATOM 2681 N N . ILE C 1 108 ? 15.589 23.757 1.714 1.00 20.34 107 ILE C N 1
ATOM 2682 C CA . ILE C 1 108 ? 16.628 24.759 1.355 1.00 21.27 107 ILE C CA 1
ATOM 2683 C C . ILE C 1 108 ? 15.981 26.123 1.069 1.00 21.15 107 ILE C C 1
ATOM 2684 O O . ILE C 1 108 ? 14.770 26.265 1.221 1.00 19.52 107 ILE C O 1
ATOM 2689 N N . GLY D 1 1 ? 33.468 16.923 -18.835 1.00 20.33 0 GLY D N 1
ATOM 2690 C CA . GLY D 1 1 ? 34.089 17.976 -17.967 1.00 20.11 0 GLY D CA 1
ATOM 2691 C C . GLY D 1 1 ? 33.857 17.644 -16.510 1.00 17.57 0 GLY D C 1
ATOM 2692 O O . GLY D 1 1 ? 33.013 16.797 -16.170 1.00 17.73 0 GLY D O 1
ATOM 2701 N N . ILE D 1 3 ? 34.305 19.778 -12.472 1.00 16.70 2 ILE D N 1
ATOM 2702 C CA . ILE D 1 3 ? 34.727 20.874 -11.589 1.00 16.25 2 ILE D CA 1
ATOM 2703 C C . ILE D 1 3 ? 35.914 20.217 -10.901 1.00 16.05 2 ILE D C 1
ATOM 2704 O O . ILE D 1 3 ? 35.761 19.187 -10.281 1.00 14.24 2 ILE D O 1
ATOM 2709 N N . THR D 1 4 ? 37.094 20.794 -11.101 1.00 12.33 3 THR D N 1
ATOM 2710 C CA . THR D 1 4 ? 38.366 20.224 -10.628 1.00 10.23 3 THR D CA 1
ATOM 2711 C C . THR D 1 4 ? 38.467 19.913 -9.115 1.00 10.73 3 THR D C 1
ATOM 2712 O O . THR D 1 4 ? 39.150 18.954 -8.748 1.00 11.94 3 THR D O 1
ATOM 2716 N N . SER D 1 5 ? 37.762 20.663 -8.269 1.00 10.24 4 SER D N 1
ATOM 2717 C CA . SER D 1 5 ? 37.740 20.380 -6.817 1.00 11.05 4 SER D CA 1
ATOM 2718 C C . SER D 1 5 ? 37.164 18.984 -6.510 1.00 9.93 4 SER D C 1
ATOM 2719 O O . SER D 1 5 ? 37.566 18.364 -5.555 1.00 10.76 4 SER D O 1
ATOM 2722 N N . ILE D 1 6 ? 36.242 18.511 -7.340 1.00 9.93 5 ILE D N 1
ATOM 2723 C CA . ILE D 1 6 ? 35.627 17.181 -7.192 1.00 9.83 5 ILE D CA 1
ATOM 2724 C C . ILE D 1 6 ? 36.671 16.058 -7.271 1.00 11.45 5 ILE D C 1
ATOM 2725 O O . ILE D 1 6 ? 36.686 15.176 -6.399 1.00 9.61 5 ILE D O 1
ATOM 2730 N N . ALA D 1 7 ? 37.560 16.122 -8.273 1.00 8.43 6 ALA D N 1
ATOM 2731 C CA . ALA D 1 7 ? 38.584 15.093 -8.462 1.00 9.35 6 ALA D CA 1
ATOM 2732 C C . ALA D 1 7 ? 39.632 15.203 -7.342 1.00 9.96 6 ALA D C 1
ATOM 2733 O O . ALA D 1 7 ? 40.031 14.176 -6.790 1.00 7.79 6 ALA D O 1
ATOM 2735 N N . ARG D 1 8 ? 40.031 16.441 -6.998 1.00 8.34 7 ARG D N 1
ATOM 2736 C CA . ARG D 1 8 ? 41.013 16.672 -5.922 1.00 8.76 7 ARG D CA 1
ATOM 2737 C C . ARG D 1 8 ? 40.532 16.099 -4.594 1.00 7.88 7 ARG D C 1
ATOM 2738 O O . ARG D 1 8 ? 41.241 15.331 -3.967 1.00 9.85 7 ARG D O 1
ATOM 2746 N N . GLN D 1 9 ? 39.333 16.480 -4.204 1.00 9.10 8 GLN D N 1
ATOM 2747 C CA . GLN D 1 9 ? 38.809 16.013 -2.944 1.00 7.94 8 GLN D CA 1
ATOM 2748 C C . GLN D 1 9 ? 38.548 14.497 -2.955 1.00 8.74 8 GLN D C 1
ATOM 2749 O O . GLN D 1 9 ? 38.792 13.859 -2.001 1.00 10.70 8 GLN D O 1
ATOM 2755 N N . SER D 1 10 ? 38.106 13.930 -4.080 1.00 9.92 9 SER D N 1
ATOM 2756 C CA . SER D 1 10 ? 37.856 12.468 -4.166 1.00 10.08 9 SER D CA 1
ATOM 2757 C C . SER D 1 10 ? 39.136 11.660 -3.887 1.00 9.63 9 SER D C 1
ATOM 2758 O O . SER D 1 10 ? 39.134 10.698 -3.106 1.00 9.59 9 SER D O 1
ATOM 2761 N N . ILE D 1 11 ? 40.221 12.065 -4.529 1.00 9.22 10 ILE D N 1
ATOM 2762 C CA . ILE D 1 11 ? 41.539 11.445 -4.321 1.00 7.79 10 ILE D CA 1
ATOM 2763 C C . ILE D 1 11 ? 42.075 11.605 -2.873 1.00 7.16 10 ILE D C 1
ATOM 2764 O O . ILE D 1 11 ? 42.607 10.654 -2.288 1.00 8.47 10 ILE D O 1
ATOM 2769 N N . ILE D 1 12 ? 41.931 12.799 -2.320 1.00 6.54 11 ILE D N 1
ATOM 2770 C CA . ILE D 1 12 ? 42.347 13.096 -0.939 1.00 7.76 11 ILE D CA 1
ATOM 2771 C C . ILE D 1 12 ? 41.612 12.159 0.017 1.00 9.24 11 ILE D C 1
ATOM 2772 O O . ILE D 1 12 ? 42.243 11.477 0.816 1.00 8.78 11 ILE D O 1
ATOM 2777 N N . LEU D 1 13 ? 40.288 12.082 -0.107 1.00 8.82 12 LEU D N 1
ATOM 2778 C CA . LEU D 1 13 ? 39.510 11.193 0.751 1.00 10.94 12 LEU D CA 1
ATOM 2779 C C . LEU D 1 13 ? 39.857 9.739 0.535 1.00 9.96 12 LEU D C 1
ATOM 2780 O O . LEU D 1 13 ? 39.948 9.037 1.506 1.00 12.07 12 LEU D O 1
ATOM 2785 N N . LYS D 1 14 ? 40.120 9.302 -0.702 1.00 10.73 13 LYS D N 1
ATOM 2786 C CA . LYS D 1 14 ? 40.530 7.891 -0.943 1.00 10.31 13 LYS D CA 1
ATOM 2787 C C . LYS D 1 14 ? 41.876 7.542 -0.276 1.00 9.89 13 LYS D C 1
ATOM 2788 O O . LYS D 1 14 ? 42.000 6.492 0.326 1.00 7.99 13 LYS D O 1
ATOM 2794 N N . CYS D 1 15 ? 42.856 8.441 -0.366 1.00 11.15 14 CYS D N 1
ATOM 2795 C CA . CYS D 1 15 ? 44.170 8.239 0.269 1.00 10.15 14 CYS D CA 1
ATOM 2796 C C . CYS D 1 15 ? 44.103 8.303 1.808 1.00 11.81 14 CYS D C 1
ATOM 2797 O O . CYS D 1 15 ? 44.819 7.569 2.476 1.00 11.78 14 CYS D O 1
ATOM 2800 N N . LEU D 1 16 ? 43.251 9.174 2.348 1.00 11.47 15 LEU D N 1
ATOM 2801 C CA . LEU D 1 16 ? 43.071 9.308 3.811 1.00 11.48 15 LEU D CA 1
ATOM 2802 C C . LEU D 1 16 ? 42.393 8.076 4.449 1.00 9.84 15 LEU D C 1
ATOM 2803 O O . LEU D 1 16 ? 42.815 7.603 5.506 1.00 14.14 15 LEU D O 1
ATOM 2808 N N . ARG D 1 17 ? 41.364 7.580 3.784 1.00 10.77 16 ARG D N 1
ATOM 2809 C CA . ARG D 1 17 ? 40.569 6.422 4.178 1.00 10.75 16 ARG D CA 1
ATOM 2810 C C . ARG D 1 17 ? 41.164 5.107 3.702 1.00 12.20 16 ARG D C 1
ATOM 2811 O O . ARG D 1 17 ? 40.806 4.042 4.237 1.00 13.92 16 ARG D O 1
ATOM 2819 N N . GLN D 1 18 ? 42.077 5.178 2.727 1.00 11.71 17 GLN D N 1
ATOM 2820 C CA . GLN D 1 18 ? 42.738 4.016 2.116 1.00 13.53 17 GLN D CA 1
ATOM 2821 C C . GLN D 1 18 ? 41.632 3.097 1.607 1.00 11.53 17 GLN D C 1
ATOM 2822 O O . GLN D 1 18 ? 41.522 1.950 2.021 1.00 12.11 17 GLN D O 1
ATOM 2828 N N . LYS D 1 19 ? 40.772 3.680 0.767 1.00 11.89 18 LYS D N 1
ATOM 2829 C CA . LYS D 1 19 ? 39.637 2.996 0.181 1.00 12.26 18 LYS D CA 1
ATOM 2830 C C . LYS D 1 19 ? 39.476 3.361 -1.269 1.00 11.93 18 LYS D C 1
ATOM 2831 O O . LYS D 1 19 ? 39.883 4.439 -1.708 1.00 12.94 18 LYS D O 1
ATOM 2834 N N . SER D 1 20 ? 38.911 2.409 -2.009 1.00 11.67 19 SER D N 1
ATOM 2835 C CA . SER D 1 20 ? 38.546 2.550 -3.406 1.00 10.64 19 SER D CA 1
ATOM 2836 C C . SER D 1 20 ? 39.722 2.597 -4.406 1.00 9.65 19 SER D C 1
ATOM 2837 O O . SER D 1 20 ? 40.913 2.359 -4.069 1.00 10.76 19 SER D O 1
ATOM 2840 N N . VAL D 1 21 ? 39.348 2.876 -5.654 1.00 9.71 20 VAL D N 1
ATOM 2841 C CA . VAL D 1 21 ? 40.237 2.904 -6.784 1.00 11.00 20 VAL D CA 1
ATOM 2842 C C . VAL D 1 21 ? 39.932 4.096 -7.658 1.00 9.53 20 VAL D C 1
ATOM 2843 O O . VAL D 1 21 ? 38.953 4.841 -7.402 1.00 10.56 20 VAL D O 1
ATOM 2847 N N . LEU D 1 22 ? 40.813 4.333 -8.625 1.00 8.79 21 LEU D N 1
ATOM 2848 C CA . LEU D 1 22 ? 40.598 5.396 -9.586 1.00 7.88 21 LEU D CA 1
ATOM 2849 C C . LEU D 1 22 ? 39.377 5.013 -10.441 1.00 8.74 21 LEU D C 1
ATOM 2850 O O . LEU D 1 22 ? 39.252 3.842 -10.840 1.00 8.30 21 LEU D O 1
ATOM 2855 N N . VAL D 1 23 ? 38.469 5.972 -10.628 1.00 10.77 22 VAL D N 1
ATOM 2856 C CA . VAL D 1 23 ? 37.255 5.801 -11.451 1.00 8.52 22 VAL D CA 1
ATOM 2857 C C . VAL D 1 23 ? 37.138 6.771 -12.626 1.00 10.49 22 VAL D C 1
ATOM 2858 O O . VAL D 1 23 ? 36.170 6.677 -13.376 1.00 12.23 22 VAL D O 1
ATOM 2862 N N . SER D 1 24 ? 38.071 7.720 -12.785 1.00 7.68 23 SER D N 1
ATOM 2863 C CA . SER D 1 24 ? 38.013 8.617 -13.920 1.00 7.66 23 SER D CA 1
ATOM 2864 C C . SER D 1 24 ? 39.383 9.133 -14.234 1.00 7.60 23 SER D C 1
ATOM 2865 O O . SER D 1 24 ? 40.301 9.076 -13.378 1.00 5.85 23 SER D O 1
ATOM 2868 N N . ASN D 1 25 ? 39.540 9.602 -15.470 1.00 8.04 24 ASN D N 1
ATOM 2869 C CA . ASN D 1 25 ? 40.831 10.221 -15.852 1.00 7.64 24 ASN D CA 1
ATOM 2870 C C . ASN D 1 25 ? 41.090 11.514 -15.090 1.00 9.91 24 ASN D C 1
ATOM 2871 O O . ASN D 1 25 ? 42.231 11.853 -14.893 1.00 6.54 24 ASN D O 1
ATOM 2876 N N . TYR D 1 26 ? 40.047 12.222 -14.658 1.00 8.62 25 TYR D N 1
ATOM 2877 C CA . TYR D 1 26 ? 40.235 13.432 -13.832 1.00 9.03 25 TYR D CA 1
ATOM 2878 C C . TYR D 1 26 ? 41.040 13.064 -12.549 1.00 8.06 25 TYR D C 1
ATOM 2879 O O . TYR D 1 26 ? 42.014 13.755 -12.206 1.00 7.22 25 TYR D O 1
ATOM 2888 N N . GLU D 1 27 ? 40.622 11.973 -11.887 1.00 7.83 26 GLU D N 1
ATOM 2889 C CA . GLU D 1 27 ? 41.298 11.427 -10.712 1.00 9.94 26 GLU D CA 1
ATOM 2890 C C . GLU D 1 27 ? 42.706 10.954 -11.053 1.00 8.25 26 GLU D C 1
ATOM 2891 O O . GLU D 1 27 ? 43.648 11.198 -10.279 1.00 8.84 26 GLU D O 1
ATOM 2897 N N . LEU D 1 28 ? 42.849 10.290 -12.200 1.00 9.34 27 LEU D N 1
ATOM 2898 C CA . LEU D 1 28 ? 44.172 9.810 -12.655 1.00 8.32 27 LEU D CA 1
ATOM 2899 C C . LEU D 1 28 ? 45.164 10.960 -12.797 1.00 8.00 27 LEU D C 1
ATOM 2900 O O . LEU D 1 28 ? 46.268 10.842 -12.290 1.00 7.94 27 LEU D O 1
ATOM 2905 N N . TYR D 1 29 ? 44.769 12.045 -13.454 1.00 7.48 28 TYR D N 1
ATOM 2906 C CA . TYR D 1 29 ? 45.691 13.187 -13.692 1.00 7.86 28 TYR D CA 1
ATOM 2907 C C . TYR D 1 29 ? 46.109 13.916 -12.398 1.00 7.68 28 TYR D C 1
ATOM 2908 O O . TYR D 1 29 ? 47.294 14.280 -12.242 1.00 7.05 28 TYR D O 1
ATOM 2917 N N . TYR D 1 30 ? 45.171 14.081 -11.469 1.00 5.99 29 TYR D N 1
ATOM 2918 C CA . TYR D 1 30 ? 45.494 14.685 -10.181 1.00 6.68 29 TYR D CA 1
ATOM 2919 C C . TYR D 1 30 ? 46.486 13.789 -9.426 1.00 7.97 29 TYR D C 1
ATOM 2920 O O . TYR D 1 30 ? 47.503 14.284 -8.917 1.00 8.46 29 TYR D O 1
ATOM 2929 N N . THR D 1 31 ? 46.183 12.488 -9.381 1.00 8.48 30 THR D N 1
ATOM 2930 C CA . THR D 1 31 ? 47.015 11.491 -8.741 1.00 8.23 30 THR D CA 1
ATOM 2931 C C . THR D 1 31 ? 48.433 11.474 -9.359 1.00 8.91 30 THR D C 1
ATOM 2932 O O . THR D 1 31 ? 49.425 11.449 -8.626 1.00 8.13 30 THR D O 1
ATOM 2936 N N . ALA D 1 32 ? 48.502 11.517 -10.694 1.00 9.91 31 ALA D N 1
ATOM 2937 C CA . ALA D 1 32 ? 49.777 11.598 -11.438 1.00 9.14 31 ALA D CA 1
ATOM 2938 C C . ALA D 1 32 ? 50.592 12.845 -11.032 1.00 9.38 31 ALA D C 1
ATOM 2939 O O . ALA D 1 32 ? 51.807 12.739 -10.804 1.00 9.44 31 ALA D O 1
ATOM 2941 N N . GLY D 1 33 ? 49.929 14.011 -10.928 1.00 8.40 32 GLY D N 1
ATOM 2942 C CA . GLY D 1 33 ? 50.584 15.235 -10.503 1.00 11.04 32 GLY D CA 1
ATOM 2943 C C . GLY D 1 33 ? 51.190 15.096 -9.095 1.00 9.51 32 GLY D C 1
ATOM 2944 O O . GLY D 1 33 ? 52.322 15.514 -8.864 1.00 8.42 32 GLY D O 1
ATOM 2945 N N . LEU D 1 34 ? 50.408 14.543 -8.161 1.00 6.87 33 LEU D N 1
ATOM 2946 C CA . LEU D 1 34 ? 50.869 14.268 -6.781 1.00 7.58 33 LEU D CA 1
ATOM 2947 C C . LEU D 1 34 ? 52.042 13.269 -6.767 1.00 8.66 33 LEU D C 1
ATOM 2948 O O . LEU D 1 34 ? 52.970 13.413 -5.972 1.00 10.13 33 LEU D O 1
ATOM 2953 N N . ALA D 1 35 ? 51.995 12.276 -7.645 1.00 8.31 34 ALA D N 1
ATOM 2954 C CA . ALA D 1 35 ? 53.093 11.294 -7.799 1.00 7.64 34 ALA D CA 1
ATOM 2955 C C . ALA D 1 35 ? 54.397 12.009 -8.195 1.00 9.34 34 ALA D C 1
ATOM 2956 O O . ALA D 1 35 ? 55.485 11.636 -7.741 1.00 9.54 34 ALA D O 1
ATOM 2958 N N . LYS D 1 36 ? 54.287 13.035 -9.046 1.00 9.96 35 LYS D N 1
ATOM 2959 C CA . LYS D 1 36 ? 55.442 13.840 -9.460 1.00 10.96 35 LYS D CA 1
ATOM 2960 C C . LYS D 1 36 ? 55.970 14.689 -8.290 1.00 9.82 35 LYS D C 1
ATOM 2961 O O . LYS D 1 36 ? 57.182 14.743 -8.087 1.00 9.65 35 LYS D O 1
ATOM 2967 N N . LYS D 1 37 ? 55.072 15.349 -7.555 1.00 8.01 36 LYS D N 1
ATOM 2968 C CA . LYS D 1 37 ? 55.423 16.174 -6.404 1.00 8.94 36 LYS D CA 1
ATOM 2969 C C . LYS D 1 37 ? 56.078 15.320 -5.324 1.00 10.85 36 LYS D C 1
ATOM 2970 O O . LYS D 1 37 ? 57.121 15.693 -4.788 1.00 10.86 36 LYS D O 1
ATOM 2976 N N . CYS D 1 38 ? 55.448 14.188 -5.007 1.00 7.45 37 CYS D N 1
ATOM 2977 C CA . CYS D 1 38 ? 55.899 13.310 -3.934 1.00 9.65 37 CYS D CA 1
ATOM 2978 C C . CYS D 1 38 ? 57.085 12.397 -4.232 1.00 8.89 37 CYS D C 1
ATOM 2979 O O . CYS D 1 38 ? 57.921 12.207 -3.346 1.00 9.69 37 CYS D O 1
ATOM 2982 N N . PHE D 1 39 ? 57.160 11.863 -5.446 1.00 9.56 38 PHE D N 1
ATOM 2983 C CA . PHE D 1 39 ? 58.221 10.896 -5.836 1.00 10.26 38 PHE D CA 1
ATOM 2984 C C . PHE D 1 39 ? 59.176 11.343 -6.960 1.00 10.28 38 PHE D C 1
ATOM 2985 O O . PHE D 1 39 ? 60.190 10.705 -7.169 1.00 10.33 38 PHE D O 1
ATOM 2993 N N . GLY D 1 40 ? 58.843 12.413 -7.683 1.00 9.69 39 GLY D N 1
ATOM 2994 C CA . GLY D 1 40 ? 59.669 12.876 -8.808 1.00 10.61 39 GLY D CA 1
ATOM 2995 C C . GLY D 1 40 ? 59.580 12.050 -10.091 1.00 11.09 39 GLY D C 1
ATOM 2996 O O . GLY D 1 40 ? 60.428 12.207 -10.963 1.00 12.61 39 GLY D O 1
ATOM 2997 N N . ILE D 1 41 ? 58.558 11.206 -10.235 1.00 12.81 40 ILE D N 1
ATOM 2998 C CA . ILE D 1 41 ? 58.380 10.380 -11.456 1.00 10.85 40 ILE D CA 1
ATOM 2999 C C . ILE D 1 41 ? 58.153 11.386 -12.619 1.00 10.63 40 ILE D C 1
ATOM 3000 O O . ILE D 1 41 ? 57.416 12.352 -12.457 1.00 10.41 40 ILE D O 1
ATOM 3005 N N . ALA D 1 42 ? 58.901 11.191 -13.704 1.00 8.77 41 ALA D N 1
ATOM 3006 C CA . ALA D 1 42 ? 58.940 12.064 -14.876 1.00 10.50 41 ALA D CA 1
ATOM 3007 C C . ALA D 1 42 ? 57.711 11.988 -15.782 1.00 10.61 41 ALA D C 1
ATOM 3008 O O . ALA D 1 42 ? 57.730 11.344 -16.826 1.00 11.35 41 ALA D O 1
ATOM 3010 N N . VAL D 1 43 ? 56.650 12.639 -15.314 1.00 11.28 42 VAL D N 1
ATOM 3011 C CA . VAL D 1 43 ? 55.392 12.713 -16.021 1.00 10.69 42 VAL D CA 1
ATOM 3012 C C . VAL D 1 43 ? 55.042 14.183 -16.211 1.00 9.81 42 VAL D C 1
ATOM 3013 O O . VAL D 1 43 ? 55.568 15.058 -15.521 1.00 7.67 42 VAL D O 1
ATOM 3017 N N . ASP D 1 44 ? 54.180 14.439 -17.183 1.00 11.36 43 ASP D N 1
ATOM 3018 C CA . ASP D 1 44 ? 53.738 15.785 -17.503 1.00 10.63 43 ASP D CA 1
ATOM 3019 C C . ASP D 1 44 ? 52.278 15.753 -17.921 1.00 9.25 43 ASP D C 1
ATOM 3020 O O . ASP D 1 44 ? 51.759 14.692 -18.346 1.00 9.31 43 ASP D O 1
ATOM 3025 N N . ALA D 1 45 ? 51.634 16.918 -17.751 1.00 8.19 44 ALA D N 1
ATOM 3026 C CA . ALA D 1 45 ? 50.191 17.084 -18.006 1.00 9.30 44 ALA D CA 1
ATOM 3027 C C . ALA D 1 45 ? 49.787 16.865 -19.448 1.00 8.97 44 ALA D C 1
ATOM 3028 O O . ALA D 1 45 ? 48.655 16.467 -19.692 1.00 10.17 44 ALA D O 1
ATOM 3030 N N . ASP D 1 46 ? 50.714 17.132 -20.383 1.00 9.21 45 ASP D N 1
ATOM 3031 C CA . ASP D 1 46 ? 50.460 16.928 -21.818 1.00 10.54 45 ASP D CA 1
ATOM 3032 C C . ASP D 1 46 ? 50.542 15.466 -22.279 1.00 9.39 45 ASP D C 1
ATOM 3033 O O . ASP D 1 46 ? 50.240 15.181 -23.430 1.00 10.21 45 ASP D O 1
ATOM 3046 N N . GLU D 1 48 ? 49.373 11.729 -22.960 1.00 7.84 47 GLU D N 1
ATOM 3047 C CA . GLU D 1 48 ? 48.076 11.077 -23.162 1.00 7.04 47 GLU D CA 1
ATOM 3048 C C . GLU D 1 48 ? 47.846 10.066 -22.028 1.00 8.65 47 GLU D C 1
ATOM 3049 O O . GLU D 1 48 ? 48.815 9.636 -21.409 1.00 9.93 47 GLU D O 1
ATOM 3055 N N . PRO D 1 49 ? 46.567 9.705 -21.742 1.00 9.32 48 PRO D N 1
ATOM 3056 C CA . PRO D 1 49 ? 46.264 8.825 -20.602 1.00 9.07 48 PRO D CA 1
ATOM 3057 C C . PRO D 1 49 ? 47.074 7.529 -20.524 1.00 8.18 48 PRO D C 1
ATOM 3058 O O . PRO D 1 49 ? 47.651 7.244 -19.476 1.00 8.43 48 PRO D O 1
ATOM 3062 N N . LYS D 1 50 ? 47.188 6.820 -21.639 1.00 10.14 49 LYS D N 1
ATOM 3063 C CA . LYS D 1 50 ? 47.926 5.547 -21.667 1.00 11.10 49 LYS D CA 1
ATOM 3064 C C . LYS D 1 50 ? 49.432 5.729 -21.434 1.00 11.22 49 LYS D C 1
ATOM 3065 O O . LYS D 1 50 ? 50.007 4.959 -20.667 1.00 12.08 49 LYS D O 1
ATOM 3068 N N . GLN D 1 51 ? 50.034 6.761 -22.047 1.00 10.33 50 GLN D N 1
ATOM 3069 C CA . GLN D 1 51 ? 51.448 7.109 -21.845 1.00 10.85 50 GLN D CA 1
ATOM 3070 C C . GLN D 1 51 ? 51.691 7.492 -20.383 1.00 11.09 50 GLN D C 1
ATOM 3071 O O . GLN D 1 51 ? 52.692 7.085 -19.795 1.00 8.86 50 GLN D O 1
ATOM 3077 N N . LEU D 1 52 ? 50.822 8.357 -19.840 1.00 10.02 51 LEU D N 1
ATOM 3078 C CA . LEU D 1 52 ? 50.921 8.779 -18.439 1.00 9.38 51 LEU D CA 1
ATOM 3079 C C . LEU D 1 52 ? 50.908 7.577 -17.492 1.00 9.53 51 LEU D C 1
ATOM 3080 O O . LEU D 1 52 ? 51.793 7.454 -16.618 1.00 9.00 51 LEU D O 1
ATOM 3085 N N . LEU D 1 53 ? 49.944 6.675 -17.675 1.00 11.23 52 LEU D N 1
ATOM 3086 C CA . LEU D 1 53 ? 49.853 5.500 -16.792 1.00 10.70 52 LEU D CA 1
ATOM 3087 C C . LEU D 1 53 ? 51.071 4.557 -16.975 1.00 12.20 52 LEU D C 1
ATOM 3088 O O . LEU D 1 53 ? 51.604 4.087 -15.963 1.00 11.28 52 LEU D O 1
ATOM 3093 N N A GLU D 1 54 ? 51.485 4.302 -18.227 0.50 11.52 53 GLU D N 1
ATOM 3094 N N B GLU D 1 54 ? 51.488 4.316 -18.229 0.50 12.14 53 GLU D N 1
ATOM 3095 C CA A GLU D 1 54 ? 52.671 3.466 -18.532 0.50 12.94 53 GLU D CA 1
ATOM 3096 C CA B GLU D 1 54 ? 52.650 3.466 -18.548 0.50 13.60 53 GLU D CA 1
ATOM 3097 C C A GLU D 1 54 ? 53.919 3.970 -17.827 0.50 12.65 53 GLU D C 1
ATOM 3098 C C B GLU D 1 54 ? 53.912 3.970 -17.839 0.50 12.96 53 GLU D C 1
ATOM 3099 O O A GLU D 1 54 ? 54.630 3.180 -17.218 0.50 11.84 53 GLU D O 1
ATOM 3100 O O B GLU D 1 54 ? 54.622 3.175 -17.237 0.50 12.14 53 GLU D O 1
ATOM 3111 N N . GLU D 1 55 ? 54.152 5.282 -17.917 1.00 12.62 54 GLU D N 1
ATOM 3112 C CA . GLU D 1 55 ? 55.297 5.947 -17.267 1.00 10.85 54 GLU D CA 1
ATOM 3113 C C . GLU D 1 55 ? 55.238 5.834 -15.754 1.00 11.12 54 GLU D C 1
ATOM 3114 O O . GLU D 1 55 ? 56.252 5.507 -15.136 1.00 11.17 54 GLU D O 1
ATOM 3120 N N . LEU D 1 56 ? 54.054 6.063 -15.162 1.00 9.62 55 LEU D N 1
ATOM 3121 C CA . LEU D 1 56 ? 53.904 5.928 -13.709 1.00 10.09 55 LEU D CA 1
ATOM 3122 C C . LEU D 1 56 ? 54.154 4.505 -13.249 1.00 11.59 55 LEU D C 1
ATOM 3123 O O . LEU D 1 56 ? 54.891 4.299 -12.306 1.00 13.26 55 LEU D O 1
ATOM 3128 N N . GLN D 1 57 ? 53.546 3.549 -13.950 1.00 12.30 56 GLN D N 1
ATOM 3129 C CA . GLN D 1 57 ? 53.638 2.130 -13.620 1.00 11.55 56 GLN D CA 1
ATOM 3130 C C . GLN D 1 57 ? 55.023 1.512 -13.780 1.00 12.91 56 GLN D C 1
ATOM 3131 O O . GLN D 1 57 ? 55.324 0.516 -13.144 1.00 14.04 56 GLN D O 1
ATOM 3137 N N . LYS D 1 58 ? 55.852 2.117 -14.618 1.00 13.34 57 LYS D N 1
ATOM 3138 C CA . LYS D 1 58 ? 57.226 1.679 -14.822 1.00 14.63 57 LYS D CA 1
ATOM 3139 C C . LYS D 1 58 ? 58.092 1.971 -13.578 1.00 14.41 57 LYS D C 1
ATOM 3140 O O . LYS D 1 58 ? 59.042 1.231 -13.300 1.00 15.44 57 LYS D O 1
ATOM 3145 N N . HIS D 1 59 ? 57.691 2.964 -12.782 1.00 12.67 58 HIS D N 1
ATOM 3146 C CA . HIS D 1 59 ? 58.460 3.475 -11.639 1.00 15.81 58 HIS D CA 1
ATOM 3147 C C . HIS D 1 59 ? 57.841 3.515 -10.254 1.00 17.49 58 HIS D C 1
ATOM 3148 O O . HIS D 1 59 ? 58.515 3.975 -9.326 1.00 20.18 58 HIS D O 1
ATOM 3155 N N . ILE D 1 60 ? 56.626 2.991 -10.082 1.00 17.94 59 ILE D N 1
ATOM 3156 C CA . ILE D 1 60 ? 55.950 3.054 -8.753 1.00 17.35 59 ILE D CA 1
ATOM 3157 C C . ILE D 1 60 ? 56.162 1.916 -7.772 1.00 17.61 59 ILE D C 1
ATOM 3158 O O . ILE D 1 60 ? 56.184 2.163 -6.559 1.00 17.81 59 ILE D O 1
ATOM 3163 N N . ASP D 1 61 ? 56.269 0.696 -8.296 1.00 17.02 60 ASP D N 1
ATOM 3164 C CA . ASP D 1 61 ? 56.428 -0.529 -7.486 1.00 18.47 60 ASP D CA 1
ATOM 3165 C C . ASP D 1 61 ? 57.649 -0.595 -6.551 1.00 18.38 60 ASP D C 1
ATOM 3166 O O . ASP D 1 61 ? 57.624 -1.356 -5.595 1.00 17.87 60 ASP D O 1
ATOM 3171 N N . LYS D 1 62 ? 58.693 0.182 -6.853 1.00 17.36 61 LYS D N 1
ATOM 3172 C CA . LYS D 1 62 ? 59.912 0.243 -6.032 1.00 16.43 61 LYS D CA 1
ATOM 3173 C C . LYS D 1 62 ? 60.112 1.514 -5.212 1.00 15.81 61 LYS D C 1
ATOM 3174 O O . LYS D 1 62 ? 61.120 1.567 -4.526 1.00 13.25 61 LYS D O 1
ATOM 3176 N N . VAL D 1 63 ? 59.176 2.484 -5.240 1.00 14.99 62 VAL D N 1
ATOM 3177 C CA . VAL D 1 63 ? 59.279 3.764 -4.474 1.00 15.33 62 VAL D CA 1
ATOM 3178 C C . VAL D 1 63 ? 59.270 3.524 -2.962 1.00 17.82 62 VAL D C 1
ATOM 3179 O O . VAL D 1 63 ? 60.065 4.128 -2.221 1.00 17.31 62 VAL D O 1
ATOM 3183 N N . SER D 1 64 ? 58.366 2.650 -2.523 1.00 16.09 63 SER D N 1
ATOM 3184 C CA . SER D 1 64 ? 58.233 2.242 -1.109 1.00 17.05 63 SER D CA 1
ATOM 3185 C C . SER D 1 64 ? 58.187 3.387 -0.080 1.00 16.50 63 SER D C 1
ATOM 3186 O O . SER D 1 64 ? 59.053 3.482 0.784 1.00 19.24 63 SER D O 1
ATOM 3189 N N . PRO D 1 65 ? 57.173 4.269 -0.173 1.00 15.75 64 PRO D N 1
ATOM 3190 C CA . PRO D 1 65 ? 57.043 5.371 0.758 1.00 16.05 64 PRO D CA 1
ATOM 3191 C C . PRO D 1 65 ? 56.526 4.847 2.089 1.00 18.01 64 PRO D C 1
ATOM 3192 O O . PRO D 1 65 ? 55.824 3.825 2.094 1.00 17.84 64 PRO D O 1
ATOM 3196 N N . ALA D 1 66 ? 56.892 5.516 3.183 1.00 18.69 65 ALA D N 1
ATOM 3197 C CA . ALA D 1 66 ? 56.435 5.158 4.540 1.00 19.28 65 ALA D CA 1
ATOM 3198 C C . ALA D 1 66 ? 55.062 5.783 4.777 1.00 19.13 65 ALA D C 1
ATOM 3199 O O . ALA D 1 66 ? 54.222 5.169 5.430 1.00 20.66 65 ALA D O 1
ATOM 3201 N N . ASP D 1 67 ? 54.864 7.007 4.269 1.00 17.00 66 ASP D N 1
ATOM 3202 C CA . ASP D 1 67 ? 53.609 7.755 4.368 1.00 16.90 66 ASP D CA 1
ATOM 3203 C C . ASP D 1 67 ? 52.453 6.905 3.812 1.00 15.09 66 ASP D C 1
ATOM 3204 O O . ASP D 1 67 ? 52.528 6.431 2.686 1.00 13.25 66 ASP D O 1
ATOM 3209 N N . GLU D 1 68 ? 51.415 6.701 4.629 1.00 15.01 67 GLU D N 1
ATOM 3210 C CA . GLU D 1 68 ? 50.238 5.891 4.229 1.00 17.84 67 GLU D CA 1
ATOM 3211 C C . GLU D 1 68 ? 49.427 6.451 3.073 1.00 14.03 67 GLU D C 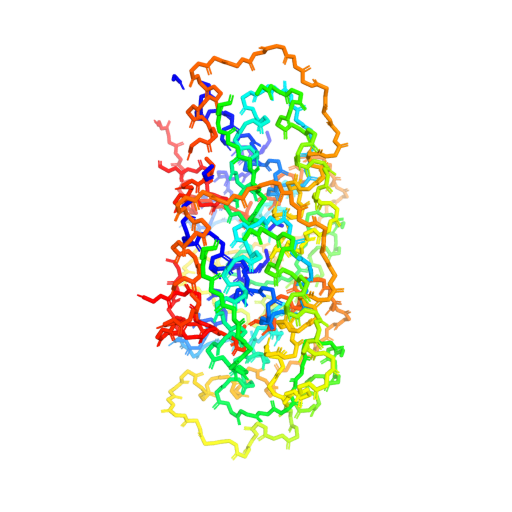1
ATOM 3212 O O . GLU D 1 68 ? 48.913 5.671 2.268 1.00 12.63 67 GLU D O 1
ATOM 3218 N N . GLN D 1 69 ? 49.326 7.784 2.995 1.00 12.12 68 GLN D N 1
ATOM 3219 C CA . GLN D 1 69 ? 48.596 8.465 1.923 1.00 12.21 68 GLN D CA 1
ATOM 3220 C C . GLN D 1 69 ? 49.366 8.287 0.611 1.00 11.14 68 GLN D C 1
ATOM 3221 O O . GLN D 1 69 ? 48.741 8.036 -0.412 1.00 12.11 68 GLN D O 1
ATOM 3227 N N . GLU D 1 70 ? 50.696 8.409 0.664 1.00 9.98 69 GLU D N 1
ATOM 3228 C CA . GLU D 1 70 ? 51.577 8.190 -0.498 1.00 12.10 69 GLU D CA 1
ATOM 3229 C C . GLU D 1 70 ? 51.515 6.732 -0.949 1.00 11.97 69 GLU D C 1
ATOM 3230 O O . GLU D 1 70 ? 51.444 6.471 -2.155 1.00 10.71 69 GLU D O 1
ATOM 3236 N N . LYS D 1 71 ? 51.535 5.800 0.006 1.00 12.62 70 LYS D N 1
ATOM 3237 C CA . LYS D 1 71 ? 51.363 4.384 -0.307 1.00 12.08 70 LYS D CA 1
ATOM 3238 C C . LYS D 1 71 ? 50.046 4.158 -1.025 1.00 9.60 70 LYS D C 1
ATOM 3239 O O . LYS D 1 71 ? 50.001 3.378 -1.992 1.00 8.27 70 LYS D O 1
ATOM 3245 N N . TYR D 1 72 ? 48.984 4.851 -0.591 1.00 11.41 71 TYR D N 1
ATOM 3246 C CA . TYR D 1 72 ? 47.697 4.668 -1.256 1.00 11.76 71 TYR D CA 1
ATOM 3247 C C . TYR D 1 72 ? 47.746 5.280 -2.673 1.00 11.85 71 TYR D C 1
ATOM 3248 O O . TYR D 1 72 ? 47.125 4.713 -3.566 1.00 10.29 71 TYR D O 1
ATOM 3257 N N . LEU D 1 73 ? 48.465 6.399 -2.887 1.00 11.31 72 LEU D N 1
ATOM 3258 C CA . LEU D 1 73 ? 48.635 6.949 -4.255 1.00 12.97 72 LEU D CA 1
ATOM 3259 C C . LEU D 1 73 ? 49.186 5.914 -5.189 1.00 12.92 72 LEU D C 1
ATOM 3260 O O . LEU D 1 73 ? 48.714 5.804 -6.323 1.00 12.23 72 LEU D O 1
ATOM 3265 N N . ILE D 1 74 ? 50.219 5.208 -4.718 1.00 11.30 73 ILE D N 1
ATOM 3266 C CA . ILE D 1 74 ? 50.871 4.121 -5.481 1.00 11.66 73 ILE D CA 1
ATOM 3267 C C . ILE D 1 74 ? 49.896 2.986 -5.773 1.00 10.51 73 ILE D C 1
ATOM 3268 O O . ILE D 1 74 ? 49.862 2.509 -6.912 1.00 10.09 73 ILE D O 1
ATOM 3273 N N . HIS D 1 75 ? 49.097 2.609 -4.771 1.00 11.23 74 HIS D N 1
ATOM 3274 C CA . HIS D 1 75 ? 48.073 1.586 -4.910 1.00 9.16 74 HIS D CA 1
ATOM 3275 C C . HIS D 1 75 ? 47.054 2.033 -5.971 1.00 7.72 74 HIS D C 1
ATOM 3276 O O . HIS D 1 75 ? 46.653 1.228 -6.822 1.00 8.71 74 HIS D O 1
ATOM 3283 N N . LEU D 1 76 ? 46.614 3.299 -5.896 1.00 9.50 75 LEU D N 1
ATOM 3284 C CA . LEU D 1 76 ? 45.693 3.835 -6.906 1.00 8.09 75 LEU D CA 1
ATOM 3285 C C . LEU D 1 76 ? 46.280 3.741 -8.327 1.00 9.08 75 LEU D C 1
ATOM 3286 O O . LEU D 1 76 ? 45.572 3.324 -9.250 1.00 10.29 75 LEU D O 1
ATOM 3291 N N . LEU D 1 77 ? 47.550 4.111 -8.481 1.00 8.78 76 LEU D N 1
ATOM 3292 C CA . LEU D 1 77 ? 48.223 4.089 -9.805 1.00 10.16 76 LEU D CA 1
ATOM 3293 C C . LEU D 1 77 ? 48.514 2.703 -10.380 1.00 12.52 76 LEU D C 1
ATOM 3294 O O . LEU D 1 77 ? 48.717 2.607 -11.571 1.00 14.28 76 LEU D O 1
ATOM 3299 N N . GLY D 1 78 ? 48.526 1.657 -9.562 1.00 14.10 77 GLY D N 1
ATOM 3300 C CA . GLY D 1 78 ? 48.747 0.304 -10.082 1.00 15.02 77 GLY D CA 1
ATOM 3301 C C . GLY D 1 78 ? 47.498 -0.457 -10.478 1.00 15.08 77 GLY D C 1
ATOM 3302 O O . GLY D 1 78 ? 47.630 -1.622 -10.879 1.00 15.23 77 GLY D O 1
ATOM 3303 N N . ASN D 1 79 ? 46.307 0.172 -10.415 1.00 13.87 78 ASN D N 1
ATOM 3304 C CA . ASN D 1 79 ? 45.026 -0.511 -10.656 1.00 14.67 78 ASN D CA 1
ATOM 3305 C C . ASN D 1 79 ? 43.997 0.335 -11.434 1.00 12.84 78 ASN D C 1
ATOM 3306 O O . ASN D 1 79 ? 42.934 0.710 -10.884 1.00 13.00 78 ASN D O 1
ATOM 3311 N N . TYR D 1 80 ? 44.293 0.655 -12.698 1.00 11.31 79 TYR D N 1
ATOM 3312 C CA . TYR D 1 80 ? 43.363 1.482 -13.512 1.00 11.59 79 TYR D CA 1
ATOM 3313 C C . TYR D 1 80 ? 43.500 1.312 -15.053 1.00 11.99 79 TYR D C 1
ATOM 3314 O O . TYR D 1 80 ? 44.587 1.156 -15.563 1.00 15.79 79 TYR D O 1
ATOM 3323 N N . GLU D 1 81 ? 42.364 1.327 -15.739 1.00 12.76 80 GLU D N 1
ATOM 3324 C CA . GLU D 1 81 ? 42.257 1.205 -17.194 1.00 13.78 80 GLU D CA 1
ATOM 3325 C C . GLU D 1 81 ? 41.701 2.555 -17.611 1.00 12.38 80 GLU D C 1
ATOM 3326 O O . GLU D 1 81 ? 40.504 2.771 -17.426 1.00 14.24 80 GLU D O 1
ATOM 3328 N N . PRO D 1 82 ? 42.555 3.480 -18.123 1.00 13.96 81 PRO D N 1
ATOM 3329 C CA . PRO D 1 82 ? 42.032 4.799 -18.493 1.00 11.80 81 PRO D CA 1
ATOM 3330 C C . PRO D 1 82 ? 41.227 4.810 -19.750 1.00 11.33 81 PRO D C 1
ATOM 3331 O O . PRO D 1 82 ? 41.324 3.853 -20.539 1.00 11.81 81 PRO D O 1
ATOM 3335 N N . ASP D 1 83 ? 40.391 5.845 -19.881 1.00 10.36 82 ASP D N 1
ATOM 3336 C CA . ASP D 1 83 ? 39.623 6.049 -21.105 1.00 10.42 82 ASP D CA 1
ATOM 3337 C C . ASP D 1 83 ? 40.377 7.137 -21.868 1.00 9.01 82 ASP D C 1
ATOM 3338 O O . ASP D 1 83 ? 41.526 7.456 -21.566 1.00 9.95 82 ASP D O 1
ATOM 3343 N N . ASP D 1 84 ? 39.733 7.644 -22.891 1.00 10.99 83 ASP D N 1
ATOM 3344 C CA . ASP D 1 84 ? 40.284 8.672 -23.763 1.00 10.63 83 ASP D CA 1
ATOM 3345 C C . ASP D 1 84 ? 40.390 10.059 -23.175 1.00 9.89 83 ASP D C 1
ATOM 3346 O O . ASP D 1 84 ? 41.133 10.841 -23.712 1.00 11.61 83 ASP D O 1
ATOM 3351 N N . THR D 1 85 ? 39.721 10.352 -22.061 1.00 9.57 84 THR D N 1
ATOM 3352 C CA . THR D 1 85 ? 39.685 11.717 -21.526 1.00 9.09 84 THR D CA 1
ATOM 3353 C C . THR D 1 85 ? 41.020 12.398 -21.159 1.00 9.33 84 THR D C 1
ATOM 3354 O O . THR D 1 85 ? 41.772 11.908 -20.306 1.00 8.50 84 THR D O 1
ATOM 3358 N N . HIS D 1 86 ? 41.290 13.502 -21.880 1.00 7.85 85 HIS D N 1
ATOM 3359 C CA . HIS D 1 86 ? 42.487 14.333 -21.715 1.00 7.73 85 HIS D CA 1
ATOM 3360 C C . HIS D 1 86 ? 42.158 15.783 -22.085 1.00 9.39 85 HIS D C 1
ATOM 3361 O O . HIS D 1 86 ? 42.809 16.427 -22.906 1.00 11.57 85 HIS D O 1
ATOM 3368 N N . ASP D 1 87 ? 41.146 16.299 -21.424 1.00 9.70 86 ASP D N 1
ATOM 3369 C CA . ASP D 1 87 ? 40.681 17.660 -21.685 1.00 11.74 86 ASP D CA 1
ATOM 3370 C C . ASP D 1 87 ? 41.482 18.646 -20.834 1.00 10.36 86 ASP D C 1
ATOM 3371 O O . ASP D 1 87 ? 42.384 18.240 -20.080 1.00 9.45 86 ASP D O 1
ATOM 3376 N N . GLU D 1 88 ? 41.140 19.926 -20.944 1.00 8.90 87 GLU D N 1
ATOM 3377 C CA . GLU D 1 88 ? 41.816 20.957 -20.146 1.00 8.56 87 GLU D CA 1
ATOM 3378 C C . GLU D 1 88 ? 41.729 20.778 -18.634 1.00 9.57 87 GLU D C 1
ATOM 3379 O O . GLU D 1 88 ? 42.631 21.221 -17.929 1.00 9.71 87 GLU D O 1
ATOM 3385 N N . GLN D 1 89 ? 40.638 20.165 -18.154 1.00 9.72 88 GLN D N 1
ATOM 3386 C CA . GLN D 1 89 ? 40.473 19.907 -16.729 1.00 9.80 88 GLN D CA 1
ATOM 3387 C C . GLN D 1 89 ? 41.421 18.813 -16.267 1.00 9.88 88 GLN D C 1
ATOM 3388 O O . GLN D 1 89 ? 41.958 18.917 -15.179 1.00 8.48 88 GLN D O 1
ATOM 3394 N N . THR D 1 90 ? 41.653 17.784 -17.084 1.00 10.12 89 THR D N 1
ATOM 3395 C CA . THR D 1 90 ? 42.647 16.759 -16.698 1.00 10.26 89 THR D CA 1
ATOM 3396 C C . THR D 1 90 ? 44.041 17.430 -16.621 1.00 9.51 89 THR D C 1
ATOM 3397 O O . THR D 1 90 ? 44.826 17.125 -15.710 1.00 9.28 89 THR D O 1
ATOM 3401 N N . VAL D 1 91 ? 44.347 18.325 -17.571 1.00 7.33 90 VAL D N 1
ATOM 3402 C CA . VAL D 1 91 ? 45.637 19.060 -17.581 1.00 7.36 90 VAL D CA 1
ATOM 3403 C C . VAL D 1 91 ? 45.787 19.902 -16.328 1.00 8.55 90 VAL D C 1
ATOM 3404 O O . VAL D 1 91 ? 46.794 19.798 -15.660 1.00 8.73 90 VAL D O 1
ATOM 3408 N N . GLU D 1 92 ? 44.747 20.650 -15.977 1.00 10.00 91 GLU D N 1
ATOM 3409 C CA . GLU D 1 92 ? 44.759 21.477 -14.783 1.00 9.99 91 GLU D CA 1
ATOM 3410 C C . GLU D 1 92 ? 44.880 20.642 -13.511 1.00 7.43 91 GLU D C 1
ATOM 3411 O O . GLU D 1 92 ? 45.576 21.057 -12.597 1.00 10.01 91 GLU D O 1
ATOM 3417 N N . LEU D 1 93 ? 44.185 19.506 -13.458 1.00 8.76 92 LEU D N 1
ATOM 3418 C CA . LEU D 1 93 ? 44.271 18.590 -12.321 1.00 7.87 92 LEU D CA 1
ATOM 3419 C C . LEU D 1 93 ? 45.701 18.108 -12.144 1.00 9.11 92 LEU D C 1
ATOM 3420 O O . LEU D 1 93 ? 46.147 18.050 -11.019 1.00 7.62 92 LEU D O 1
ATOM 3425 N N . PHE D 1 94 ? 46.430 17.826 -13.229 1.00 9.37 93 PHE D N 1
ATOM 3426 C CA . PHE D 1 94 ? 47.837 17.418 -13.124 1.00 8.69 93 PHE D CA 1
ATOM 3427 C C . PHE D 1 94 ? 48.644 18.524 -12.477 1.00 9.22 93 PHE D C 1
ATOM 3428 O O . PHE D 1 94 ? 49.422 18.278 -11.545 1.00 9.99 93 PHE D O 1
ATOM 3436 N N . HIS D 1 95 ? 48.461 19.739 -12.985 1.00 10.39 94 HIS D N 1
ATOM 3437 C CA . HIS D 1 95 ? 49.140 20.919 -12.460 1.00 9.99 94 HIS D CA 1
ATOM 3438 C C . HIS D 1 95 ? 48.801 21.169 -10.979 1.00 10.34 94 HIS D C 1
ATOM 3439 O O . HIS D 1 95 ? 49.665 21.542 -10.202 1.00 10.83 94 HIS D O 1
ATOM 3454 N N . GLY D 1 97 ? 47.962 18.813 -8.808 1.00 11.44 96 GLY D N 1
ATOM 3455 C CA . GLY D 1 97 ? 48.662 17.778 -8.062 1.00 8.67 96 GLY D CA 1
ATOM 3456 C C . GLY D 1 97 ? 50.162 18.065 -7.930 1.00 9.61 96 GLY D C 1
ATOM 3457 O O . GLY D 1 97 ? 50.720 17.894 -6.847 1.00 11.14 96 GLY D O 1
ATOM 3458 N N . GLU D 1 98 ? 50.829 18.473 -9.007 1.00 8.14 97 GLU D N 1
ATOM 3459 C CA . GLU D 1 98 ? 52.287 18.739 -8.900 1.00 12.50 97 GLU D CA 1
ATOM 3460 C C . GLU D 1 98 ? 52.636 19.985 -8.053 1.00 9.72 97 GLU D C 1
ATOM 3461 O O . GLU D 1 98 ? 53.717 20.057 -7.525 1.00 11.35 97 GLU D O 1
ATOM 3467 N N . THR D 1 99 ? 51.745 20.967 -7.981 1.00 11.59 98 THR D N 1
ATOM 3468 C CA . THR D 1 99 ? 51.963 22.197 -7.198 1.00 12.31 98 THR D CA 1
ATOM 3469 C C . THR D 1 99 ? 51.169 22.266 -5.894 1.00 11.48 98 THR D C 1
ATOM 3470 O O . THR D 1 99 ? 51.235 23.297 -5.212 1.00 12.06 98 THR D O 1
ATOM 3474 N N . GLU D 1 100 ? 50.498 21.181 -5.518 1.00 11.24 99 GLU D N 1
ATOM 3475 C CA . GLU D 1 100 ? 49.615 21.093 -4.340 1.00 9.49 99 GLU D CA 1
ATOM 3476 C C . GLU D 1 100 ? 50.203 21.705 -3.082 1.00 10.48 99 GLU D C 1
ATOM 3477 O O . GLU D 1 100 ? 51.187 21.200 -2.569 1.00 11.17 99 GLU D O 1
ATOM 3483 N N . GLU D 1 101 ? 49.635 22.835 -2.652 1.00 13.39 100 GLU D N 1
ATOM 3484 C CA . GLU D 1 101 ? 50.097 23.552 -1.455 1.00 14.60 100 GLU D CA 1
ATOM 3485 C C . GLU D 1 101 ? 49.426 23.145 -0.143 1.00 13.94 100 GLU D C 1
ATOM 3486 O O . GLU D 1 101 ? 49.896 23.557 0.914 1.00 15.24 100 GLU D O 1
ATOM 3492 N N . HIS D 1 102 ? 48.355 22.347 -0.202 1.00 11.61 101 HIS D N 1
ATOM 3493 C CA . HIS D 1 102 ? 47.617 21.897 0.966 1.00 11.50 101 HIS D CA 1
ATOM 3494 C C . HIS D 1 102 ? 47.358 20.416 0.814 1.00 11.39 101 HIS D C 1
ATOM 3495 O O . HIS D 1 102 ? 46.212 19.953 0.822 1.00 12.37 101 HIS D O 1
ATOM 3502 N N . ILE D 1 103 ? 48.447 19.677 0.702 1.00 11.20 102 ILE D N 1
ATOM 3503 C CA . ILE D 1 103 ? 48.365 18.253 0.482 1.00 12.02 102 ILE D CA 1
ATOM 3504 C C . ILE D 1 103 ? 47.568 17.540 1.587 1.00 13.18 102 ILE D C 1
ATOM 3505 O O . ILE D 1 103 ? 47.728 17.832 2.776 1.00 11.99 102 ILE D O 1
ATOM 3510 N N . TRP D 1 104 ? 46.665 16.670 1.135 1.00 11.86 103 TRP D N 1
ATOM 3511 C CA . TRP D 1 104 ? 45.753 15.845 1.949 1.00 12.72 103 TRP D CA 1
ATOM 3512 C C . TRP D 1 104 ? 44.741 16.642 2.790 1.00 12.21 103 TRP D C 1
ATOM 3513 O O . TRP D 1 104 ? 44.199 16.087 3.750 1.00 11.66 103 TRP D O 1
ATOM 3524 N N . GLN D 1 105 ? 44.490 17.916 2.438 1.00 13.59 104 GLN D N 1
ATOM 3525 C CA . GLN D 1 105 ? 43.515 18.784 3.127 1.00 16.21 104 GLN D CA 1
ATOM 3526 C C . GLN D 1 105 ? 42.345 18.942 2.175 1.00 16.57 104 GLN D C 1
ATOM 3527 O O . GLN D 1 105 ? 42.495 19.562 1.141 1.00 13.08 104 GLN D O 1
ATOM 3533 N N . VAL D 1 106 ? 41.188 18.374 2.503 1.00 16.84 105 VAL D N 1
ATOM 3534 C CA . VAL D 1 106 ? 39.999 18.471 1.663 1.00 18.89 105 VAL D CA 1
ATOM 3535 C C . VAL D 1 106 ? 39.516 19.924 1.531 1.00 20.62 105 VAL D C 1
ATOM 3536 O O . VAL D 1 106 ? 39.299 20.373 0.405 1.00 20.74 105 VAL D O 1
ATOM 3540 N N . SER D 1 107 ? 39.423 20.645 2.661 1.00 22.62 106 SER D N 1
ATOM 3541 C CA . SER D 1 107 ? 39.001 22.062 2.727 1.00 25.63 106 SER D CA 1
ATOM 3542 C C . SER D 1 107 ? 40.227 22.946 2.856 1.00 28.70 106 SER D C 1
ATOM 3543 O O . SER D 1 107 ? 41.103 22.656 3.671 1.00 29.84 106 SER D O 1
ATOM 3545 N N . ILE D 1 108 ? 40.261 24.037 2.086 1.00 30.79 107 ILE D N 1
ATOM 3546 C CA . ILE D 1 108 ? 41.382 24.997 2.038 1.00 35.32 107 ILE D CA 1
ATOM 3547 C C . ILE D 1 108 ? 40.888 26.426 1.764 1.00 36.94 107 ILE D C 1
ATOM 3548 O O . ILE D 1 108 ? 41.322 27.095 0.820 1.00 38.50 107 ILE D O 1
#

B-factor: mean 14.61, std 7.43, range [3.85, 50.19]

Radius of gyration: 23.51 Å; Cα contacts (8 Å, |Δi|>4): 735; chains: 4; bounding box: 61×32×56 Å

Nearest PDB structures (foldseek):
  3e0z-assembly1_A  TM=1.010E+00  e=3.956E-15  unclassified
  8dyp-assembly1_A  TM=2.732E-01  e=9.437E+00  Homo sapiens
  3e0z-assembly1_A  TM=1.005E+00  e=1.428E-14  unclassified
  3e0z-assembly1_A  TM=9.921E-01  e=4.810E-13  unclassified
  3e0z-assembly1_A  TM=1.005E+00  e=8.599E-14  unclassified